Protein 2P9M (pdb70)

Foldseek 3Di:
DQPAFQQVQFFPDAAAEQQAFLVVVLVVCVVPDFKHFYADPVQATQAMDGNVVSVVVVVVVNGDRRHTNNVPDGPADAEERGHHLVVVVVSVPPVDFKHFYAYPVRRTGDIDGPVSSVVVVVVD/DDQQPAFLLVFDFPDAAAEFQAWLVVVLVCVVVPDFKHFYDDPQQAGFAMDGNVVSVVCVVVVNDDRRHTNNNPGGPADAAERRGGSVVVVVSVCPDFKHFYAYPVRGTGGMDGVVSSVVVVVVD/DLQPAFQLVQDFDAAADEFQAFLVVVLVCCPVPAFKHFYADPVQATFGMDGNVRSVVCVVVVVDDRRHTNNNPGGPAAAEERGGTSVVVVVSVPDDDFKHFYAYPVRHTGGMDGPVSVCVVVVVD/DCQQVAFQLNFFFPAAAAEFQAFLVVVLVCCVVPDFKHFYADPVQATQAMGGNVVSVVCVVVPDGDSRDTNNNPDRPADAEERGGGNVVVVVSVVDQKHFYAYPVRHTGGIDGVVSSVVVVVVD

Nearest PDB structures (foldseek):
  2p9m-assembly1_B  TM=1.002E+00  e=1.318E-26  Methanocaldococcus jannaschii DSM 2661
  2p9m-assembly2_C  TM=9.791E-01  e=3.557E-24  Methanocaldococcus jannaschii DSM 2661
  2nye-assembly1_A  TM=7.774E-01  e=9.500E-09  Saccharomyces cerevisiae
  4l28-assembly1_A  TM=7.788E-01  e=2.620E-07  Homo sapiens
  4pcu-assembly1_A  TM=7.993E-01  e=5.230E-07  Homo sapiens

Solvent-accessible surface area: 26898 Å² total

Sequence (498 aa):
LKNIKVKDVTKNVITAKRHEGVVEAFEKLKYKISSLPVIDDENKVIGIVTTTDIGYNLIRDKYTLETTIGDVTKDVITIHEDASILEAIKKDISIINQLPVVDKNNKLVGIISDGDIIRTISKIDTLKNIKVKDVTKNVITAKRHEGVVEAFEKLKYKISSLPVIDDENKVIGIVTTTDIGYNLIRDKYTLETTIGDVTKDVITIHHEDASILEAIKKDIIINQLPVVDKNNKLVGIISDGDIIRTISKITLKNIKVKDVTKNVITAKRHHEGVVEAFEKLKYKISSLPVIDDENKVIGIVTTTDIGYNLIRDKYTLETTIGDVTKDVITIHHEDASILEAIKKDISGINQLPVVDKNNKLVGIISDGDIIRTISKIDTLKNIKVKDVTKNVITAKRHEGVVEAFEKLKYKISSLPVIDDENKVIGIVTTTDIGYNLIRDKYTLETTIGDVTKDVITIHEDASILEAIKKDIINQQLPVVDKNNKLVGIISDGDIIRTISKI

Organism: Methanocaldococcus jannaschii (strain ATCC 43067 / DSM 2661 / JAL-1 / JCM 10045 / NBRC 100440) (NCBI:txid243232)

Secondary structure (DSSP, 8-state):
-TT-BGGG---S---EETTSBHHHHHH--TT---EEEEE-TT-BEEEEEEHHHHHHHHTTT---SS-BTTT---S---EETTSBHHHHHH-------EEEEE-TTSBEEEEEEHHHHHHHHHH-/--TTT-BGGG---S---EETTSBHHHHHH--TT--SEEEEE-TTSBEEEEEEHHHHHHHHHTT---TT-BGGG---S---EETTSBHHHHHH------EEEEE-TTSBEEEEEEHHHHHHHHHT-/-GGG-BGGG---S---B-TTSBHHHHHH---S--SEEEEE-TTSBEEEEEEHHHHHHHHHTT---TT-BGGG---S---EETTSBHHHHHH-------EEEEE-TTSBEEEEEEHHHHHHHHHH-/-GGGTSBGGG---S---B-TTSBHHHHHH--TT--SEEEEE-TTSBEEEEEEHHHHHHHHHTT---SS-BSTT--TT---EETTSBHHHHHH-----EEEEE-TTSBEEEEEEHHHHHHHHHT-

InterPro domains:
  IPR000644 CBS domain [PF00571] (10-60)
  IPR000644 CBS domain [PF00571] (75-135)
  IPR000644 CBS domain [PS51371] (14-70)
  IPR000644 CBS domain [PS51371] (79-138)
  IPR000644 CBS domain [SM00116] (17-65)
  IPR000644 CBS domain [SM00116] (82-135)
  IPR046342 CBS domain superfamily [G3DSA:3.10.580.10] (1-138)
  IPR046342 CBS domain superfamily [SSF54631] (5-134)
  IPR051462 CBS domain-containing protein [PTHR48108] (10-137)

B-factor: mean 27.09, std 8.3, range [2.0, 96.65]

Structure (mmCIF, N/CA/C/O backbone):
data_2P9M
#
_entry.id   2P9M
#
_cell.length_a   57.207
_cell.length_b   94.688
_cell.length_c   102.042
_cell.angle_alpha   90.00
_cell.angle_beta   90.00
_cell.angle_gamma   90.00
#
_symmetry.space_group_name_H-M   'P 21 21 21'
#
loop_
_entity.id
_entity.type
_entity.pdbx_description
1 polymer 'Hypothetical protein MJ0922'
2 water water
#
loop_
_atom_site.group_PDB
_atom_site.id
_atom_site.type_symbol
_atom_site.label_atom_id
_atom_site.label_alt_id
_atom_site.label_comp_id
_atom_site.label_asym_id
_atom_site.label_entity_id
_atom_site.label_seq_id
_atom_site.pdbx_PDB_ins_code
_atom_site.Cartn_x
_atom_site.Cartn_y
_atom_site.Cartn_z
_atom_site.occupancy
_atom_site.B_iso_or_equiv
_atom_site.auth_seq_id
_atom_site.auth_comp_id
_atom_site.auth_asym_id
_atom_site.auth_atom_id
_atom_site.pdbx_PDB_model_num
ATOM 1 N N . LEU A 1 5 ? 5.208 57.969 5.273 1.00 47.02 5 LEU A N 1
ATOM 2 C CA . LEU A 1 5 ? 5.231 58.271 6.691 1.00 43.80 5 LEU A CA 1
ATOM 3 C C . LEU A 1 5 ? 4.969 59.747 6.894 1.00 41.61 5 LEU A C 1
ATOM 4 O O . LEU A 1 5 ? 4.625 60.183 7.988 1.00 41.16 5 LEU A O 1
ATOM 9 N N . LYS A 1 6 ? 5.171 60.517 5.830 1.00 38.95 6 LYS A N 1
ATOM 10 C CA . LYS A 1 6 ? 4.906 61.951 5.826 1.00 35.86 6 LYS A CA 1
ATOM 11 C C . LYS A 1 6 ? 3.490 62.260 6.342 1.00 34.35 6 LYS A C 1
ATOM 12 O O . LYS A 1 6 ? 3.332 63.094 7.241 1.00 33.98 6 LYS A O 1
ATOM 18 N N . ASN A 1 7 ? 2.486 61.550 5.804 1.00 32.04 7 ASN A N 1
ATOM 19 C CA . ASN A 1 7 ? 1.067 61.765 6.143 1.00 29.73 7 ASN A CA 1
ATOM 20 C C . ASN A 1 7 ? 0.582 61.147 7.473 1.00 28.59 7 ASN A C 1
ATOM 21 O O . ASN A 1 7 ? -0.626 61.086 7.726 1.00 28.27 7 ASN A O 1
ATOM 26 N N . ILE A 1 8 ? 1.515 60.685 8.304 1.00 27.11 8 ILE A N 1
ATOM 27 C CA . ILE A 1 8 ? 1.185 60.136 9.614 1.00 25.92 8 ILE A CA 1
ATOM 28 C C . ILE A 1 8 ? 1.786 61.056 10.682 1.00 25.67 8 ILE A C 1
ATOM 29 O O . ILE A 1 8 ? 2.980 61.343 10.653 1.00 25.75 8 ILE A O 1
ATOM 34 N N . LYS A 1 9 ? 0.946 61.539 11.594 1.00 24.91 9 LYS A N 1
ATOM 35 C CA . LYS A 1 9 ? 1.380 62.444 12.661 1.00 24.75 9 LYS A CA 1
ATOM 36 C C . LYS A 1 9 ? 1.456 61.686 13.988 1.00 24.16 9 LYS A C 1
ATOM 37 O O . LYS A 1 9 ? 0.810 60.655 14.162 1.00 23.69 9 LYS A O 1
ATOM 43 N N . VAL A 1 10 ? 2.237 62.211 14.928 1.00 23.97 10 VAL A N 1
ATOM 44 C CA . VAL A 1 10 ? 2.421 61.548 16.219 1.00 23.73 10 VAL A CA 1
ATOM 45 C C . VAL A 1 10 ? 1.077 61.163 16.855 1.00 23.57 10 VAL A C 1
ATOM 46 O O . VAL A 1 10 ? 0.967 60.065 17.416 1.00 24.44 10 VAL A O 1
ATOM 50 N N . LYS A 1 11 ? 0.059 62.010 16.721 1.00 22.55 11 LYS A N 1
ATOM 51 C CA . LYS A 1 11 ? -1.216 61.777 17.387 1.00 22.14 11 LYS A CA 1
ATOM 52 C C . LYS A 1 11 ? -1.962 60.554 16.912 1.00 21.65 11 LYS A C 1
ATOM 53 O O . LYS A 1 11 ? -2.751 59.978 17.641 1.00 21.56 11 LYS A O 1
ATOM 59 N N . ASP A 1 12 ? -1.694 60.139 15.693 1.00 21.44 12 ASP A N 1
ATOM 60 C CA . ASP A 1 12 ? -2.343 58.957 15.150 1.00 21.74 12 ASP A CA 1
ATOM 61 C C . ASP A 1 12 ? -1.761 57.665 15.706 1.00 21.58 12 ASP A C 1
ATOM 62 O O . ASP A 1 12 ? -2.343 56.599 15.506 1.00 21.90 12 ASP A O 1
ATOM 67 N N . VAL A 1 13 ? -0.598 57.738 16.354 1.00 20.92 13 VAL A N 1
ATOM 68 C CA . VAL A 1 13 ? 0.068 56.499 16.764 1.00 20.50 13 VAL A CA 1
ATOM 69 C C . VAL A 1 13 ? 0.414 56.427 18.241 1.00 20.00 13 VAL A C 1
ATOM 70 O O . VAL A 1 13 ? 0.661 55.339 18.753 1.00 19.04 13 VAL A O 1
ATOM 82 N N . THR A 1 15 ? 0.092 56.844 22.464 1.00 21.02 15 THR A N 1
ATOM 83 C CA . THR A 1 15 ? -0.786 56.225 23.442 1.00 22.20 15 THR A CA 1
ATOM 84 C C . THR A 1 15 ? -1.442 57.340 24.265 1.00 22.72 15 THR A C 1
ATOM 85 O O . THR A 1 15 ? -0.779 58.281 24.653 1.00 22.77 15 THR A O 1
ATOM 89 N N . LYS A 1 16 ? -2.731 57.252 24.553 1.00 23.82 16 LYS A N 1
ATOM 90 C CA . LYS A 1 16 ? -3.461 58.469 24.909 1.00 25.08 16 LYS A CA 1
ATOM 91 C C . LYS A 1 16 ? -3.591 58.883 26.377 1.00 25.77 16 LYS A C 1
ATOM 92 O O . LYS A 1 16 ? -2.881 59.773 26.840 1.00 26.98 16 LYS A O 1
ATOM 98 N N . ASN A 1 17 ? -4.522 58.289 27.100 1.00 25.95 17 ASN A N 1
ATOM 99 C CA . ASN A 1 17 ? -4.833 58.749 28.456 1.00 26.20 17 ASN A CA 1
ATOM 100 C C . ASN A 1 17 ? -3.872 58.050 29.425 1.00 26.09 17 ASN A C 1
ATOM 101 O O . ASN A 1 17 ? -4.254 57.134 30.159 1.00 26.34 17 ASN A O 1
ATOM 106 N N . VAL A 1 18 ? -2.618 58.490 29.395 1.00 25.84 18 VAL A N 1
ATOM 107 C CA . VAL A 1 18 ? -1.516 57.783 30.050 1.00 26.08 18 VAL A CA 1
ATOM 108 C C . VAL A 1 18 ? -1.432 58.115 31.526 1.00 26.25 18 VAL A C 1
ATOM 109 O O . VAL A 1 18 ? -1.786 59.234 31.942 1.00 26.27 18 VAL A O 1
ATOM 113 N N . ILE A 1 19 ? -0.964 57.130 32.298 1.00 25.72 19 ILE A N 1
ATOM 114 C CA . ILE A 1 19 ? -0.757 57.284 33.724 1.00 25.16 19 ILE A CA 1
ATOM 115 C C . ILE A 1 19 ? 0.481 58.141 33.905 1.00 24.97 19 ILE A C 1
ATOM 116 O O . ILE A 1 19 ? 1.476 57.940 33.223 1.00 24.79 19 ILE A O 1
ATOM 121 N N . THR A 1 20 ? 0.371 59.116 34.806 1.00 25.12 20 THR A N 1
ATOM 122 C CA . THR A 1 20 ? 1.402 60.111 35.068 1.00 25.26 20 THR A CA 1
ATOM 123 C C . THR A 1 20 ? 1.720 60.176 36.568 1.00 25.18 20 THR A C 1
ATOM 124 O O . THR A 1 20 ? 0.979 59.658 37.393 1.00 25.03 20 THR A O 1
ATOM 128 N N . ALA A 1 21 ? 2.837 60.799 36.916 1.00 25.44 21 ALA A N 1
ATOM 129 C CA . ALA A 1 21 ? 3.189 61.007 38.315 1.00 25.16 21 ALA A CA 1
ATOM 130 C C . ALA A 1 21 ? 3.364 62.499 38.591 1.00 25.23 21 ALA A C 1
ATOM 131 O O . ALA A 1 21 ? 3.573 63.293 37.662 1.00 25.50 21 ALA A O 1
ATOM 133 N N . LYS A 1 22 ? 3.265 62.879 39.861 1.00 24.71 22 LYS A N 1
ATOM 134 C CA . LYS A 1 22 ? 3.581 64.243 40.283 1.00 24.10 22 LYS A CA 1
ATOM 135 C C . LYS A 1 22 ? 4.925 64.233 41.006 1.00 23.82 22 LYS A C 1
ATOM 136 O O . LYS A 1 22 ? 5.344 63.194 41.506 1.00 23.77 22 LYS A O 1
ATOM 142 N N . ARG A 1 23 ? 5.599 65.382 41.047 1.00 23.96 23 ARG A N 1
ATOM 143 C CA . ARG A 1 23 ? 6.923 65.517 41.688 1.00 24.02 23 ARG A CA 1
ATOM 144 C C . ARG A 1 23 ? 6.982 65.105 43.170 1.00 24.07 23 ARG A C 1
ATOM 145 O O . ARG A 1 23 ? 8.013 64.626 43.645 1.00 24.20 23 ARG A O 1
ATOM 153 N N . HIS A 1 24 ? 5.871 65.265 43.878 1.00 23.82 24 HIS A N 1
ATOM 154 C CA . HIS A 1 24 ? 5.802 64.995 45.306 1.00 23.65 24 HIS A CA 1
ATOM 155 C C . HIS A 1 24 ? 5.854 63.517 45.691 1.00 23.63 24 HIS A C 1
ATOM 156 O O . HIS A 1 24 ? 6.292 63.188 46.776 1.00 23.88 24 HIS A O 1
ATOM 163 N N . GLU A 1 25 ? 5.416 62.612 44.828 1.00 23.69 25 GLU A N 1
ATOM 164 C CA . GLU A 1 25 ? 5.313 61.211 45.277 1.00 23.86 25 GLU A CA 1
ATOM 165 C C . GLU A 1 25 ? 6.601 60.381 45.318 1.00 23.07 25 GLU A C 1
ATOM 166 O O . GLU A 1 25 ? 7.570 60.666 44.623 1.00 22.80 25 GLU A O 1
ATOM 172 N N . GLY A 1 26 ? 6.572 59.344 46.154 1.00 22.52 26 GLY A N 1
ATOM 173 C CA . GLY A 1 26 ? 7.712 58.473 46.391 1.00 21.60 26 GLY A CA 1
ATOM 174 C C . GLY A 1 26 ? 8.122 57.704 45.166 1.00 21.39 26 GLY A C 1
ATOM 175 O O . GLY A 1 26 ? 7.289 57.107 44.476 1.00 21.05 26 GLY A O 1
ATOM 176 N N . VAL A 1 27 ? 9.417 57.716 44.891 1.00 21.46 27 VAL A N 1
ATOM 177 C CA . VAL A 1 27 ? 9.919 57.056 43.702 1.00 21.65 27 VAL A CA 1
ATOM 178 C C . VAL A 1 27 ? 9.825 55.537 43.796 1.00 21.95 27 VAL A C 1
ATOM 179 O O . VAL A 1 27 ? 9.525 54.890 42.791 1.00 22.47 27 VAL A O 1
ATOM 183 N N . VAL A 1 28 ? 10.054 54.972 44.983 1.00 22.04 28 VAL A N 1
ATOM 184 C CA . VAL A 1 28 ? 9.912 53.520 45.175 1.00 22.47 28 VAL A CA 1
ATOM 185 C C . VAL A 1 28 ? 8.490 53.010 44.883 1.00 23.20 28 VAL A C 1
ATOM 186 O O . VAL A 1 28 ? 8.319 52.088 44.075 1.00 23.78 28 VAL A O 1
ATOM 190 N N . GLU A 1 29 ? 7.491 53.606 45.540 1.00 23.32 29 GLU A N 1
ATOM 191 C CA . GLU A 1 29 ? 6.080 53.312 45.278 1.00 23.76 29 GLU A CA 1
ATOM 192 C C . GLU A 1 29 ? 5.748 53.431 43.790 1.00 23.05 29 GLU A C 1
ATOM 193 O O . GLU A 1 29 ? 5.000 52.612 43.264 1.00 23.43 29 GLU A O 1
ATOM 199 N N . ALA A 1 30 ? 6.294 54.440 43.112 1.00 22.39 30 ALA A N 1
ATOM 200 C CA . ALA A 1 30 ? 6.054 54.591 41.677 1.00 21.91 30 ALA A CA 1
ATOM 201 C C . ALA A 1 30 ? 6.604 53.403 40.913 1.00 21.77 30 ALA A C 1
ATOM 202 O O . ALA A 1 30 ? 5.925 52.854 40.038 1.00 21.88 30 ALA A O 1
ATOM 204 N N . PHE A 1 31 ? 7.835 53.013 41.242 1.00 21.46 31 PHE A N 1
ATOM 205 C CA . PHE A 1 31 ? 8.479 51.862 40.601 1.00 21.09 31 PHE A CA 1
ATOM 206 C C . PHE A 1 31 ? 7.604 50.616 40.753 1.00 21.47 31 PHE A C 1
ATOM 207 O O . PHE A 1 31 ? 7.355 49.895 39.774 1.00 22.34 31 PHE A O 1
ATOM 215 N N . GLU A 1 32 ? 7.114 50.380 41.964 1.00 21.10 32 GLU A N 1
ATOM 216 C CA . GLU A 1 32 ? 6.175 49.290 42.216 1.00 21.31 32 GLU A CA 1
ATOM 217 C C . GLU A 1 32 ? 4.868 49.365 41.408 1.00 20.71 32 GLU A C 1
ATOM 218 O O . GLU A 1 32 ? 4.369 48.337 40.931 1.00 21.20 32 GLU A O 1
ATOM 224 N N . LYS A 1 33 ? 4.294 50.557 41.279 1.00 19.90 33 LYS A N 1
ATOM 225 C CA . LYS A 1 33 ? 3.048 50.690 40.530 1.00 19.67 33 LYS A CA 1
ATOM 226 C C . LYS A 1 33 ? 3.365 50.300 39.069 1.00 19.87 33 LYS A C 1
ATOM 227 O O . LYS A 1 33 ? 2.664 49.456 38.475 1.00 19.55 33 LYS A O 1
ATOM 241 N N . LEU A 1 35 ? 5.756 48.397 37.994 1.00 18.53 35 LEU A N 1
ATOM 242 C CA . LEU A 1 35 ? 5.898 46.952 37.878 1.00 18.73 35 LEU A CA 1
ATOM 243 C C . LEU A 1 35 ? 4.525 46.255 37.834 1.00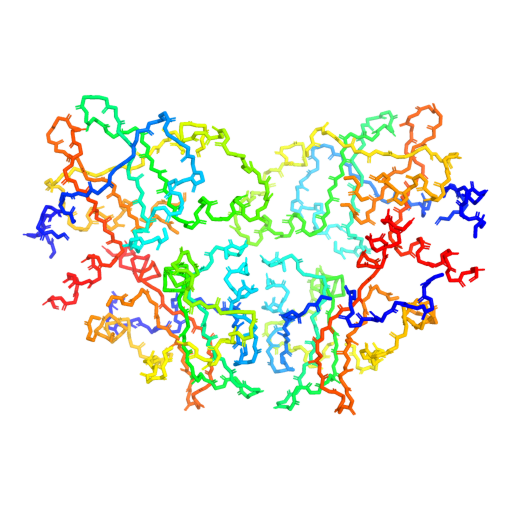 18.64 35 LEU A C 1
ATOM 244 O O . LEU A 1 35 ? 4.276 45.415 36.966 1.00 18.32 35 LEU A O 1
ATOM 249 N N . LYS A 1 36 ? 3.641 46.633 38.755 1.00 18.66 36 LYS A N 1
ATOM 250 C CA . LYS A 1 36 ? 2.315 46.033 38.861 1.00 19.37 36 LYS A CA 1
ATOM 251 C C . LYS A 1 36 ? 1.501 46.189 37.582 1.00 19.03 36 LYS A C 1
ATOM 252 O O . LYS A 1 36 ? 0.739 45.298 37.217 1.00 18.99 36 LYS A O 1
ATOM 258 N N . TYR A 1 37 ? 1.659 47.304 36.880 1.00 18.99 37 TYR A N 1
ATOM 259 C CA . TYR A 1 37 ? 0.762 47.561 35.754 1.00 19.03 37 TYR A CA 1
ATOM 260 C C . TYR A 1 37 ? 1.365 47.355 34.375 1.00 19.07 37 TYR A C 1
ATOM 261 O O . TYR A 1 37 ? 0.687 47.584 33.361 1.00 18.98 37 TYR A O 1
ATOM 270 N N . LYS A 1 38 ? 2.619 46.892 34.353 1.00 18.82 38 LYS A N 1
ATOM 271 C CA . LYS A 1 38 ? 3.415 46.757 33.131 1.00 19.18 38 LYS A CA 1
ATOM 272 C C . LYS A 1 38 ? 3.561 48.092 32.397 1.00 19.26 38 LYS A C 1
ATOM 273 O O . LYS A 1 38 ? 3.520 48.149 31.177 1.00 19.94 38 LYS A O 1
ATOM 279 N N . ILE A 1 39 ? 3.706 49.170 33.155 1.00 19.44 39 ILE A N 1
ATOM 280 C CA . ILE A 1 39 ? 3.990 50.481 32.588 1.00 19.52 39 ILE A CA 1
ATOM 281 C C . ILE A 1 39 ? 5.508 50.585 32.470 1.00 19.02 39 ILE A C 1
ATOM 282 O O . ILE A 1 39 ? 6.226 50.050 33.291 1.00 18.61 39 ILE A O 1
ATOM 287 N N . SER A 1 40 ? 5.994 51.264 31.444 1.00 19.51 40 SER A N 1
ATOM 288 C CA . SER A 1 40 ? 7.431 51.388 31.235 1.00 19.93 40 SER A CA 1
ATOM 289 C C . SER A 1 40 ? 7.988 52.805 31.493 1.00 19.67 40 SER A C 1
ATOM 290 O O . SER A 1 40 ? 9.176 52.953 31.839 1.00 20.00 40 SER A O 1
ATOM 293 N N . SER A 1 41 ? 7.157 53.841 31.355 1.00 18.98 41 SER A N 1
ATOM 294 C CA . SER A 1 41 ? 7.578 55.174 31.833 1.00 18.96 41 SER A CA 1
ATOM 295 C C . SER A 1 41 ? 6.458 55.938 32.522 1.00 18.79 41 SER A C 1
ATOM 296 O O . SER A 1 41 ? 5.284 55.615 32.344 1.00 19.04 41 SER A O 1
ATOM 299 N N . LEU A 1 42 ? 6.817 56.914 33.350 1.00 18.34 42 LEU A N 1
ATOM 300 C CA . LEU A 1 42 ? 5.822 57.827 33.915 1.00 18.46 42 LEU A CA 1
ATOM 301 C C . LEU A 1 42 ? 6.184 59.262 33.591 1.00 18.39 42 LEU A C 1
ATOM 302 O O . LEU A 1 42 ? 7.100 59.817 34.196 1.00 18.91 42 LEU A O 1
ATOM 307 N N . PRO A 1 43 ? 5.479 59.876 32.635 1.00 18.39 43 PRO A N 1
ATOM 308 C CA . PRO A 1 43 ? 5.715 61.312 32.491 1.00 18.34 43 PRO A CA 1
ATOM 309 C C . PRO A 1 43 ? 5.377 61.945 33.812 1.00 18.34 43 PRO A C 1
ATOM 310 O O . PRO A 1 43 ? 4.473 61.474 34.510 1.00 18.74 43 PRO A O 1
ATOM 314 N N . VAL A 1 44 ? 6.109 62.984 34.171 1.00 18.25 44 VAL A N 1
ATOM 315 C CA . VAL A 1 44 ? 5.826 63.713 35.394 1.00 18.17 44 VAL A CA 1
ATOM 316 C C . VAL A 1 44 ? 5.271 65.086 35.041 1.00 18.42 44 VAL A C 1
ATOM 317 O O . VAL A 1 44 ? 5.820 65.767 34.179 1.00 18.50 44 VAL A O 1
ATOM 321 N N . ILE A 1 45 ? 4.182 65.481 35.703 1.00 18.88 45 ILE A N 1
ATOM 322 C CA . ILE A 1 45 ? 3.486 66.730 35.390 1.00 19.32 45 ILE A CA 1
ATOM 323 C C . ILE A 1 45 ? 3.311 67.678 36.585 1.00 20.28 45 ILE A C 1
ATOM 324 O O . ILE A 1 45 ? 3.383 67.240 37.734 1.00 20.55 45 ILE A O 1
ATOM 329 N N . ASP A 1 46 ? 3.088 68.969 36.304 1.00 20.93 46 ASP A N 1
ATOM 330 C CA . ASP A 1 46 ? 2.694 69.932 37.333 1.00 21.77 46 ASP A CA 1
ATOM 331 C C . ASP A 1 46 ? 1.163 70.010 37.428 1.00 22.29 46 ASP A C 1
ATOM 332 O O . ASP A 1 46 ? 0.475 69.275 36.728 1.00 22.78 46 ASP A O 1
ATOM 337 N N . ASP A 1 47 ? 0.629 70.877 38.288 1.00 22.80 47 ASP A N 1
ATOM 338 C CA . ASP A 1 47 ? -0.828 70.989 38.469 1.00 23.29 47 ASP A CA 1
ATOM 339 C C . ASP A 1 47 ? -1.533 71.564 37.235 1.00 23.46 47 ASP A C 1
ATOM 340 O O . ASP A 1 47 ? -2.748 71.419 37.081 1.00 23.40 47 ASP A O 1
ATOM 345 N N . GLU A 1 48 ? -0.755 72.203 36.363 1.00 23.77 48 GLU A N 1
ATOM 346 C CA . GLU A 1 48 ? -1.241 72.767 35.101 1.00 24.04 48 GLU A CA 1
ATOM 347 C C . GLU A 1 48 ? -1.235 71.747 33.951 1.00 24.17 48 GLU A C 1
ATOM 348 O O . GLU A 1 48 ? -1.596 72.079 32.815 1.00 24.25 48 GLU A O 1
ATOM 354 N N . ASN A 1 49 ? -0.829 70.515 34.264 1.00 24.08 49 ASN A N 1
ATOM 355 C CA . ASN A 1 49 ? -0.684 69.411 33.305 1.00 24.27 49 ASN A CA 1
ATOM 356 C C . ASN A 1 49 ? 0.466 69.560 32.286 1.00 24.23 49 ASN A C 1
ATOM 357 O O . ASN A 1 49 ? 0.504 68.856 31.264 1.00 24.40 49 ASN A O 1
ATOM 362 N N . LYS A 1 50 ? 1.412 70.450 32.566 1.00 24.06 50 LYS A N 1
ATOM 363 C CA . LYS A 1 50 ? 2.587 70.577 31.713 1.00 24.05 50 LYS A CA 1
ATOM 364 C C . LYS A 1 50 ? 3.561 69.481 32.058 1.00 24.09 50 LYS A C 1
ATOM 365 O O . LYS A 1 50 ? 3.570 69.012 33.186 1.00 24.31 50 LYS A O 1
ATOM 371 N N . VAL A 1 51 ? 4.374 69.073 31.085 1.00 24.12 51 VAL A N 1
ATOM 372 C CA . VAL A 1 51 ? 5.377 68.012 31.283 1.00 23.98 51 VAL A CA 1
ATOM 373 C C . VAL A 1 51 ? 6.649 68.595 31.871 1.00 24.11 51 VAL A C 1
ATOM 374 O O . VAL A 1 51 ? 7.240 69.509 31.287 1.00 24.12 51 VAL A O 1
ATOM 378 N N . ILE A 1 52 ? 7.069 68.043 33.011 1.00 24.24 52 ILE A N 1
ATOM 379 C CA . ILE A 1 52 ? 8.226 68.537 33.768 1.00 24.46 52 ILE A CA 1
ATOM 380 C C . ILE A 1 52 ? 9.383 67.532 33.842 1.00 24.56 52 ILE A C 1
ATOM 381 O O . ILE A 1 52 ? 10.474 67.855 34.301 1.00 24.86 52 ILE A O 1
ATOM 386 N N . GLY A 1 53 ? 9.156 66.318 33.366 1.00 24.59 53 GLY A N 1
ATOM 387 C CA . GLY A 1 53 ? 10.181 65.305 33.436 1.00 24.69 53 GLY A CA 1
ATOM 388 C C . GLY A 1 53 ? 9.586 63.955 33.177 1.00 24.89 53 GLY A C 1
ATOM 389 O O . GLY A 1 53 ? 8.399 63.828 32.920 1.00 24.96 53 GLY A O 1
ATOM 390 N N . ILE A 1 54 ? 10.423 62.934 33.237 1.00 25.27 54 ILE A N 1
ATOM 391 C CA . ILE A 1 54 ? 9.954 61.578 33.013 1.00 25.56 54 ILE A CA 1
ATOM 392 C C . ILE A 1 54 ?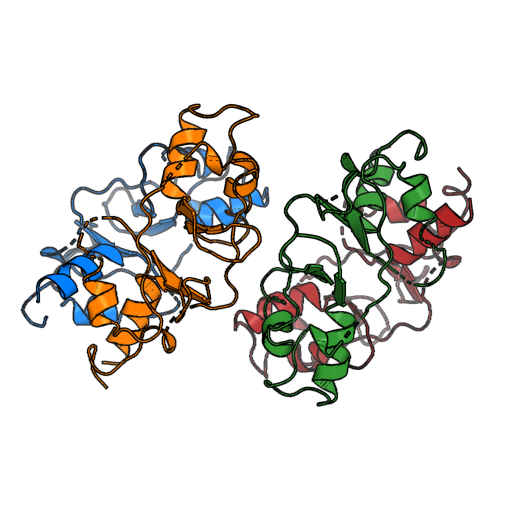 10.867 60.603 33.774 1.00 26.09 54 ILE A C 1
ATOM 393 O O . ILE A 1 54 ? 12.067 60.854 33.954 1.00 26.48 54 ILE A O 1
ATOM 398 N N . VAL A 1 55 ? 10.256 59.536 34.284 1.00 26.34 55 VAL A N 1
ATOM 399 C CA . VAL A 1 55 ? 10.967 58.438 34.932 1.00 26.05 55 VAL A CA 1
ATOM 400 C C . VAL A 1 55 ? 10.618 57.183 34.167 1.00 25.62 55 VAL A C 1
ATOM 401 O O . VAL A 1 55 ? 9.538 57.103 33.578 1.00 25.71 55 VAL A O 1
ATOM 405 N N . THR A 1 56 ? 11.536 56.226 34.134 1.00 25.35 56 THR A N 1
ATOM 406 C CA . THR A 1 56 ? 11.287 54.938 33.490 1.00 25.26 56 THR A CA 1
ATOM 407 C C . THR A 1 56 ? 11.643 53.774 34.428 1.00 25.43 56 THR A C 1
ATOM 408 O O . THR A 1 56 ? 12.464 53.928 35.346 1.00 25.25 56 THR A O 1
ATOM 412 N N . THR A 1 57 ? 11.057 52.603 34.188 1.00 25.38 57 THR A N 1
ATOM 413 C CA . THR A 1 57 ? 11.354 51.467 35.037 1.00 26.11 57 THR A CA 1
ATOM 414 C C . THR A 1 57 ? 12.822 51.077 34.914 1.00 26.17 57 THR A C 1
ATOM 415 O O . THR A 1 57 ? 13.471 50.790 35.912 1.00 26.70 57 THR A O 1
ATOM 419 N N . THR A 1 58 ? 13.348 51.100 33.697 1.00 26.44 58 THR A N 1
ATOM 420 C CA . THR A 1 58 ? 14.766 50.850 33.438 1.00 26.53 58 THR A CA 1
ATOM 421 C C . THR A 1 58 ? 15.711 51.684 34.320 1.00 26.82 58 THR A C 1
ATOM 422 O O . THR A 1 58 ? 16.596 51.139 34.983 1.00 26.82 58 THR A O 1
ATOM 426 N N . ASP A 1 59 ? 15.521 52.996 34.321 1.00 27.21 59 ASP A N 1
ATOM 427 C CA . ASP A 1 59 ? 16.374 53.863 35.104 1.00 27.87 59 ASP A CA 1
ATOM 428 C C . ASP A 1 59 ? 16.092 53.826 36.623 1.00 28.10 59 ASP A C 1
ATOM 429 O O . ASP A 1 59 ? 17.041 53.688 37.419 1.00 28.17 59 ASP A O 1
ATOM 434 N N . ILE A 1 60 ? 14.825 53.926 37.036 1.00 27.66 60 ILE A N 1
ATOM 435 C CA . ILE A 1 60 ? 14.539 53.841 38.458 1.00 27.95 60 ILE A CA 1
ATOM 436 C C . ILE A 1 60 ? 15.116 52.519 38.959 1.00 27.95 60 ILE A C 1
ATOM 437 O O . ILE A 1 60 ? 15.865 52.488 39.950 1.00 27.60 60 ILE A O 1
ATOM 442 N N . GLY A 1 61 ? 14.785 51.446 38.238 1.00 27.55 61 GLY A N 1
ATOM 443 C CA . GLY A 1 61 ? 15.248 50.094 38.543 1.00 27.28 61 GLY A CA 1
ATOM 444 C C . GLY A 1 61 ? 16.746 49.961 38.720 1.00 26.72 61 GLY A C 1
ATOM 445 O O . GLY A 1 61 ? 17.199 49.354 39.682 1.00 26.75 61 GLY A O 1
ATOM 446 N N . TYR A 1 62 ? 17.503 50.539 37.795 1.00 26.70 62 TYR A N 1
ATOM 447 C CA . TYR A 1 62 ? 18.968 50.523 37.832 1.00 27.00 62 TYR A CA 1
ATOM 448 C C . TYR A 1 62 ? 19.592 51.161 39.092 1.00 26.86 62 TYR A C 1
ATOM 449 O O . TYR A 1 62 ? 20.578 50.646 39.625 1.00 26.61 62 TYR A O 1
ATOM 458 N N . ASN A 1 63 ? 19.037 52.277 39.554 1.00 26.74 63 ASN A N 1
ATOM 459 C CA . ASN A 1 63 ? 19.556 52.920 40.769 1.00 26.71 63 ASN A CA 1
ATOM 460 C C . ASN A 1 63 ? 18.996 52.298 42.035 1.00 26.78 63 ASN A C 1
ATOM 461 O O . ASN A 1 63 ? 19.651 52.291 43.063 1.00 27.01 63 ASN A O 1
ATOM 466 N N . LEU A 1 64 ? 17.778 51.774 41.948 1.00 27.25 64 LEU A N 1
ATOM 467 C CA . LEU A 1 64 ? 17.094 51.193 43.090 1.00 27.50 64 LEU A CA 1
ATOM 468 C C . LEU A 1 64 ? 17.894 49.992 43.564 1.00 27.88 64 LEU A C 1
ATOM 469 O O . LEU A 1 64 ? 18.224 49.873 44.750 1.00 27.63 64 LEU A O 1
ATOM 474 N N . ILE A 1 65 ? 18.227 49.117 42.620 1.00 28.38 65 ILE A N 1
ATOM 475 C CA . ILE A 1 65 ? 18.973 47.915 42.950 1.00 29.09 65 ILE A CA 1
ATOM 476 C C . ILE A 1 65 ? 20.404 48.215 43.422 1.00 29.56 65 ILE A C 1
ATOM 477 O O . ILE A 1 65 ? 21.078 47.340 43.970 1.00 29.80 65 ILE A O 1
ATOM 482 N N . ARG A 1 66 ? 20.835 49.460 43.218 1.00 30.10 66 ARG A N 1
ATOM 483 C CA . ARG A 1 66 ? 22.108 49.961 43.735 1.00 30.82 66 ARG A CA 1
ATOM 484 C C . ARG A 1 66 ? 21.952 50.672 45.088 1.00 31.25 66 ARG A C 1
ATOM 485 O O . ARG A 1 66 ? 22.835 51.424 45.499 1.00 31.41 66 ARG A O 1
ATOM 493 N N . ASP A 1 67 ? 20.826 50.426 45.766 1.00 31.75 67 ASP A N 1
ATOM 494 C CA . ASP A 1 67 ? 20.536 50.959 47.115 1.00 32.22 67 ASP A CA 1
ATOM 495 C C . ASP A 1 67 ? 20.580 52.474 47.243 1.00 32.26 67 ASP A C 1
ATOM 496 O O . ASP A 1 67 ? 20.716 53.010 48.347 1.00 32.31 67 ASP A O 1
ATOM 501 N N . LYS A 1 68 ? 20.441 53.162 46.120 1.00 32.36 68 LYS A N 1
ATOM 502 C CA . LYS A 1 68 ? 20.623 54.604 46.097 1.00 32.53 68 LYS A CA 1
ATOM 503 C C . LYS A 1 68 ? 19.331 55.374 46.410 1.00 32.63 68 LYS A C 1
ATOM 504 O O . LYS A 1 68 ? 19.337 56.616 46.404 1.00 32.66 68 LYS A O 1
ATOM 510 N N . TYR A 1 69 ? 18.237 54.646 46.679 1.00 32.59 69 TYR A N 1
ATOM 511 C CA . TYR A 1 69 ? 16.938 55.274 47.028 1.00 32.58 69 TYR A CA 1
ATOM 512 C C . TYR A 1 69 ? 16.426 54.869 48.403 1.00 32.45 69 TYR A C 1
ATOM 513 O O . TYR A 1 69 ? 16.756 53.797 48.913 1.00 32.28 69 TYR A O 1
ATOM 522 N N . THR A 1 70 ? 15.604 55.742 48.982 1.00 32.31 70 THR A N 1
ATOM 523 C CA . THR A 1 70 ? 14.928 55.456 50.238 1.00 32.26 70 THR A CA 1
ATOM 524 C C . THR A 1 70 ? 13.430 55.663 50.062 1.00 32.33 70 THR A C 1
ATOM 525 O O . THR A 1 70 ? 12.976 56.214 49.052 1.00 32.44 70 THR A O 1
ATOM 529 N N . LEU A 1 71 ? 12.677 55.205 51.055 1.00 32.38 71 LEU A N 1
ATOM 530 C CA . LEU A 1 71 ? 11.232 55.345 51.108 1.00 32.55 71 LEU A CA 1
ATOM 531 C C . LEU A 1 71 ? 10.778 56.809 51.073 1.00 32.53 71 LEU A C 1
ATOM 532 O O . LEU A 1 71 ? 9.659 57.104 50.650 1.00 32.50 71 LEU A O 1
ATOM 537 N N . GLU A 1 72 ? 11.649 57.721 51.487 1.00 32.55 72 GLU A N 1
ATOM 538 C CA . GLU A 1 72 ? 11.341 59.142 51.407 1.00 32.79 72 GLU A CA 1
ATOM 539 C C . GLU A 1 72 ? 11.566 59.726 50.013 1.00 33.04 72 GLU A C 1
ATOM 540 O O . GLU A 1 72 ? 10.857 60.630 49.602 1.00 33.55 72 GLU A O 1
ATOM 546 N N . THR A 1 73 ? 12.543 59.209 49.280 1.00 32.78 73 THR A N 1
ATOM 547 C CA . THR A 1 73 ? 12.969 59.861 48.045 1.00 32.82 73 THR A CA 1
ATOM 548 C C . THR A 1 73 ? 11.815 60.011 47.048 1.00 32.51 73 THR A C 1
ATOM 549 O O . THR A 1 73 ? 11.061 59.062 46.795 1.00 32.74 73 THR A O 1
ATOM 553 N N . THR A 1 74 ? 11.664 61.217 46.514 1.00 32.13 74 THR A N 1
ATOM 554 C CA . THR A 1 74 ? 10.502 61.561 45.683 1.00 31.83 74 THR A CA 1
ATOM 555 C C . THR A 1 74 ? 10.833 61.451 44.195 1.00 31.37 74 THR A C 1
ATOM 556 O O . THR A 1 74 ? 12.006 61.335 43.837 1.00 31.20 74 THR A O 1
ATOM 560 N N . ILE A 1 75 ? 9.809 61.476 43.335 1.00 30.98 75 ILE A N 1
ATOM 561 C CA . ILE A 1 75 ? 10.025 61.513 41.890 1.00 30.25 75 ILE A CA 1
ATOM 562 C C . ILE A 1 75 ? 10.862 62.761 41.605 1.00 30.84 75 ILE A C 1
ATOM 563 O O . ILE A 1 75 ? 11.830 62.717 40.840 1.00 31.49 75 ILE A O 1
ATOM 568 N N . GLY A 1 76 ? 10.506 63.867 42.252 1.00 30.68 76 GLY A N 1
ATOM 569 C CA . GLY A 1 76 ? 11.160 65.149 42.011 1.00 30.45 76 GLY A CA 1
ATOM 570 C C . GLY A 1 76 ? 12.658 65.174 42.242 1.00 30.30 76 GLY A C 1
ATOM 571 O O . GLY A 1 76 ? 13.387 65.920 41.573 1.00 30.59 76 GLY A O 1
ATOM 572 N N . ASP A 1 77 ? 13.123 64.384 43.208 1.00 29.92 77 ASP A N 1
ATOM 573 C CA . ASP A 1 77 ? 14.553 64.287 43.474 1.00 29.48 77 ASP A CA 1
ATOM 574 C C . ASP A 1 77 ? 15.265 63.733 42.247 1.00 29.04 77 ASP A C 1
ATOM 575 O O . ASP A 1 77 ? 16.296 64.251 41.841 1.00 29.34 77 ASP A O 1
ATOM 580 N N . VAL A 1 78 ? 14.687 62.714 41.623 1.00 28.38 78 VAL A N 1
ATOM 581 C CA . VAL A 1 78 ? 15.480 61.849 40.739 1.00 27.77 78 VAL A CA 1
ATOM 582 C C . VAL A 1 78 ? 15.214 61.961 39.233 1.00 27.23 78 VAL A C 1
ATOM 583 O O . VAL A 1 78 ? 15.925 61.345 38.441 1.00 27.07 78 VAL A O 1
ATOM 595 N N . THR A 1 80 ? 15.179 63.512 35.423 1.00 25.76 80 THR A N 1
ATOM 596 C CA . THR A 1 80 ? 16.133 64.307 34.652 1.00 26.06 80 THR A CA 1
ATOM 597 C C . THR A 1 80 ? 15.507 65.659 34.356 1.00 26.20 80 THR A C 1
ATOM 598 O O . THR A 1 80 ? 14.309 65.754 34.088 1.00 26.43 80 THR A O 1
ATOM 602 N N . LYS A 1 81 ? 16.315 66.703 34.394 1.00 26.56 81 LYS A N 1
ATOM 603 C CA . LYS A 1 81 ? 15.778 68.033 34.214 1.00 26.86 81 LYS A CA 1
ATOM 604 C C . LYS A 1 81 ? 15.491 68.470 32.777 1.00 27.07 81 LYS A C 1
ATOM 605 O O . LYS A 1 81 ? 14.638 69.322 32.563 1.00 27.74 81 LYS A O 1
ATOM 611 N N . ASP A 1 82 ? 16.166 67.886 31.790 1.00 26.79 82 ASP A N 1
ATOM 612 C CA . ASP A 1 82 ? 16.050 68.409 30.415 1.00 26.38 82 ASP A CA 1
ATOM 613 C C . ASP A 1 82 ? 15.218 67.502 29.501 1.00 26.02 82 ASP A C 1
ATOM 614 O O . ASP A 1 82 ? 15.677 67.100 28.428 1.00 25.81 82 ASP A O 1
ATOM 619 N N . VAL A 1 83 ? 13.984 67.221 29.928 1.00 25.57 83 VAL A N 1
ATOM 620 C CA . VAL A 1 83 ? 13.131 66.167 29.331 1.00 25.04 83 VAL A CA 1
ATOM 621 C C . VAL A 1 83 ? 12.711 66.393 27.880 1.00 24.63 83 VAL A C 1
ATOM 622 O O . VAL A 1 83 ? 11.960 67.312 27.581 1.00 24.89 83 VAL A O 1
ATOM 626 N N . ILE A 1 84 ? 13.162 65.527 26.986 1.00 24.10 84 ILE A N 1
ATOM 627 C CA . ILE A 1 84 ? 12.816 65.654 25.575 1.00 23.48 84 ILE A CA 1
ATOM 628 C C . ILE A 1 84 ? 11.332 65.372 25.351 1.00 23.07 84 ILE A C 1
ATOM 629 O O . ILE A 1 84 ? 10.812 64.380 25.814 1.00 23.39 84 ILE A O 1
ATOM 634 N N . THR A 1 85 ? 10.638 66.265 24.658 1.00 22.87 85 THR A N 1
ATOM 635 C CA . THR A 1 85 ? 9.237 66.036 24.320 1.00 22.28 85 THR A CA 1
ATOM 636 C C . THR A 1 85 ? 9.011 66.354 22.838 1.00 22.56 85 THR A C 1
ATOM 637 O O . THR A 1 85 ? 9.856 67.018 22.193 1.00 22.43 85 THR A O 1
ATOM 641 N N . ILE A 1 86 ? 7.880 65.871 22.312 1.00 22.13 86 ILE A N 1
ATOM 642 C CA . ILE A 1 86 ? 7.476 66.112 20.926 1.00 22.30 86 ILE A CA 1
ATOM 643 C C . ILE A 1 86 ? 6.036 66.622 20.860 1.00 22.87 86 ILE A C 1
ATOM 644 O O . ILE A 1 86 ? 5.232 66.284 21.728 1.00 22.89 86 ILE A O 1
ATOM 649 N N . HIS A 1 87 ? 5.725 67.437 19.848 1.00 23.74 87 HIS A N 1
ATOM 650 C CA . HIS A 1 87 ? 4.375 68.011 19.619 1.00 24.70 87 HIS A CA 1
ATOM 651 C C . HIS A 1 87 ? 3.450 67.007 18.891 1.00 25.34 87 HIS A C 1
ATOM 652 O O . HIS A 1 87 ? 3.901 66.218 18.044 1.00 26.22 87 HIS A O 1
ATOM 659 N N . GLU A 1 88 ? 2.161 67.018 19.220 1.00 25.88 88 GLU A N 1
ATOM 660 C CA . GLU A 1 88 ? 1.207 66.064 18.631 1.00 25.93 88 GLU A CA 1
ATOM 661 C C . GLU A 1 88 ? 1.157 66.094 17.101 1.00 25.95 88 GLU A C 1
ATOM 662 O O . GLU A 1 88 ? 1.000 65.049 16.454 1.00 25.91 88 GLU A O 1
ATOM 668 N N . ASP A 1 89 ? 1.320 67.280 16.527 1.00 25.85 89 ASP A N 1
ATOM 669 C CA . ASP A 1 89 ? 1.187 67.431 15.083 1.00 26.08 89 ASP A CA 1
ATOM 670 C C . ASP A 1 89 ? 2.450 67.114 14.264 1.00 26.13 89 ASP A C 1
ATOM 671 O O . ASP A 1 89 ? 2.406 67.077 13.028 1.00 26.38 89 ASP A O 1
ATOM 676 N N . ALA A 1 90 ? 3.558 66.860 14.952 1.00 26.06 90 ALA A N 1
ATOM 677 C CA . ALA A 1 90 ? 4.795 66.452 14.294 1.00 26.39 90 ALA A CA 1
ATOM 678 C C . ALA A 1 90 ? 4.649 65.134 13.496 1.00 26.84 90 ALA A C 1
ATOM 679 O O . ALA A 1 90 ? 3.771 64.317 13.778 1.00 26.86 90 ALA A O 1
ATOM 681 N N . SER A 1 91 ? 5.505 64.926 12.499 1.00 27.48 91 SER A N 1
ATOM 682 C CA . SER A 1 91 ? 5.447 63.695 11.698 1.00 28.22 91 SER A CA 1
ATOM 683 C C . SER A 1 91 ? 6.233 62.574 12.368 1.00 28.48 91 SER A C 1
ATOM 684 O O . SER A 1 91 ? 7.120 62.848 13.166 1.00 28.99 91 SER A O 1
ATOM 687 N N . ILE A 1 92 ? 5.912 61.327 12.033 1.00 28.67 92 ILE A N 1
ATOM 688 C CA . ILE A 1 92 ? 6.641 60.171 12.540 1.00 29.29 92 ILE A CA 1
ATOM 689 C C . ILE A 1 92 ? 8.153 60.238 12.271 1.00 29.50 92 ILE A C 1
ATOM 690 O O . ILE A 1 92 ? 8.955 59.981 13.171 1.00 29.68 92 ILE A O 1
ATOM 695 N N . LEU A 1 93 ? 8.553 60.590 11.054 1.00 30.04 93 LEU A N 1
ATOM 696 C CA . LEU A 1 93 ? 9.989 60.747 10.771 1.00 30.36 93 LEU A CA 1
ATOM 697 C C . LEU A 1 93 ? 10.626 61.739 11.781 1.00 30.56 93 LEU A C 1
ATOM 698 O O . LEU A 1 93 ? 11.686 61.463 12.335 1.00 30.60 93 LEU A O 1
ATOM 703 N N . GLU A 1 94 ? 9.948 62.848 12.075 1.00 30.88 94 GLU A N 1
ATOM 704 C CA . GLU A 1 94 ? 10.381 63.741 13.163 1.00 31.30 94 GLU A CA 1
ATOM 705 C C . GLU A 1 94 ? 10.573 63.013 14.509 1.00 31.57 94 GLU A C 1
ATOM 706 O O . GLU A 1 94 ? 11.602 63.186 15.153 1.00 32.19 94 GLU A O 1
ATOM 712 N N . ALA A 1 95 ? 9.592 62.208 14.927 1.00 31.35 95 ALA A N 1
ATOM 713 C CA . ALA A 1 95 ? 9.688 61.437 16.170 1.00 31.61 95 ALA A CA 1
ATOM 714 C C . ALA A 1 95 ? 10.909 60.536 16.166 1.00 31.91 95 ALA A C 1
ATOM 715 O O . ALA A 1 95 ? 11.666 60.488 17.151 1.00 31.92 95 ALA A O 1
ATOM 717 N N . ILE A 1 96 ? 11.084 59.824 15.050 1.00 31.81 96 ILE A N 1
ATOM 718 C CA . ILE A 1 96 ? 12.240 58.972 14.848 1.00 31.70 96 ILE A CA 1
ATOM 719 C C . ILE A 1 96 ? 13.546 59.740 15.058 1.00 31.79 96 ILE A C 1
ATOM 720 O O . ILE A 1 96 ? 14.415 59.282 15.807 1.00 31.81 96 ILE A O 1
ATOM 725 N N . LYS A 1 97 ? 13.681 60.905 14.444 1.00 31.89 97 LYS A N 1
ATOM 726 C CA . LYS A 1 97 ? 14.905 61.684 14.609 1.00 32.61 97 LYS A CA 1
ATOM 727 C C . LYS A 1 97 ? 15.113 62.164 16.039 1.00 33.06 97 LYS A C 1
ATOM 728 O O . LYS A 1 97 ? 16.223 62.147 16.538 1.00 32.86 97 LYS A O 1
ATOM 734 N N . LYS A 1 98 ? 14.043 62.550 16.714 1.00 33.88 98 LYS A N 1
ATOM 735 C CA . LYS A 1 98 ? 14.175 63.081 18.062 1.00 34.96 98 LYS A CA 1
ATOM 736 C C . LYS A 1 98 ? 14.559 61.974 19.033 1.00 35.89 98 LYS A C 1
ATOM 737 O O . LYS A 1 98 ? 15.316 62.200 19.966 1.00 36.51 98 LYS A O 1
ATOM 751 N N . ASP A 1 100 ? 16.438 59.425 18.241 1.00 37.86 100 ASP A N 1
ATOM 752 C CA . ASP A 1 100 ? 17.811 59.061 18.016 1.00 38.44 100 ASP A CA 1
ATOM 753 C C . ASP A 1 100 ? 18.783 60.110 18.570 1.00 38.36 100 ASP A C 1
ATOM 754 O O . ASP A 1 100 ? 19.900 60.235 18.087 1.00 38.88 100 ASP A O 1
ATOM 759 N N . ILE A 1 101 ? 18.373 60.847 19.599 1.00 38.57 101 ILE A N 1
ATOM 760 C CA . ILE A 1 101 ? 19.321 61.681 20.355 1.00 38.67 101 ILE A CA 1
ATOM 761 C C . ILE A 1 101 ? 19.586 61.097 21.747 1.00 38.84 101 ILE A C 1
ATOM 762 O O . ILE A 1 101 ? 18.720 61.113 22.625 1.00 38.76 101 ILE A O 1
ATOM 767 N N . SER A 1 102 ? 20.790 60.561 21.930 1.00 39.08 102 SER A N 1
ATOM 768 C CA . SER A 1 102 ? 21.164 59.942 23.194 1.00 39.25 102 SER A CA 1
ATOM 769 C C . SER A 1 102 ? 22.358 60.649 23.845 1.00 39.26 102 SER A C 1
ATOM 770 O O . SER A 1 102 ? 22.174 61.611 24.617 1.00 39.29 102 SER A O 1
ATOM 773 N N . ILE A 1 108 ? 19.413 54.577 23.420 1.00 19.52 108 ILE A N 1
ATOM 774 C CA . ILE A 1 108 ? 18.591 55.674 22.922 1.00 19.57 108 ILE A CA 1
ATOM 775 C C . ILE A 1 108 ? 17.549 56.087 23.953 1.00 19.57 108 ILE A C 1
ATOM 776 O O . ILE A 1 108 ? 17.643 55.724 25.133 1.00 19.73 108 ILE A O 1
ATOM 781 N N . ILE A 1 109 ? 16.581 56.871 23.487 1.00 19.46 109 ILE A N 1
ATOM 782 C CA . ILE A 1 109 ? 15.380 57.225 24.237 1.00 19.57 109 ILE A CA 1
ATOM 783 C C . ILE A 1 109 ? 14.280 56.311 23.689 1.00 19.31 109 ILE A C 1
ATOM 784 O O . ILE A 1 109 ? 14.136 56.198 22.481 1.00 19.79 109 ILE A O 1
ATOM 789 N N . ASN A 1 110 ? 13.525 55.656 24.565 1.00 19.00 110 ASN A N 1
ATOM 790 C CA . ASN A 1 110 ? 12.500 54.696 24.141 1.00 18.66 110 ASN A CA 1
ATOM 791 C C . ASN A 1 110 ? 11.093 55.285 24.004 1.00 18.43 110 ASN A C 1
ATOM 792 O O . ASN A 1 110 ? 10.223 54.656 23.391 1.00 18.11 110 ASN A O 1
ATOM 797 N N . GLN A 1 111 ? 10.873 56.462 24.599 1.00 17.90 111 GLN A N 1
ATOM 798 C CA . GLN A 1 111 ? 9.559 57.091 24.689 1.00 17.87 111 GLN A CA 1
ATOM 799 C C . GLN A 1 111 ? 9.700 58.587 24.697 1.00 17.79 111 GLN A C 1
ATOM 800 O O . GLN A 1 111 ? 10.495 59.123 25.445 1.00 18.24 111 GLN A O 1
ATOM 806 N N . LEU A 1 112 ? 8.904 59.286 23.913 1.00 17.60 112 LEU A N 1
ATOM 807 C CA . LEU A 1 112 ? 8.777 60.719 24.126 1.00 17.39 112 LEU A CA 1
ATOM 808 C C . LEU A 1 112 ? 7.394 61.039 24.658 1.00 16.96 112 LEU A C 1
ATOM 809 O O . LEU A 1 112 ? 6.393 60.510 24.152 1.00 17.22 112 LEU A O 1
ATOM 814 N N . PRO A 1 113 ? 7.332 61.880 25.698 1.00 16.32 113 PRO A N 1
ATOM 815 C CA . PRO A 1 113 ? 6.098 62.548 26.071 1.00 16.16 113 PRO A CA 1
ATOM 816 C C . PRO A 1 113 ? 5.625 63.415 24.911 1.00 16.04 113 PRO A C 1
ATOM 817 O O . PRO A 1 113 ? 6.417 64.109 24.292 1.00 15.80 113 PRO A O 1
ATOM 821 N N . VAL A 1 114 ? 4.339 63.343 24.613 1.00 16.21 114 VAL A N 1
ATOM 822 C CA . VAL A 1 114 ? 3.739 64.141 23.555 1.00 16.51 114 VAL A CA 1
ATOM 823 C C . VAL A 1 114 ? 2.949 65.298 24.167 1.00 16.54 114 VAL A C 1
ATOM 824 O O . VAL A 1 114 ? 2.210 65.120 25.129 1.00 17.13 114 VAL A O 1
ATOM 828 N N . VAL A 1 115 ? 3.114 66.488 23.628 1.00 16.21 115 VAL A N 1
ATOM 829 C CA . VAL A 1 115 ? 2.372 67.612 24.139 1.00 16.37 115 VAL A CA 1
ATOM 830 C C . VAL A 1 115 ? 1.618 68.310 23.000 1.00 16.75 115 VAL A C 1
ATOM 831 O O . VAL A 1 115 ? 1.960 68.141 21.820 1.00 16.52 115 VAL A O 1
ATOM 835 N N . ASP A 1 116 ? 0.579 69.065 23.346 1.00 16.84 11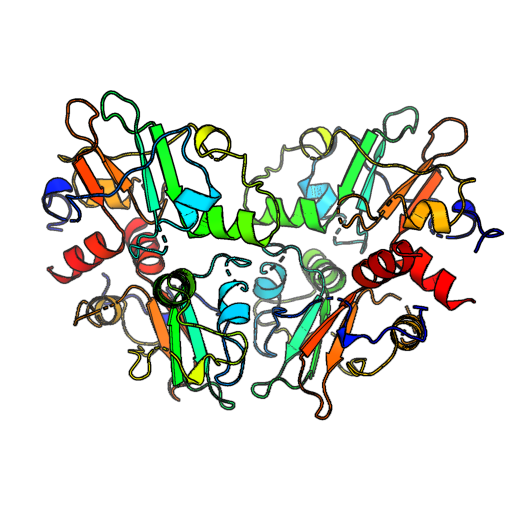6 ASP A N 1
ATOM 836 C CA . ASP A 1 116 ? -0.213 69.738 22.327 1.00 17.25 116 ASP A CA 1
ATOM 837 C C . ASP A 1 116 ? 0.263 71.159 22.133 1.00 17.38 116 ASP A C 1
ATOM 838 O O . ASP A 1 116 ? 1.302 71.523 22.677 1.00 17.49 116 ASP A O 1
ATOM 843 N N . LYS A 1 117 ? -0.494 71.934 21.357 1.00 17.67 117 LYS A N 1
ATOM 844 C CA . LYS A 1 117 ? -0.272 73.374 21.148 1.00 18.00 117 LYS A CA 1
ATOM 845 C C . LYS A 1 117 ? 0.307 74.136 22.348 1.00 18.00 117 LYS A C 1
ATOM 846 O O . LYS A 1 117 ? 1.210 74.965 22.192 1.00 17.95 117 LYS A O 1
ATOM 852 N N . ASN A 1 118 ? -0.229 73.843 23.531 1.00 17.91 118 ASN A N 1
ATOM 853 C CA . ASN A 1 118 ? 0.088 74.580 24.760 1.00 18.00 118 ASN A CA 1
ATOM 854 C C . ASN A 1 118 ? 0.975 73.804 25.738 1.00 18.20 118 ASN A C 1
ATOM 855 O O . ASN A 1 118 ? 0.972 74.086 26.936 1.00 18.39 118 ASN A O 1
ATOM 860 N N . ASN A 1 119 ? 1.723 72.828 25.225 1.00 18.39 119 ASN A N 1
ATOM 861 C CA . ASN A 1 119 ? 2.624 71.989 26.040 1.00 18.43 119 ASN A CA 1
ATOM 862 C C . ASN A 1 119 ? 1.975 71.263 27.211 1.00 18.30 119 ASN A C 1
ATOM 863 O O . ASN A 1 119 ? 2.645 70.918 28.193 1.00 18.46 119 ASN A O 1
ATOM 868 N N . LYS A 1 120 ? 0.669 71.036 27.084 1.00 18.17 120 LYS A N 1
ATOM 869 C CA . LYS A 1 120 ? -0.057 70.154 27.977 1.00 18.11 120 LYS A CA 1
ATOM 870 C C . LYS A 1 120 ? 0.150 68.734 27.451 1.00 17.98 120 LYS A C 1
ATOM 871 O O . LYS A 1 120 ? 0.068 68.492 26.256 1.00 18.33 120 LYS A O 1
ATOM 877 N N . LEU A 1 121 ? 0.479 67.812 28.347 1.00 17.70 121 LEU A N 1
ATOM 878 C CA . LEU A 1 121 ? 0.658 66.420 27.991 1.00 17.15 121 LEU A CA 1
ATOM 879 C C . LEU A 1 121 ? -0.604 65.876 27.309 1.00 17.01 121 LEU A C 1
ATOM 880 O O . LEU A 1 121 ? -1.720 66.134 27.767 1.00 16.69 121 LEU A O 1
ATOM 885 N N . VAL A 1 122 ? -0.432 65.149 26.204 1.00 16.67 122 VAL A N 1
ATOM 886 C CA . VAL A 1 122 ? -1.568 64.476 25.580 1.00 16.76 122 VAL A CA 1
ATOM 887 C C . VAL A 1 122 ? -1.341 62.975 25.399 1.00 16.87 122 VAL A C 1
ATOM 888 O O . VAL A 1 122 ? -2.283 62.244 25.173 1.00 17.17 122 VAL A O 1
ATOM 892 N N . GLY A 1 123 ? -0.100 62.517 25.516 1.00 17.13 123 GLY A N 1
ATOM 893 C CA . GLY A 1 123 ? 0.231 61.106 25.290 1.00 17.12 123 GLY A CA 1
ATOM 894 C C . GLY A 1 123 ? 1.725 60.807 25.313 1.00 17.58 123 GLY A C 1
ATOM 895 O O . GLY A 1 123 ? 2.547 61.656 25.675 1.00 18.06 123 GLY A O 1
ATOM 896 N N . ILE A 1 124 ? 2.081 59.586 24.942 1.00 17.31 124 ILE A N 1
ATOM 897 C CA . ILE A 1 124 ? 3.463 59.144 24.881 1.00 17.28 124 ILE A CA 1
ATOM 898 C C . ILE A 1 124 ? 3.635 58.391 23.564 1.00 17.19 124 ILE A C 1
ATOM 899 O O . ILE A 1 124 ? 2.786 57.594 23.190 1.00 17.33 124 ILE A O 1
ATOM 904 N N . ILE A 1 125 ? 4.720 58.636 22.847 1.00 17.12 125 ILE A N 1
ATOM 905 C CA . ILE A 1 125 ? 5.020 57.821 21.696 1.00 16.40 125 ILE A CA 1
ATOM 906 C C . ILE A 1 125 ? 6.245 57.003 22.014 1.00 16.70 125 ILE A C 1
ATOM 907 O O . ILE A 1 125 ? 7.189 57.491 22.648 1.00 16.52 125 ILE A O 1
ATOM 912 N N . SER A 1 126 ? 6.235 55.758 21.560 1.00 16.59 126 SER A N 1
ATOM 913 C CA . SER A 1 126 ? 7.322 54.844 21.865 1.00 17.12 126 SER A CA 1
ATOM 914 C C . SER A 1 126 ? 8.003 54.222 20.640 1.00 17.03 126 SER A C 1
ATOM 915 O O . SER A 1 126 ? 7.448 54.204 19.558 1.00 17.54 126 SER A O 1
ATOM 918 N N . ASP A 1 127 ? 9.225 53.765 20.837 1.00 17.06 127 ASP A N 1
ATOM 919 C CA . ASP A 1 127 ? 9.766 52.589 20.187 1.00 17.73 127 ASP A CA 1
ATOM 920 C C . ASP A 1 127 ? 8.767 51.743 19.407 1.00 17.67 127 ASP A C 1
ATOM 921 O O . ASP A 1 127 ? 8.756 51.745 18.174 1.00 17.30 127 ASP A O 1
ATOM 926 N N . GLY A 1 128 ? 7.963 50.990 20.170 1.00 17.83 128 GLY A N 1
ATOM 927 C CA . GLY A 1 128 ? 6.937 50.086 19.662 1.00 17.98 128 GLY A CA 1
ATOM 928 C C . GLY A 1 128 ? 5.891 50.703 18.743 1.00 18.09 128 GLY A C 1
ATOM 929 O O . GLY A 1 128 ? 5.605 50.129 17.698 1.00 18.10 128 GLY A O 1
ATOM 930 N N . ASP A 1 129 ? 5.328 51.855 19.108 1.00 18.13 129 ASP A N 1
ATOM 931 C CA . ASP A 1 129 ? 4.306 52.497 18.273 1.00 18.86 129 ASP A CA 1
ATOM 932 C C . ASP A 1 129 ? 4.877 52.696 16.872 1.00 18.96 129 ASP A C 1
ATOM 933 O O . ASP A 1 129 ? 4.217 52.428 15.840 1.00 18.81 129 ASP A O 1
ATOM 938 N N . ILE A 1 130 ? 6.115 53.174 16.849 1.00 18.65 130 ILE A N 1
ATOM 939 C CA . ILE A 1 130 ? 6.763 53.492 15.601 1.00 19.03 130 ILE A CA 1
ATOM 940 C C . ILE A 1 130 ? 7.026 52.230 14.774 1.00 18.85 130 ILE A C 1
ATOM 941 O O . ILE A 1 130 ? 6.766 52.208 13.586 1.00 18.97 130 ILE A O 1
ATOM 946 N N . ILE A 1 131 ? 7.523 51.182 15.421 1.00 19.06 131 ILE A N 1
ATOM 947 C CA . ILE A 1 131 ? 7.688 49.875 14.773 1.00 19.03 131 ILE A CA 1
ATOM 948 C C . ILE A 1 131 ? 6.332 49.333 14.252 1.00 18.94 131 ILE A C 1
ATOM 949 O O . ILE A 1 131 ? 6.231 48.903 13.093 1.00 18.88 131 ILE A O 1
ATOM 954 N N . ARG A 1 132 ? 5.313 49.370 15.099 1.00 18.76 132 ARG A N 1
ATOM 955 C CA . ARG A 1 132 ? 3.955 48.995 14.725 1.00 19.27 132 ARG A CA 1
ATOM 956 C C . ARG A 1 132 ? 3.452 49.737 13.487 1.00 19.37 132 ARG A C 1
ATOM 957 O O . ARG A 1 132 ? 2.716 49.177 12.685 1.00 19.21 132 ARG A O 1
ATOM 965 N N . THR A 1 133 ? 3.866 50.991 13.334 1.00 19.62 133 THR A N 1
ATOM 966 C CA . THR A 1 133 ? 3.432 51.804 12.230 1.00 20.03 133 THR A CA 1
ATOM 967 C C . THR A 1 133 ? 4.233 51.487 10.989 1.00 20.40 133 THR A C 1
ATOM 968 O O . THR A 1 133 ? 3.665 51.250 9.933 1.00 20.57 133 THR A O 1
ATOM 972 N N . ILE A 1 134 ? 5.552 51.452 11.108 1.00 20.39 134 ILE A N 1
ATOM 973 C CA . ILE A 1 134 ? 6.390 51.104 9.964 1.00 20.71 134 ILE A CA 1
ATOM 974 C C . ILE A 1 134 ? 5.998 49.734 9.408 1.00 20.86 134 ILE A C 1
ATOM 975 O O . ILE A 1 134 ? 6.120 49.479 8.209 1.00 21.13 134 ILE A O 1
ATOM 980 N N . SER A 1 135 ? 5.507 48.866 10.285 1.00 20.53 135 SER A N 1
ATOM 981 C CA . SER A 1 135 ? 4.973 47.582 9.884 1.00 20.13 135 SER A CA 1
ATOM 982 C C . SER A 1 135 ? 3.752 47.737 8.951 1.00 20.33 135 SER A C 1
ATOM 983 O O . SER A 1 135 ? 3.644 47.029 7.953 1.00 19.87 135 SER A O 1
ATOM 986 N N . LYS A 1 136 ? 2.853 48.676 9.268 1.00 20.43 136 LYS A N 1
ATOM 987 C CA . LYS A 1 136 ? 1.641 48.899 8.471 1.00 20.56 136 LYS A CA 1
ATOM 988 C C . LYS A 1 136 ? 1.89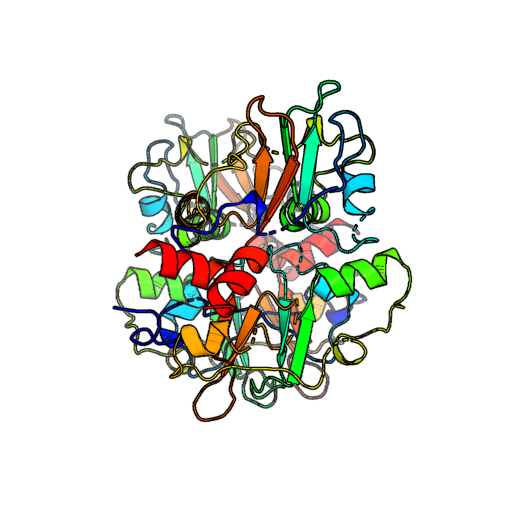2 49.207 6.977 1.00 20.57 136 LYS A C 1
ATOM 989 O O . LYS A 1 136 ? 1.111 48.795 6.111 1.00 20.52 136 LYS A O 1
ATOM 995 N N . ILE A 1 137 ? 2.977 49.914 6.679 1.00 20.59 137 ILE A N 1
ATOM 996 C CA . ILE A 1 137 ? 3.400 50.107 5.291 1.00 20.99 137 ILE A CA 1
ATOM 997 C C . ILE A 1 137 ? 4.069 48.847 4.726 1.00 20.97 137 ILE A C 1
ATOM 998 O O . ILE A 1 137 ? 5.162 48.891 4.152 1.00 20.96 137 ILE A O 1
ATOM 1003 N N . ASP B 1 3 ? 21.258 51.786 0.279 1.00 59.37 3 ASP B N 1
ATOM 1004 C CA . ASP B 1 3 ? 20.712 51.365 1.614 1.00 59.55 3 ASP B CA 1
ATOM 1005 C C . ASP B 1 3 ? 19.219 51.627 1.759 1.00 58.51 3 ASP B C 1
ATOM 1006 O O . ASP B 1 3 ? 18.756 52.768 1.560 1.00 59.40 3 ASP B O 1
ATOM 1011 N N . THR B 1 4 ? 18.486 50.568 2.108 1.00 56.32 4 THR B N 1
ATOM 1012 C CA . THR B 1 4 ? 17.047 50.618 2.359 1.00 54.20 4 THR B CA 1
ATOM 1013 C C . THR B 1 4 ? 16.719 49.468 3.311 1.00 52.57 4 THR B C 1
ATOM 1014 O O . THR B 1 4 ? 17.549 48.577 3.499 1.00 52.57 4 THR B O 1
ATOM 1018 N N . LEU B 1 5 ? 15.537 49.478 3.924 1.00 50.21 5 LEU B N 1
ATOM 1019 C CA . LEU B 1 5 ? 15.225 48.453 4.936 1.00 48.01 5 LEU B CA 1
ATOM 1020 C C . LEU B 1 5 ? 15.347 47.024 4.416 1.00 46.57 5 LEU B C 1
ATOM 1021 O O . LEU B 1 5 ? 15.530 46.087 5.204 1.00 46.21 5 LEU B O 1
ATOM 1026 N N . LYS B 1 6 ? 15.262 46.880 3.089 1.00 44.66 6 LYS B N 1
ATOM 1027 C CA . LYS B 1 6 ? 15.446 45.605 2.404 1.00 42.62 6 LYS B CA 1
ATOM 1028 C C . LYS B 1 6 ? 16.925 45.293 2.187 1.00 41.25 6 LYS B C 1
ATOM 1029 O O . LYS B 1 6 ? 17.311 44.133 2.268 1.00 41.21 6 LYS B O 1
ATOM 1035 N N . ASN B 1 7 ? 17.732 46.328 1.910 1.00 39.70 7 ASN B N 1
ATOM 1036 C CA . ASN B 1 7 ? 19.201 46.220 1.688 1.00 38.27 7 ASN B CA 1
ATOM 1037 C C . ASN B 1 7 ? 20.018 45.812 2.916 1.00 37.25 7 ASN B C 1
ATOM 1038 O O . ASN B 1 7 ? 21.122 45.283 2.769 1.00 37.04 7 ASN B O 1
ATOM 1043 N N . ILE B 1 8 ? 19.488 46.085 4.114 1.00 35.67 8 ILE B N 1
ATOM 1044 C CA . ILE B 1 8 ? 20.261 45.990 5.355 1.00 34.33 8 ILE B CA 1
ATOM 1045 C C . ILE B 1 8 ? 20.017 44.685 6.116 1.00 33.56 8 ILE B C 1
ATOM 1046 O O . ILE B 1 8 ? 18.879 44.368 6.481 1.00 33.03 8 ILE B O 1
ATOM 1051 N N . LYS B 1 9 ? 21.107 43.947 6.333 1.00 32.73 9 LYS B N 1
ATOM 1052 C CA . LYS B 1 9 ? 21.114 42.692 7.077 1.00 32.40 9 LYS B CA 1
ATOM 1053 C C . LYS B 1 9 ? 21.044 42.920 8.585 1.00 32.03 9 LYS B C 1
ATOM 1054 O O . LYS B 1 9 ? 21.756 43.774 9.148 1.00 31.53 9 LYS B O 1
ATOM 1060 N N . VAL B 1 10 ? 20.188 42.125 9.226 1.00 31.67 10 VAL B N 1
ATOM 1061 C CA . VAL B 1 10 ? 20.068 42.056 10.686 1.00 31.28 10 VAL B CA 1
ATOM 1062 C C . VAL B 1 10 ? 21.441 41.987 11.368 1.00 31.01 10 VAL B C 1
ATOM 1063 O O . VAL B 1 10 ? 21.642 42.629 12.407 1.00 31.63 10 VAL B O 1
ATOM 1067 N N . LYS B 1 11 ? 22.380 41.242 10.776 1.00 30.22 11 LYS B N 1
ATOM 1068 C CA . LYS B 1 11 ? 23.765 41.170 11.266 1.00 29.63 11 LYS B CA 1
ATOM 1069 C C . LYS B 1 11 ? 24.404 42.557 11.496 1.00 29.33 11 LYS B C 1
ATOM 1070 O O . LYS B 1 11 ? 25.113 42.774 12.486 1.00 29.04 11 LYS B O 1
ATOM 1076 N N . ASP B 1 12 ? 24.126 43.491 10.588 1.00 29.16 12 ASP B N 1
ATOM 1077 C CA . ASP B 1 12 ? 24.758 44.817 10.588 1.00 28.70 12 ASP B CA 1
ATOM 1078 C C . ASP B 1 12 ? 24.286 45.703 11.730 1.00 28.05 12 ASP B C 1
ATOM 1079 O O . ASP B 1 12 ? 24.956 46.667 12.089 1.00 27.68 12 ASP B O 1
ATOM 1084 N N . VAL B 1 13 ? 23.111 45.417 12.282 1.00 27.26 13 VAL B N 1
ATOM 1085 C CA . VAL B 1 13 ? 22.575 46.348 13.268 1.00 26.61 13 VAL B CA 1
ATOM 1086 C C . VAL B 1 13 ? 22.317 45.786 14.667 1.00 25.99 13 VAL B C 1
ATOM 1087 O O . VAL B 1 13 ? 22.163 46.553 15.624 1.00 25.92 13 VAL B O 1
ATOM 1099 N N . THR B 1 15 ? 22.832 43.936 18.388 1.00 27.04 15 THR B N 1
ATOM 1100 C CA . THR B 1 15 ? 23.766 43.977 19.501 1.00 28.24 15 THR B CA 1
ATOM 1101 C C . THR B 1 15 ? 24.416 42.596 19.644 1.00 28.40 15 THR B C 1
ATOM 1102 O O . THR B 1 15 ? 23.740 41.583 19.579 1.00 28.05 15 THR B O 1
ATOM 1106 N N . LYS B 1 16 ? 25.731 42.559 19.794 1.00 29.43 16 LYS B N 1
ATOM 1107 C CA . LYS B 1 16 ? 26.425 41.303 20.061 1.00 30.79 16 LYS B CA 1
ATOM 1108 C C . LYS B 1 16 ? 26.770 41.260 21.539 1.00 31.54 16 LYS B C 1
ATOM 1109 O O . LYS B 1 16 ? 26.403 42.161 22.299 1.00 31.91 16 LYS B O 1
ATOM 1115 N N . ASN B 1 17 ? 27.473 40.215 21.953 1.00 32.58 17 ASN B N 1
ATOM 1116 C CA . ASN B 1 17 ? 27.989 40.121 23.332 1.00 33.56 17 ASN B CA 1
ATOM 1117 C C . ASN B 1 17 ? 26.899 40.160 24.386 1.00 33.81 17 ASN B C 1
ATOM 1118 O O . ASN B 1 17 ? 27.151 40.680 25.479 1.00 34.47 17 ASN B O 1
ATOM 1123 N N . VAL B 1 18 ? 25.710 39.631 24.069 1.00 33.54 18 VAL B N 1
ATOM 1124 C CA . VAL B 1 18 ? 24.549 39.775 24.955 1.00 33.39 18 VAL B CA 1
ATOM 1125 C C . VAL B 1 18 ? 24.602 38.818 26.135 1.00 33.39 18 VAL B C 1
ATOM 1126 O O . VAL B 1 18 ? 25.083 37.691 25.998 1.00 33.26 18 VAL B O 1
ATOM 1130 N N . ILE B 1 19 ? 24.107 39.259 27.294 1.00 33.31 19 ILE B N 1
ATOM 1131 C CA . ILE B 1 19 ? 24.056 38.354 28.435 1.00 33.10 19 ILE B CA 1
ATOM 1132 C C . ILE B 1 19 ? 22.793 37.528 28.355 1.00 32.57 19 ILE B C 1
ATOM 1133 O O . ILE B 1 19 ? 21.810 37.942 27.755 1.00 32.40 19 ILE B O 1
ATOM 1138 N N . THR B 1 20 ? 22.853 36.329 28.921 1.00 32.37 20 THR B N 1
ATOM 1139 C CA . THR B 1 20 ? 21.803 35.329 28.756 1.00 31.83 20 THR B CA 1
ATOM 1140 C C . THR B 1 20 ? 21.517 34.687 30.101 1.00 31.47 20 THR B C 1
ATOM 1141 O O . THR B 1 20 ? 22.128 35.025 31.116 1.00 31.50 20 THR B O 1
ATOM 1145 N N . ALA B 1 21 ? 20.597 33.737 30.102 1.00 30.99 21 ALA B N 1
ATOM 1146 C CA . ALA B 1 21 ? 20.171 33.079 31.321 1.00 29.90 21 ALA B CA 1
ATOM 1147 C C . ALA B 1 21 ? 20.091 31.586 31.064 1.00 29.02 21 ALA B C 1
ATOM 1148 O O . ALA B 1 21 ? 19.731 31.172 29.972 1.00 28.96 21 ALA B O 1
ATOM 1150 N N . LYS B 1 22 ? 20.441 30.782 32.059 1.00 28.52 22 LYS B N 1
ATOM 1151 C CA . LYS B 1 22 ? 20.275 29.333 31.951 1.00 28.07 22 LYS B CA 1
ATOM 1152 C C . LYS B 1 22 ? 18.940 28.931 32.588 1.00 27.69 22 LYS B C 1
ATOM 1153 O O . LYS B 1 22 ? 18.379 29.684 33.386 1.00 27.45 22 LYS B O 1
ATOM 1159 N N . ARG B 1 23 ? 18.421 27.763 32.223 1.00 27.22 23 ARG B N 1
ATOM 1160 C CA . ARG B 1 23 ? 17.053 27.439 32.602 1.00 27.25 23 ARG B CA 1
ATOM 1161 C C . ARG B 1 23 ? 16.849 27.224 34.097 1.00 27.06 23 ARG B C 1
ATOM 1162 O O . ARG B 1 23 ? 15.730 27.339 34.594 1.00 27.28 23 ARG B O 1
ATOM 1170 N N . HIS B 1 24 ? 17.928 26.943 34.813 1.00 26.92 24 HIS B N 1
ATOM 1171 C CA . HIS B 1 24 ? 17.833 26.594 36.227 1.00 26.92 24 HIS B CA 1
ATOM 1172 C C . HIS B 1 24 ? 18.156 27.744 37.175 1.00 26.47 24 HIS B C 1
ATOM 1173 O O . HIS B 1 24 ? 18.092 27.587 38.398 1.00 26.94 24 HIS B O 1
ATOM 1180 N N . GLU B 1 25 ? 18.493 28.896 36.603 1.00 25.67 25 GLU B N 1
ATOM 1181 C CA . GLU B 1 25 ? 18.733 30.121 37.357 1.00 25.02 25 GLU B CA 1
ATOM 1182 C C . GLU B 1 25 ? 17.440 30.624 38.014 1.00 24.29 25 GLU B C 1
ATOM 1183 O O . GLU B 1 25 ? 16.358 30.569 37.417 1.00 24.07 25 GLU B O 1
ATOM 1189 N N . GLY B 1 26 ? 17.562 31.106 39.249 1.00 23.65 26 GLY B N 1
ATOM 1190 C CA . GLY B 1 26 ? 16.428 31.639 40.010 1.00 22.52 26 GLY B CA 1
ATOM 1191 C C . GLY B 1 26 ? 15.802 32.835 39.329 1.00 22.25 26 GLY B C 1
ATOM 1192 O O . GLY B 1 26 ? 16.497 33.676 38.760 1.00 21.74 26 GLY B O 1
ATOM 1193 N N . VAL B 1 27 ? 14.482 32.931 39.379 1.00 22.14 27 VAL B N 1
ATOM 1194 C CA . VAL B 1 27 ? 13.820 34.027 38.677 1.00 22.29 27 VAL B CA 1
ATOM 1195 C C . VAL B 1 27 ? 14.176 35.372 39.328 1.00 22.19 27 VAL B C 1
ATOM 1196 O O . VAL B 1 27 ? 14.284 36.392 38.633 1.00 21.75 27 VAL B O 1
ATOM 1200 N N . VAL B 1 28 ? 14.395 35.354 40.650 1.00 22.17 28 VAL B N 1
ATOM 1201 C CA . VAL B 1 28 ? 14.608 36.590 41.415 1.00 22.33 28 VAL B CA 1
ATOM 1202 C C . VAL B 1 28 ? 15.977 37.229 41.137 1.00 22.36 28 VAL B C 1
ATOM 1203 O O . VAL B 1 28 ? 16.072 38.443 40.922 1.00 22.28 28 VAL B O 1
ATOM 1207 N N . GLU B 1 29 ? 17.019 36.401 41.107 1.00 22.57 29 GLU B N 1
ATOM 1208 C CA . GLU B 1 29 ? 18.392 36.863 40.828 1.00 22.84 29 GLU B CA 1
ATOM 1209 C C . GLU B 1 29 ? 18.588 37.338 39.388 1.00 21.54 29 GLU B C 1
ATOM 1210 O O . GLU B 1 29 ? 19.350 38.270 39.127 1.00 21.60 29 GLU B O 1
ATOM 1216 N N . ALA B 1 30 ? 17.871 36.709 38.470 1.00 20.40 30 ALA B N 1
ATOM 1217 C CA . ALA B 1 30 ? 17.818 37.135 37.085 1.00 19.41 30 ALA B CA 1
ATOM 1218 C C . ALA B 1 30 ? 17.114 38.481 36.933 1.00 19.26 30 ALA B C 1
ATOM 1219 O O . ALA B 1 30 ? 17.526 39.304 36.114 1.00 19.23 30 ALA B O 1
ATOM 1221 N N . PHE B 1 31 ? 16.037 38.700 37.689 1.00 18.81 31 PHE B N 1
ATOM 1222 C CA . PHE B 1 31 ? 15.393 40.015 37.717 1.00 18.58 31 PHE B CA 1
ATOM 1223 C C . PHE B 1 31 ? 16.390 41.068 38.172 1.00 18.57 31 PHE B C 1
ATOM 1224 O O . PHE B 1 31 ? 16.525 42.115 37.544 1.00 18.16 31 PHE B O 1
ATOM 1232 N N . GLU B 1 32 ? 17.097 40.758 39.252 1.00 18.84 32 GLU B N 1
ATOM 1233 C CA . GLU B 1 32 ? 18.057 41.674 39.844 1.00 19.91 32 GLU B CA 1
ATOM 1234 C C . GLU B 1 32 ? 19.213 41.988 38.891 1.00 19.85 32 GLU B C 1
ATOM 1235 O O . GLU B 1 32 ? 19.731 43.106 38.861 1.00 19.60 32 GLU B O 1
ATOM 1241 N N . LYS B 1 33 ? 19.584 40.987 38.101 1.00 20.17 33 LYS B N 1
ATOM 1242 C CA . LYS B 1 33 ? 20.635 41.103 37.100 1.00 20.49 33 LYS B CA 1
ATOM 1243 C C . LYS B 1 33 ? 20.185 42.007 35.958 1.00 20.16 33 LYS B C 1
ATOM 1244 O O . LYS B 1 33 ? 20.945 42.861 35.485 1.00 19.56 33 LYS B O 1
ATOM 1258 N N . LEU B 1 35 ? 17.989 44.404 36.109 1.00 19.81 35 LEU B N 1
ATOM 1259 C CA . LEU B 1 35 ? 17.961 45.800 36.532 1.00 19.64 35 LEU B CA 1
ATOM 1260 C C . LEU B 1 35 ? 19.362 46.373 36.616 1.00 19.75 35 LEU B C 1
ATOM 1261 O O . LEU B 1 35 ? 19.585 47.516 36.223 1.00 19.61 35 LEU B O 1
ATOM 1266 N N . LYS B 1 36 ? 20.302 45.575 37.119 1.00 20.04 36 LYS B N 1
ATOM 1267 C CA . LYS B 1 36 ? 21.678 46.029 37.338 1.00 20.36 36 LYS B CA 1
ATOM 1268 C C . LYS B 1 36 ? 22.334 46.495 36.044 1.00 20.93 36 LYS B C 1
ATOM 1269 O O . LYS B 1 36 ? 23.040 47.510 36.020 1.00 21.32 36 LYS B O 1
ATOM 1275 N N . TYR B 1 37 ? 22.075 45.743 34.973 1.00 21.47 37 TYR B N 1
ATOM 1276 C CA . TYR B 1 37 ? 22.669 45.955 33.656 1.00 21.80 37 TYR B CA 1
ATOM 1277 C C . TYR B 1 37 ? 21.769 46.689 32.655 1.00 22.08 37 TYR B C 1
ATOM 1278 O O . TYR B 1 37 ? 22.100 46.747 31.466 1.00 22.13 37 TYR B O 1
ATOM 1287 N N . LYS B 1 38 ? 20.623 47.209 33.116 1.00 22.29 38 LYS B N 1
ATOM 1288 C CA . LYS B 1 38 ? 19.688 47.988 32.268 1.00 22.65 38 LYS B CA 1
ATOM 1289 C C . LYS B 1 38 ? 19.099 47.223 31.067 1.00 22.74 38 LYS B C 1
ATOM 1290 O O . LYS B 1 38 ? 18.811 47.821 30.032 1.00 22.98 38 LYS B O 1
ATOM 1296 N N . ILE B 1 39 ? 18.908 45.916 31.200 1.00 22.49 39 ILE B N 1
ATOM 1297 C CA . ILE B 1 39 ? 18.423 45.145 30.090 1.00 22.53 39 ILE B CA 1
ATOM 1298 C C . ILE B 1 39 ? 16.984 44.776 30.337 1.00 22.76 39 ILE B C 1
ATOM 1299 O O . ILE B 1 39 ? 16.534 44.798 31.476 1.00 22.56 39 ILE B O 1
ATOM 1304 N N . SER B 1 40 ? 16.264 44.441 29.268 1.00 23.14 40 SER B N 1
ATOM 1305 C CA . SER B 1 40 ? 14.804 44.273 29.335 1.00 24.22 40 SER B CA 1
ATOM 1306 C C . SER B 1 40 ? 14.310 42.907 28.859 1.00 24.22 40 SER B C 1
ATOM 1307 O O . SER B 1 40 ? 13.146 42.548 29.104 1.00 24.15 40 SER B O 1
ATOM 1310 N N . SER B 1 41 ? 15.161 42.167 28.155 1.00 24.41 41 SER B N 1
ATOM 1311 C CA . SER B 1 41 ? 14.895 40.746 27.979 1.00 25.47 41 SER B CA 1
ATOM 1312 C C . SER B 1 41 ? 16.169 39.913 27.990 1.00 25.22 41 SER B C 1
ATOM 1313 O O . SER B 1 41 ? 17.202 40.347 27.479 1.00 26.22 41 SER B O 1
ATOM 1316 N N . LEU B 1 42 ? 16.089 38.748 28.642 1.00 24.54 42 LEU B N 1
ATOM 1317 C CA . LEU B 1 42 ? 17.180 37.770 28.701 1.00 23.27 42 LEU B CA 1
ATOM 1318 C C . LEU B 1 42 ? 16.820 36.576 27.840 1.00 22.27 42 LEU B C 1
ATOM 1319 O O . LEU B 1 42 ? 15.842 35.875 28.139 1.00 22.48 42 LEU B O 1
ATOM 1324 N N . PRO B 1 43 ? 17.580 36.350 26.754 1.00 21.00 43 PRO B N 1
ATOM 1325 C CA . PRO B 1 43 ? 17.413 35.093 26.045 1.00 20.58 43 PRO B CA 1
ATOM 1326 C C . PRO B 1 43 ? 17.823 33.962 26.963 1.00 20.30 43 PRO B C 1
ATOM 1327 O O . PRO B 1 43 ? 18.815 34.066 27.681 1.00 20.87 43 PRO B O 1
ATOM 1331 N N . VAL B 1 44 ? 17.052 32.893 26.973 1.00 20.37 44 VAL B N 1
ATOM 1332 C CA . VAL B 1 44 ? 17.408 31.732 27.766 1.00 19.64 44 VAL B CA 1
ATOM 1333 C C . VAL B 1 44 ? 18.044 30.711 26.830 1.00 19.75 44 VAL B C 1
ATOM 1334 O O . VAL B 1 44 ? 17.472 30.370 25.798 1.00 19.62 44 VAL B O 1
ATOM 1338 N N . ILE B 1 45 ? 19.232 30.237 27.194 1.00 20.28 45 ILE B N 1
ATOM 1339 C CA . ILE B 1 45 ? 19.965 29.268 26.378 1.00 21.04 45 ILE B CA 1
ATOM 1340 C C . ILE B 1 45 ? 20.298 27.947 27.093 1.00 22.08 45 ILE B C 1
ATOM 1341 O O . ILE B 1 45 ? 20.244 27.840 28.326 1.00 22.23 45 ILE B O 1
ATOM 1346 N N . ASP B 1 46 ? 20.613 26.928 26.299 1.00 23.07 46 ASP B N 1
ATOM 1347 C CA . ASP B 1 46 ? 21.097 25.670 26.838 1.00 24.04 46 ASP B CA 1
ATOM 1348 C C . ASP B 1 46 ? 22.622 25.691 26.752 1.00 24.12 46 ASP B C 1
ATOM 1349 O O . ASP B 1 46 ? 23.188 26.603 26.152 1.00 23.72 46 ASP B O 1
ATOM 1354 N N . ASP B 1 47 ? 23.272 24.681 27.330 1.00 24.39 47 ASP B N 1
ATOM 1355 C CA . ASP B 1 47 ? 24.737 24.616 27.399 1.00 24.80 47 ASP B CA 1
ATOM 1356 C C . ASP B 1 47 ? 25.426 24.633 26.016 1.00 24.77 47 ASP B C 1
ATOM 1357 O O . ASP B 1 47 ? 26.664 24.732 25.932 1.00 24.63 47 ASP B O 1
ATOM 1362 N N . GLU B 1 48 ? 24.631 24.530 24.947 1.00 24.48 48 GLU B N 1
ATOM 1363 C CA . GLU B 1 48 ? 25.174 24.598 23.589 1.00 24.46 48 GLU B CA 1
ATOM 1364 C C . GLU B 1 48 ? 24.834 25.883 22.800 1.00 24.02 48 GLU B C 1
ATOM 1365 O O . GLU B 1 48 ? 25.010 25.930 21.581 1.00 24.04 48 GLU B O 1
ATOM 1371 N N . ASN B 1 49 ? 24.376 26.918 23.512 1.00 23.44 49 ASN B N 1
ATOM 1372 C CA . ASN B 1 49 ? 24.132 28.256 22.953 1.00 23.02 49 ASN B CA 1
ATOM 1373 C C . ASN B 1 49 ? 22.899 28.308 22.023 1.00 22.67 49 ASN B C 1
ATOM 1374 O O . ASN B 1 49 ? 22.676 29.271 21.302 1.00 22.83 49 ASN B O 1
ATOM 1379 N N . LYS B 1 50 ? 22.095 27.253 22.067 1.00 22.21 50 LYS B N 1
ATOM 1380 C CA . LYS B 1 50 ? 20.810 27.189 21.365 1.00 21.81 50 LYS B CA 1
ATOM 1381 C C . LYS B 1 50 ? 19.741 27.981 22.177 1.00 21.18 50 LYS B C 1
ATOM 1382 O O . LYS B 1 50 ? 19.698 27.889 23.405 1.00 21.39 50 LYS B O 1
ATOM 1388 N N . VAL B 1 51 ? 18.910 28.778 21.505 1.00 20.33 51 VAL B N 1
ATOM 1389 C CA . VAL B 1 51 ? 17.889 29.574 22.201 1.00 19.98 51 VAL B CA 1
ATOM 1390 C C . VAL B 1 51 ? 16.707 28.696 22.611 1.00 19.98 51 VAL B C 1
ATOM 1391 O O . VAL B 1 51 ? 16.029 28.151 21.731 1.00 20.15 51 VAL B O 1
ATOM 1395 N N . ILE B 1 52 ? 16.455 28.556 23.922 1.00 19.58 52 ILE B N 1
ATOM 1396 C CA . ILE B 1 52 ? 15.314 27.732 24.400 1.00 19.09 52 ILE B CA 1
ATOM 1397 C C . ILE B 1 52 ? 14.172 28.520 25.048 1.00 19.13 52 ILE B C 1
ATOM 1398 O O . ILE B 1 52 ? 13.206 27.939 25.532 1.00 19.06 52 ILE B O 1
ATOM 1403 N N . GLY B 1 53 ? 14.290 29.841 25.066 1.00 19.12 53 GLY B N 1
ATOM 1404 C CA . GLY B 1 53 ? 13.221 30.690 25.577 1.00 19.15 53 GLY B CA 1
ATOM 1405 C C . GLY B 1 53 ? 13.629 32.133 25.754 1.00 19.14 53 GLY B C 1
ATOM 1406 O O . GLY B 1 53 ? 14.738 32.521 25.434 1.00 18.86 53 GLY B O 1
ATOM 1407 N N . ILE B 1 54 ? 12.710 32.934 26.255 1.00 19.60 54 ILE B N 1
ATOM 1408 C CA . ILE B 1 54 ? 13.026 34.302 26.604 1.00 20.04 54 ILE B CA 1
ATOM 1409 C C . ILE B 1 54 ? 12.219 34.716 27.842 1.00 20.29 54 ILE B C 1
ATOM 1410 O O . ILE B 1 54 ? 11.107 34.229 28.064 1.00 20.30 54 ILE B O 1
ATOM 1415 N N . VAL B 1 55 ? 12.815 35.564 28.675 1.00 20.59 55 VAL B N 1
ATOM 1416 C CA . VAL B 1 55 ? 12.098 36.216 29.759 1.00 21.23 55 VAL B CA 1
ATOM 1417 C C . VAL B 1 55 ? 12.247 37.729 29.623 1.00 21.44 55 VAL B C 1
ATOM 1418 O O . VAL B 1 55 ? 13.295 38.205 29.170 1.00 22.40 55 VAL B O 1
ATOM 1422 N N . THR B 1 56 ? 11.219 38.486 30.000 1.00 20.92 56 THR B N 1
ATOM 1423 C CA . THR B 1 56 ? 11.335 39.946 30.006 1.00 20.51 56 THR B CA 1
ATOM 1424 C C . THR B 1 56 ? 11.266 40.499 31.425 1.00 20.58 56 THR B C 1
ATOM 1425 O O . THR B 1 56 ? 10.680 39.883 32.316 1.00 20.20 56 THR B O 1
ATOM 1429 N N . THR B 1 57 ? 11.853 41.680 31.606 1.00 20.80 57 THR B N 1
ATOM 1430 C CA . THR B 1 57 ? 11.825 42.417 32.875 1.00 21.06 57 THR B CA 1
ATOM 1431 C C . THR B 1 57 ? 10.400 42.836 33.264 1.00 20.60 57 THR B C 1
ATOM 1432 O O . THR B 1 57 ? 9.979 42.634 34.407 1.00 20.21 57 THR B O 1
ATOM 1436 N N . THR B 1 58 ? 9.670 43.386 32.294 1.00 20.42 58 THR B N 1
ATOM 1437 C CA . THR B 1 58 ? 8.261 43.727 32.430 1.00 20.46 58 THR B CA 1
ATOM 1438 C C . THR B 1 58 ? 7.443 42.574 33.013 1.00 20.77 58 THR B C 1
ATOM 1439 O O . THR B 1 58 ? 6.736 42.771 33.994 1.00 21.00 58 THR B O 1
ATOM 1443 N N . ASP B 1 59 ? 7.540 41.382 32.419 1.00 20.64 59 ASP B N 1
ATOM 1444 C CA . ASP B 1 59 ? 6.767 40.238 32.898 1.00 20.66 59 ASP B CA 1
ATOM 1445 C C . ASP B 1 59 ? 7.287 39.642 34.208 1.00 20.65 59 ASP B C 1
ATOM 1446 O O . ASP B 1 59 ? 6.470 39.266 35.073 1.00 21.05 59 ASP B O 1
ATOM 1451 N N . ILE B 1 60 ? 8.612 39.535 34.384 1.00 20.34 60 ILE B N 1
ATOM 1452 C CA . ILE B 1 60 ? 9.126 39.071 35.696 1.00 20.05 60 ILE B CA 1
ATOM 1453 C C . ILE B 1 60 ? 8.676 40.050 36.790 1.00 19.88 60 ILE B C 1
ATOM 1454 O O . ILE B 1 60 ? 8.039 39.637 37.761 1.00 20.29 60 ILE B O 1
ATOM 1459 N N . GLY B 1 61 ? 8.974 41.338 36.601 1.00 19.63 61 GLY B N 1
ATOM 1460 C CA . GLY B 1 61 ? 8.593 42.390 37.544 1.00 19.65 61 GLY B CA 1
ATOM 1461 C C . GLY B 1 61 ? 7.127 42.294 37.933 1.00 20.00 61 GLY B C 1
ATOM 1462 O O . GLY B 1 61 ? 6.780 42.244 39.123 1.00 20.58 61 GLY B O 1
ATOM 1463 N N . TYR B 1 62 ? 6.265 42.229 36.927 1.00 19.31 62 TYR B N 1
ATOM 1464 C CA . TYR B 1 62 ? 4.843 42.086 37.138 1.00 19.32 62 TYR B CA 1
ATOM 1465 C C . TYR B 1 62 ? 4.527 40.897 38.054 1.00 19.61 62 TYR B C 1
ATOM 1466 O O . TYR B 1 62 ? 3.699 41.026 38.949 1.00 19.32 62 TYR B O 1
ATOM 1475 N N . ASN B 1 63 ? 5.191 39.757 37.849 1.00 20.14 63 ASN B N 1
ATOM 1476 C CA . ASN B 1 63 ? 4.879 38.553 38.644 1.00 20.80 63 ASN B CA 1
ATOM 1477 C C . ASN B 1 63 ? 5.459 38.555 40.054 1.00 21.58 63 ASN B C 1
ATOM 1478 O O . ASN B 1 63 ? 4.833 38.052 40.980 1.00 21.19 63 ASN B O 1
ATOM 1483 N N . LEU B 1 64 ? 6.641 39.149 40.213 1.00 22.91 64 LEU B N 1
ATOM 1484 C CA . LEU B 1 64 ? 7.232 39.369 41.543 1.00 23.71 64 LEU B CA 1
ATOM 1485 C C . LEU B 1 64 ? 6.388 40.284 42.410 1.00 24.14 64 LEU B C 1
ATOM 1486 O O . LEU B 1 64 ? 6.019 39.923 43.526 1.00 24.54 64 LEU B O 1
ATOM 1491 N N . ILE B 1 65 ? 6.103 41.481 41.903 1.00 24.57 65 ILE B N 1
ATOM 1492 C CA . ILE B 1 65 ? 5.431 42.487 42.705 1.00 25.18 65 ILE B CA 1
ATOM 1493 C C . ILE B 1 65 ? 4.015 42.032 43.075 1.00 25.23 65 ILE B C 1
ATOM 1494 O O . ILE B 1 65 ? 3.399 42.573 43.986 1.00 25.15 65 ILE B O 1
ATOM 1499 N N . ARG B 1 66 ? 3.533 41.014 42.368 1.00 25.64 66 ARG B N 1
ATOM 1500 C CA . ARG B 1 66 ? 2.203 40.466 42.587 1.00 26.29 66 ARG B CA 1
ATOM 1501 C C . ARG B 1 66 ? 2.268 39.167 43.372 1.00 26.76 66 ARG B C 1
ATOM 1502 O O . ARG B 1 66 ? 1.263 38.462 43.487 1.00 26.58 66 ARG B O 1
ATOM 1510 N N . ASP B 1 67 ? 3.457 38.861 43.888 1.00 27.29 67 ASP B N 1
ATOM 1511 C CA . ASP B 1 67 ? 3.726 37.671 44.702 1.00 28.15 67 ASP B CA 1
ATOM 1512 C C . ASP B 1 67 ? 3.468 36.342 44.013 1.00 28.23 67 ASP B C 1
ATOM 1513 O O . ASP B 1 67 ? 3.172 35.366 44.671 1.00 28.57 67 ASP B O 1
ATOM 1518 N N . LYS B 1 68 ? 3.595 36.295 42.697 1.00 28.50 68 LYS B N 1
ATOM 1519 C CA . LYS B 1 68 ? 3.268 35.083 41.948 1.00 28.77 68 LYS B CA 1
ATOM 1520 C C . LYS B 1 68 ? 4.384 34.035 41.922 1.00 29.41 68 LYS B C 1
ATOM 1521 O O . LYS B 1 68 ? 4.180 32.946 41.379 1.00 29.67 68 LYS B O 1
ATOM 1527 N N . TYR B 1 69 ? 5.540 34.341 42.519 1.00 29.91 69 TYR B N 1
ATOM 1528 C CA . TYR B 1 69 ? 6.708 33.443 42.466 1.00 30.58 69 TYR B CA 1
ATOM 1529 C C . TYR B 1 69 ? 7.323 33.124 43.833 1.00 31.19 69 TYR B C 1
ATOM 1530 O O . TYR B 1 69 ? 7.545 34.030 44.642 1.00 31.82 69 TYR B O 1
ATOM 1539 N N . THR B 1 70 ? 7.649 31.852 44.074 1.00 31.37 70 THR B N 1
ATOM 1540 C CA . THR B 1 70 ? 8.353 31.467 45.311 1.00 31.29 70 THR B CA 1
ATOM 1541 C C . THR B 1 70 ? 9.890 31.571 45.206 1.00 31.37 70 THR B C 1
ATOM 1542 O O . THR B 1 70 ? 10.436 32.111 44.225 1.00 31.21 70 THR B O 1
ATOM 1546 N N . LEU B 1 71 ? 10.565 31.070 46.241 1.00 31.39 71 LEU B N 1
ATOM 1547 C CA . LEU B 1 71 ? 12.025 30.998 46.295 1.00 31.35 71 LEU B CA 1
ATOM 1548 C C . LEU B 1 71 ? 12.571 30.036 45.231 1.00 31.23 71 LEU B C 1
ATOM 1549 O O . LEU B 1 71 ? 13.625 30.271 44.645 1.00 31.49 71 LEU B O 1
ATOM 1554 N N . GLU B 1 72 ? 11.816 28.980 44.959 1.00 30.90 72 GLU B N 1
ATOM 1555 C CA . GLU B 1 72 ? 12.260 27.904 44.089 1.00 30.23 72 GLU B CA 1
ATOM 1556 C C . GLU B 1 72 ? 11.901 28.116 42.630 1.00 29.80 72 GLU B C 1
ATOM 1557 O O . GLU B 1 72 ? 12.159 27.252 41.800 1.00 29.58 72 GLU B O 1
ATOM 1563 N N . THR B 1 73 ? 11.291 29.252 42.316 1.00 29.45 73 THR B N 1
ATOM 1564 C CA . THR B 1 73 ? 10.904 29.535 40.932 1.00 29.03 73 THR B CA 1
ATOM 1565 C C . THR B 1 73 ? 12.119 29.876 40.085 1.00 29.21 73 THR B C 1
ATOM 1566 O O . THR B 1 73 ? 12.786 30.880 40.328 1.00 28.84 73 THR B O 1
ATOM 1570 N N . THR B 1 74 ? 12.396 29.008 39.112 1.00 29.69 74 THR B N 1
ATOM 1571 C CA . THR B 1 74 ? 13.495 29.171 38.166 1.00 30.33 74 THR B CA 1
ATOM 1572 C C . THR B 1 74 ? 13.043 29.842 36.890 1.00 31.43 74 THR B C 1
ATOM 1573 O O . THR B 1 74 ? 11.847 29.857 36.557 1.00 32.00 74 THR B O 1
ATOM 1577 N N . ILE B 1 75 ? 14.021 30.342 36.140 1.00 31.82 75 ILE B N 1
ATOM 1578 C CA . ILE B 1 75 ? 13.785 30.818 34.792 1.00 32.27 75 ILE B CA 1
ATOM 1579 C C . ILE B 1 75 ? 12.977 29.827 33.953 1.00 32.05 75 ILE B C 1
ATOM 1580 O O . ILE B 1 75 ? 12.065 30.228 33.228 1.00 32.57 75 ILE B O 1
ATOM 1585 N N . GLY B 1 76 ? 13.300 28.541 34.067 1.00 31.51 76 GLY B N 1
ATOM 1586 C CA . GLY B 1 76 ? 12.651 27.511 33.267 1.00 31.24 76 GLY B CA 1
ATOM 1587 C C . GLY B 1 76 ? 11.182 27.319 33.590 1.00 31.30 76 GLY B C 1
ATOM 1588 O O . GLY B 1 76 ? 10.406 26.909 32.726 1.00 31.67 76 GLY B O 1
ATOM 1589 N N . ASP B 1 77 ? 10.796 27.605 34.832 1.00 30.84 77 ASP B N 1
ATOM 1590 C CA . ASP B 1 77 ? 9.395 27.568 35.216 1.00 30.39 77 ASP B CA 1
ATOM 1591 C C . ASP B 1 77 ? 8.536 28.617 34.498 1.00 29.99 77 ASP B C 1
ATOM 1592 O O . ASP B 1 77 ? 7.342 28.397 34.268 1.00 30.45 77 ASP B O 1
ATOM 1597 N N . VAL B 1 78 ? 9.124 29.756 34.149 1.00 29.05 78 VAL B N 1
ATOM 1598 C CA . VAL B 1 78 ? 8.312 30.904 33.721 1.00 28.44 78 VAL B CA 1
ATOM 1599 C C . VAL B 1 78 ? 8.522 31.345 32.271 1.00 28.02 78 VAL B C 1
ATOM 1600 O O . VAL B 1 78 ? 7.695 32.047 31.720 1.00 27.74 78 VAL B O 1
ATOM 1612 N N . THR B 1 80 ? 8.742 32.169 28.403 1.00 28.29 80 THR B N 1
ATOM 1613 C CA . THR B 1 80 ? 8.084 31.972 27.110 1.00 29.27 80 THR B CA 1
ATOM 1614 C C . THR B 1 80 ? 8.816 30.894 26.294 1.00 30.06 80 THR B C 1
ATOM 1615 O O . THR B 1 80 ? 10.032 31.003 26.034 1.00 29.68 80 THR B O 1
ATOM 1619 N N . LYS B 1 81 ? 8.064 29.895 25.837 1.00 30.94 81 LYS B N 1
ATOM 1620 C CA . LYS B 1 81 ? 8.640 28.714 25.204 1.00 32.01 81 LYS B CA 1
ATOM 1621 C C . LYS B 1 81 ? 8.811 28.842 23.682 1.00 32.78 81 LYS B C 1
ATOM 1622 O O . LYS B 1 81 ? 9.920 28.724 23.166 1.00 33.10 81 LYS B O 1
ATOM 1628 N N . ASP B 1 82 ? 7.718 29.091 22.971 1.00 33.61 82 ASP B N 1
ATOM 1629 C CA . ASP B 1 82 ? 7.695 28.994 21.502 1.00 34.62 82 ASP B CA 1
ATOM 1630 C C . ASP B 1 82 ? 8.331 30.213 20.854 1.00 35.35 82 ASP B C 1
ATOM 1631 O O . ASP B 1 82 ? 7.694 30.939 20.083 1.00 35.70 82 ASP B O 1
ATOM 1636 N N . VAL B 1 83 ? 9.616 30.383 21.148 1.00 36.06 83 VAL B N 1
ATOM 1637 C CA . VAL B 1 83 ? 10.314 31.654 21.006 1.00 36.74 83 VAL B CA 1
ATOM 1638 C C . VAL B 1 83 ? 10.673 31.992 19.562 1.00 36.90 83 VAL B C 1
ATOM 1639 O O . VAL B 1 83 ? 11.263 31.183 18.834 1.00 36.89 83 VAL B O 1
ATOM 1643 N N . ILE B 1 84 ? 10.326 33.212 19.185 1.00 36.93 84 ILE B N 1
ATOM 1644 C CA . ILE B 1 84 ? 10.575 33.723 17.863 1.00 37.33 84 ILE B CA 1
ATOM 1645 C C . ILE B 1 84 ? 11.968 34.299 17.756 1.00 36.95 84 ILE B C 1
ATOM 1646 O O . ILE B 1 84 ? 12.325 35.209 18.491 1.00 37.02 84 ILE B O 1
ATOM 1651 N N . THR B 1 85 ? 12.736 33.768 16.812 1.00 36.16 85 THR B N 1
ATOM 1652 C CA . THR B 1 85 ? 14.074 34.247 16.528 1.00 34.82 85 THR B CA 1
ATOM 1653 C C . THR B 1 85 ? 14.164 34.717 15.085 1.00 34.48 85 THR B C 1
ATOM 1654 O O . THR B 1 85 ? 13.310 34.423 14.272 1.00 34.48 85 THR B O 1
ATOM 1658 N N . ILE B 1 86 ? 15.199 35.465 14.763 1.00 34.27 86 ILE B N 1
ATOM 1659 C CA . ILE B 1 86 ? 15.420 35.837 13.376 1.00 34.16 86 ILE B CA 1
ATOM 1660 C C . ILE B 1 86 ? 16.842 35.444 12.979 1.00 34.31 86 ILE B C 1
ATOM 1661 O O . ILE B 1 86 ? 17.758 35.505 13.808 1.00 34.45 86 ILE B O 1
ATOM 1666 N N . HIS B 1 87 ? 17.019 35.025 11.725 1.00 34.36 87 HIS B N 1
ATOM 1667 C CA A HIS B 1 87 ? 18.340 34.685 11.187 0.50 34.26 87 HIS B CA 1
ATOM 1668 C CA B HIS B 1 87 ? 18.341 34.690 11.213 0.50 34.08 87 HIS B CA 1
ATOM 1669 C C . HIS B 1 87 ? 19.135 35.945 10.836 1.00 34.10 87 HIS B C 1
ATOM 1670 O O . HIS B 1 87 ? 18.590 36.902 10.276 1.00 33.72 87 HIS B O 1
ATOM 1683 N N . GLU B 1 88 ? 20.425 35.934 11.167 1.00 34.30 88 GLU B N 1
ATOM 1684 C CA . GLU B 1 88 ? 21.307 37.091 10.973 1.00 34.80 88 GLU B CA 1
ATOM 1685 C C . GLU B 1 88 ? 21.420 37.612 9.527 1.00 34.97 88 GLU B C 1
ATOM 1686 O O . GLU B 1 88 ? 21.672 38.808 9.317 1.00 34.98 88 GLU B O 1
ATOM 1692 N N . ASP B 1 89 ? 21.226 36.721 8.551 1.00 34.94 89 ASP B N 1
ATOM 1693 C CA . ASP B 1 89 ? 21.215 37.104 7.133 1.00 34.87 89 ASP B CA 1
ATOM 1694 C C . ASP B 1 89 ? 19.929 37.814 6.646 1.00 34.37 89 ASP B C 1
ATOM 1695 O O . ASP B 1 89 ? 19.902 38.375 5.553 1.00 34.56 89 ASP B O 1
ATOM 1700 N N . ALA B 1 90 ? 18.880 37.797 7.462 1.00 33.88 90 ALA B N 1
ATOM 1701 C CA . ALA B 1 90 ? 17.602 38.398 7.081 1.00 33.63 90 ALA B CA 1
ATOM 1702 C C . ALA B 1 90 ? 17.663 39.930 7.080 1.00 33.62 90 ALA B C 1
ATOM 1703 O O . ALA B 1 90 ? 18.573 40.536 7.646 1.00 33.58 90 ALA B O 1
ATOM 1705 N N . SER B 1 91 ? 16.682 40.560 6.454 1.00 33.71 91 SER B N 1
ATOM 1706 C CA . SER B 1 91 ? 16.653 42.011 6.403 1.00 33.58 91 SER B CA 1
ATOM 1707 C C . SER B 1 91 ? 15.918 42.588 7.602 1.00 33.63 91 SER B C 1
ATOM 1708 O O . SER B 1 91 ? 15.115 41.908 8.253 1.00 33.26 91 SER B O 1
ATOM 1711 N N . ILE B 1 92 ? 16.196 43.863 7.866 1.00 33.85 92 ILE B N 1
ATOM 1712 C CA . ILE B 1 92 ? 15.529 44.643 8.900 1.00 33.67 92 ILE B CA 1
ATOM 1713 C C . ILE B 1 92 ? 14.020 44.613 8.707 1.00 33.78 92 ILE B C 1
ATOM 1714 O O . ILE B 1 92 ? 13.259 44.598 9.690 1.00 33.77 92 ILE B O 1
ATOM 1719 N N . LEU B 1 93 ? 13.588 44.604 7.446 1.00 33.68 93 LEU B N 1
ATOM 1720 C CA . LEU B 1 93 ? 12.163 44.531 7.142 1.00 33.75 93 LEU B CA 1
ATOM 1721 C C . LEU B 1 93 ? 11.540 43.250 7.718 1.00 33.43 93 LEU B C 1
ATOM 1722 O O . LEU B 1 93 ? 10.531 43.332 8.422 1.00 33.60 93 LEU B O 1
ATOM 1727 N N . GLU B 1 94 ? 12.148 42.089 7.454 1.00 32.84 94 GLU B N 1
ATOM 1728 C CA . GLU B 1 94 ? 11.759 40.835 8.129 1.00 32.95 94 GLU B CA 1
ATOM 1729 C C . GLU B 1 94 ? 11.763 40.929 9.665 1.00 31.88 94 GLU B C 1
ATOM 1730 O O . GLU B 1 94 ? 10.879 40.375 10.320 1.00 31.73 94 GLU B O 1
ATOM 1736 N N . ALA B 1 95 ? 12.757 41.611 10.231 1.00 30.60 95 ALA B N 1
ATOM 1737 C CA . ALA B 1 95 ? 12.765 41.884 11.663 1.00 30.05 95 ALA B CA 1
ATOM 1738 C C . ALA B 1 95 ? 11.490 42.634 12.056 1.00 29.90 95 ALA B C 1
ATOM 1739 O O . ALA B 1 95 ? 10.702 42.153 12.868 1.00 29.70 95 ALA B O 1
ATOM 1741 N N . ILE B 1 96 ? 11.284 43.799 11.449 1.00 29.23 96 ILE B N 1
ATOM 1742 C CA . ILE B 1 96 ? 10.076 44.566 11.663 1.00 28.62 96 ILE B CA 1
ATOM 1743 C C . ILE B 1 96 ? 8.816 43.689 11.622 1.00 28.98 96 ILE B C 1
ATOM 1744 O O . ILE B 1 96 ? 8.017 43.730 12.561 1.00 29.34 96 ILE B O 1
ATOM 1749 N N . LYS B 1 97 ? 8.641 42.899 10.561 1.00 29.00 97 LYS B N 1
ATOM 1750 C CA . LYS B 1 97 ? 7.426 42.080 10.402 1.00 29.14 97 LYS B CA 1
ATOM 1751 C C . LYS B 1 97 ? 7.241 41.075 11.541 1.00 29.31 97 LYS B C 1
ATOM 1752 O O . LYS B 1 97 ? 6.173 41.001 12.140 1.00 29.58 97 LYS B O 1
ATOM 1758 N N . LYS B 1 98 ? 8.312 40.357 11.871 1.00 29.87 98 LYS B N 1
ATOM 1759 C CA . LYS B 1 98 ? 8.332 39.367 12.950 1.00 29.87 98 LYS B CA 1
ATOM 1760 C C . LYS B 1 98 ? 8.062 40.050 14.293 1.00 29.97 98 LYS B C 1
ATOM 1761 O O . LYS B 1 98 ? 7.638 39.411 15.247 1.00 29.87 98 LYS B O 1
ATOM 1775 N N . ASP B 1 100 ? 5.891 42.750 14.611 1.00 31.91 100 ASP B N 1
ATOM 1776 C CA . ASP B 1 100 ? 4.457 43.038 14.747 1.00 32.35 100 ASP B CA 1
ATOM 1777 C C . ASP B 1 100 ? 3.567 41.782 14.744 1.00 32.47 100 ASP B C 1
ATOM 1778 O O . ASP B 1 100 ? 2.485 41.791 15.343 1.00 32.72 100 ASP B O 1
ATOM 1783 N N . ILE B 1 101 ? 4.009 40.694 14.117 1.00 32.65 101 ILE B N 1
ATOM 1784 C CA . ILE B 1 101 ? 3.170 39.486 14.104 1.00 32.69 101 ILE B CA 1
ATOM 1785 C C . ILE B 1 101 ? 3.275 38.666 15.424 1.00 32.66 101 ILE B C 1
ATOM 1786 O O . ILE B 1 101 ? 3.335 39.299 16.535 1.00 32.70 101 ILE B O 1
ATOM 1791 N N . ILE B 1 108 ? 3.499 42.455 21.475 1.00 24.31 108 ILE B N 1
ATOM 1792 C CA . ILE B 1 108 ? 4.222 43.551 22.120 1.00 24.28 108 ILE B CA 1
ATOM 1793 C C . ILE B 1 108 ? 5.627 43.130 22.538 1.00 24.36 108 ILE B C 1
ATOM 1794 O O . ILE B 1 108 ? 6.005 43.286 23.701 1.00 24.22 108 ILE B O 1
ATOM 1799 N N . ILE B 1 109 ? 6.392 42.595 21.587 1.00 24.28 109 ILE B N 1
ATOM 1800 C CA . ILE B 1 109 ? 7.787 42.204 21.832 1.00 24.94 109 ILE B CA 1
ATOM 1801 C C . ILE B 1 109 ? 8.768 43.276 21.353 1.00 24.49 109 ILE B C 1
ATOM 1802 O O . ILE B 1 109 ? 8.784 43.620 20.184 1.00 24.59 109 ILE B O 1
ATOM 1807 N N . ASN B 1 110 ? 9.582 43.801 22.258 1.00 24.40 110 ASN B N 1
ATOM 1808 C CA . ASN B 1 110 ? 10.529 44.845 21.902 1.00 24.17 110 ASN B CA 1
ATOM 1809 C C . ASN B 1 110 ? 11.811 44.345 21.238 1.00 24.36 110 ASN B C 1
ATOM 1810 O O . ASN B 1 110 ? 12.548 45.142 20.667 1.00 24.42 110 ASN B O 1
ATOM 1815 N N . GLN B 1 111 ? 12.075 43.036 21.311 1.00 24.25 111 GLN B N 1
ATOM 1816 C CA . GLN B 1 111 ? 13.382 42.480 20.931 1.00 24.65 111 GLN B CA 1
ATOM 1817 C C . GLN B 1 111 ? 13.294 41.064 20.342 1.00 24.57 111 GLN B C 1
ATOM 1818 O O . GLN B 1 111 ? 12.484 40.248 20.800 1.00 24.59 111 GLN B O 1
ATOM 1824 N N . LEU B 1 112 ? 14.158 40.774 19.363 1.00 24.09 112 LEU B N 1
ATOM 1825 C CA . LEU B 1 112 ? 14.296 39.433 18.800 1.00 23.83 112 LEU B CA 1
ATOM 1826 C C . LEU B 1 112 ? 15.710 38.875 19.064 1.00 24.03 112 LEU B C 1
ATOM 1827 O O . LEU B 1 112 ? 16.713 39.577 18.807 1.00 24.18 112 LEU B O 1
ATOM 1832 N N . PRO B 1 113 ? 15.799 37.632 19.604 1.00 23.58 113 PRO B N 1
ATOM 1833 C CA . PRO B 1 113 ? 17.084 36.946 19.610 1.00 23.32 113 PRO B CA 1
ATOM 1834 C C . PRO B 1 113 ? 17.395 36.505 18.197 1.00 23.54 113 PRO B C 1
ATOM 1835 O O . PRO B 1 113 ? 16.490 36.062 17.488 1.00 24.09 113 PRO B O 1
ATOM 1839 N N . VAL B 1 114 ? 18.660 36.648 17.804 1.00 23.57 114 VAL B N 1
ATOM 1840 C CA . VAL B 1 114 ? 19.155 36.366 16.462 1.00 23.70 114 VAL B CA 1
ATOM 1841 C C . VAL B 1 114 ? 20.068 35.152 16.512 1.00 23.60 114 VAL B C 1
ATOM 1842 O O . VAL B 1 114 ? 20.980 35.074 17.352 1.00 23.62 114 VAL B O 1
ATOM 1846 N N . VAL B 1 115 ? 19.839 34.243 15.568 1.00 23.20 115 VAL B N 1
ATOM 1847 C CA . VAL B 1 115 ? 20.504 32.965 15.483 1.00 22.72 115 VAL B CA 1
ATOM 1848 C C . VAL B 1 115 ? 21.231 32.842 14.137 1.00 22.96 115 VAL B C 1
ATOM 1849 O O . VAL B 1 115 ? 20.890 33.526 13.171 1.00 22.46 115 VAL B O 1
ATOM 1853 N N . ASP B 1 116 ? 22.230 31.962 14.078 1.00 23.33 116 ASP B N 1
ATOM 1854 C CA . ASP B 1 116 ? 23.019 31.762 12.851 1.00 23.62 116 ASP B CA 1
ATOM 1855 C C . ASP B 1 116 ? 22.558 30.545 12.050 1.00 23.83 116 ASP B C 1
ATOM 1856 O O . ASP B 1 116 ? 21.560 29.906 12.406 1.00 24.06 116 ASP B O 1
ATOM 1861 N N . LYS B 1 117 ? 23.288 30.233 10.977 1.00 23.93 117 LYS B N 1
ATOM 1862 C CA . LYS B 1 117 ? 23.009 29.073 10.132 1.00 24.33 117 LYS B CA 1
ATOM 1863 C C . LYS B 1 117 ? 22.518 27.854 10.922 1.00 24.69 117 LYS B C 1
ATOM 1864 O O . LYS B 1 117 ? 21.730 27.069 10.406 1.00 24.73 117 LYS B O 1
ATOM 1870 N N . ASN B 1 118 ? 22.958 27.726 12.180 1.00 25.03 118 ASN B N 1
ATOM 1871 C CA . ASN B 1 118 ? 22.678 26.540 13.013 1.00 25.22 118 ASN B CA 1
ATOM 1872 C C . ASN B 1 118 ? 21.939 26.789 14.326 1.00 25.14 118 ASN B C 1
ATOM 1873 O O . ASN B 1 118 ? 22.076 26.008 15.271 1.00 25.16 118 ASN B O 1
ATOM 1878 N N . ASN B 1 119 ? 21.164 27.870 14.379 1.00 25.12 119 ASN B N 1
ATOM 1879 C CA . ASN B 1 119 ? 20.322 28.192 15.545 1.00 25.17 119 ASN B CA 1
ATOM 1880 C C . ASN B 1 119 ? 21.073 28.452 16.866 1.00 24.90 119 ASN B C 1
ATOM 1881 O O . ASN B 1 119 ? 20.510 28.293 17.968 1.00 25.26 119 ASN B O 1
ATOM 1886 N N . LYS B 1 120 ? 22.334 28.850 16.741 1.00 24.09 120 LYS B N 1
ATOM 1887 C CA . LYS B 1 120 ? 23.096 29.350 17.867 1.00 23.13 120 LYS B CA 1
ATOM 1888 C C . LYS B 1 120 ? 22.902 30.856 17.997 1.00 22.83 120 LYS B C 1
ATOM 1889 O O . LYS B 1 120 ? 22.899 31.597 17.015 1.00 22.52 120 LYS B O 1
ATOM 1895 N N . LEU B 1 121 ? 22.721 31.299 19.227 1.00 22.19 121 LEU B N 1
ATOM 1896 C CA . LEU B 1 121 ? 22.493 32.700 19.509 1.00 21.72 121 LEU B CA 1
ATOM 1897 C C . LEU B 1 121 ? 23.709 33.595 19.181 1.00 21.89 121 LEU B C 1
ATOM 1898 O O . LEU B 1 121 ? 24.788 33.412 19.766 1.00 22.61 121 LEU B O 1
ATOM 1903 N N . VAL B 1 122 ? 23.538 34.566 18.276 1.00 21.38 122 VAL B N 1
ATOM 1904 C CA . VAL B 1 122 ? 24.621 35.518 17.969 1.00 21.01 122 VAL B CA 1
ATOM 1905 C C . VAL B 1 122 ? 24.375 36.927 18.493 1.00 21.18 122 VAL B C 1
ATOM 1906 O O . VAL B 1 122 ? 25.313 37.667 18.749 1.00 22.13 122 VAL B O 1
ATOM 1910 N N . GLY B 1 123 ? 23.122 37.300 18.665 1.00 21.27 123 GLY B N 1
ATOM 1911 C CA . GLY B 1 123 ? 22.817 38.596 19.241 1.00 20.90 123 GLY B CA 1
ATOM 1912 C C . GLY B 1 123 ? 21.333 38.860 19.406 1.00 20.80 123 GLY B C 1
ATOM 1913 O O . GLY B 1 123 ? 20.507 37.940 19.349 1.00 19.64 123 GLY B O 1
ATOM 1914 N N . ILE B 1 124 ? 21.013 40.138 19.592 1.00 20.77 124 ILE B N 1
ATOM 1915 C CA . ILE B 1 124 ? 19.656 40.591 19.831 1.00 21.03 124 ILE B CA 1
ATOM 1916 C C . ILE B 1 124 ? 19.390 41.828 18.998 1.00 20.96 124 ILE B C 1
ATOM 1917 O O . ILE B 1 124 ? 20.181 42.746 18.994 1.00 21.69 124 ILE B O 1
ATOM 1922 N N . ILE B 1 125 ? 18.292 41.849 18.263 1.00 21.29 125 ILE B N 1
ATOM 1923 C CA . ILE B 1 125 ? 17.903 43.064 17.546 1.00 21.13 125 ILE B CA 1
ATOM 1924 C C . ILE B 1 125 ? 16.669 43.654 18.228 1.00 21.65 125 ILE B C 1
ATOM 1925 O O . ILE B 1 125 ? 15.673 42.950 18.481 1.00 21.97 125 ILE B O 1
ATOM 1930 N N . SER B 1 126 ? 16.749 44.939 18.547 1.00 21.53 126 SER B N 1
ATOM 1931 C CA . SER B 1 126 ? 15.716 45.573 19.358 1.00 21.39 126 SER B CA 1
ATOM 1932 C C . SER B 1 126 ? 15.006 46.667 18.548 1.00 21.42 126 SER B C 1
ATOM 1933 O O . SER B 1 126 ? 15.547 47.122 17.529 1.00 21.93 126 SER B O 1
ATOM 1936 N N . ASP B 1 127 ? 13.821 47.085 19.002 1.00 20.84 127 ASP B N 1
ATOM 1937 C CA . ASP B 1 127 ? 13.145 48.247 18.461 1.00 21.28 127 ASP B CA 1
ATOM 1938 C C . ASP B 1 127 ? 14.045 49.471 18.385 1.00 21.41 127 ASP B C 1
ATOM 1939 O O . ASP B 1 127 ? 14.004 50.202 17.399 1.00 22.04 127 ASP B O 1
ATOM 1944 N N . GLY B 1 128 ? 14.846 49.695 19.424 1.00 21.60 128 GLY B N 1
ATOM 1945 C CA . GLY B 1 128 ? 15.845 50.762 19.454 1.00 21.31 128 GLY B CA 1
ATOM 1946 C C . GLY B 1 128 ? 16.834 50.723 18.303 1.00 21.62 128 GLY B C 1
ATOM 1947 O O . GLY B 1 128 ? 17.074 51.752 17.657 1.00 21.76 128 GLY B O 1
ATOM 1948 N N . ASP B 1 129 ? 17.406 49.548 18.023 1.00 21.83 129 ASP B N 1
ATOM 1949 C CA . ASP B 1 129 ? 18.419 49.437 16.961 1.00 21.76 129 ASP B CA 1
ATOM 1950 C C . ASP B 1 129 ? 17.791 49.722 15.595 1.00 21.36 129 ASP B C 1
ATOM 1951 O O . ASP B 1 129 ? 18.440 50.290 14.692 1.00 21.02 129 ASP B O 1
ATOM 1956 N N . ILE B 1 130 ? 16.522 49.341 15.452 1.00 20.54 130 ILE B N 1
ATOM 1957 C CA . ILE B 1 130 ? 15.803 49.580 14.211 1.00 20.14 130 ILE B CA 1
ATOM 1958 C C . ILE B 1 130 ? 15.540 51.080 14.058 1.00 20.53 130 ILE B C 1
ATOM 1959 O O . ILE B 1 130 ? 15.913 51.647 13.045 1.00 20.46 130 ILE B O 1
ATOM 1964 N N . ILE B 1 131 ? 14.947 51.723 15.064 1.00 20.60 131 ILE B N 1
ATOM 1965 C CA . ILE B 1 131 ? 14.854 53.184 15.087 1.00 21.37 131 ILE B CA 1
ATOM 1966 C C . ILE B 1 131 ? 16.188 53.872 14.702 1.00 22.08 131 ILE B C 1
ATOM 1967 O O . ILE B 1 131 ? 16.199 54.830 13.932 1.00 21.87 131 ILE B O 1
ATOM 1972 N N . ARG B 1 132 ? 17.308 53.388 15.237 1.00 22.72 132 ARG B N 1
ATOM 1973 C CA . ARG B 1 132 ? 18.596 54.018 14.951 1.00 23.43 132 ARG B CA 1
ATOM 1974 C C . ARG B 1 132 ? 19.057 53.777 13.506 1.00 23.74 132 ARG B C 1
ATOM 1975 O O . ARG B 1 132 ? 19.820 54.575 12.969 1.00 24.00 132 ARG B O 1
ATOM 1983 N N . THR B 1 133 ? 18.580 52.702 12.881 1.00 23.76 133 THR B N 1
ATOM 1984 C CA . THR B 1 133 ? 18.848 52.467 11.466 1.00 24.20 133 THR B CA 1
ATOM 1985 C C . THR B 1 133 ? 17.961 53.325 10.562 1.00 24.46 133 THR B C 1
ATOM 1986 O O . THR B 1 133 ? 18.444 53.920 9.593 1.00 24.78 133 THR B O 1
ATOM 1990 N N . ILE B 1 134 ? 16.675 53.414 10.884 1.00 24.63 134 ILE B N 1
ATOM 1991 C CA . ILE B 1 134 ? 15.752 54.184 10.056 1.00 24.86 134 ILE B CA 1
ATOM 1992 C C . ILE B 1 134 ? 16.139 55.654 10.048 1.00 25.00 134 ILE B C 1
ATOM 1993 O O . ILE B 1 134 ? 16.135 56.283 8.999 1.00 25.44 134 ILE B O 1
ATOM 1998 N N . SER B 1 135 ? 16.497 56.171 11.218 1.00 24.99 135 SER B N 1
ATOM 1999 C CA . SER B 1 135 ? 17.032 57.515 11.397 1.00 24.93 135 SER B CA 1
ATOM 2000 C C . SER B 1 135 ? 18.119 57.884 10.363 1.00 25.80 135 SER B C 1
ATOM 2001 O O . SER B 1 135 ? 18.144 59.017 9.869 1.00 25.30 135 SER B O 1
ATOM 2004 N N . LYS B 1 136 ? 19.003 56.928 10.040 1.00 26.67 136 LYS B N 1
ATOM 2005 C CA . LYS B 1 136 ? 20.021 57.122 9.006 1.00 27.50 136 LYS B CA 1
ATOM 2006 C C . LYS B 1 136 ? 19.401 57.399 7.628 1.00 28.13 136 LYS B C 1
ATOM 2007 O O . LYS B 1 136 ? 20.110 57.640 6.659 1.00 28.23 136 LYS B O 1
ATOM 2013 N N . ILE B 1 137 ? 18.067 57.362 7.563 1.00 29.09 137 ILE B N 1
ATOM 2014 C CA . ILE B 1 137 ? 17.280 57.831 6.398 1.00 29.57 137 ILE B CA 1
ATOM 2015 C C . ILE B 1 137 ? 16.009 58.579 6.887 1.00 29.93 137 ILE B C 1
ATOM 2016 O O . ILE B 1 137 ? 15.580 59.585 6.300 1.00 30.36 137 ILE B O 1
ATOM 2021 N N . THR C 1 4 ? 37.398 30.327 61.909 1.00 51.46 4 THR C N 1
ATOM 2022 C CA . THR C 1 4 ? 35.996 30.082 61.638 1.00 48.73 4 THR C CA 1
ATOM 2023 C C . THR C 1 4 ? 35.815 29.958 60.117 1.00 46.70 4 THR C C 1
ATOM 2024 O O . THR C 1 4 ? 34.731 29.661 59.631 1.00 46.62 4 THR C O 1
ATOM 2028 N N . LEU C 1 5 ? 36.885 30.216 59.376 1.00 43.53 5 LEU C N 1
ATOM 2029 C CA . LEU C 1 5 ? 36.954 29.957 57.949 1.00 40.90 5 LEU C CA 1
ATOM 2030 C C . LEU C 1 5 ? 36.794 28.488 57.577 1.00 39.39 5 LEU C C 1
ATOM 2031 O O . LEU C 1 5 ? 36.519 28.164 56.422 1.00 38.95 5 LEU C O 1
ATOM 2036 N N . LYS C 1 6 ? 36.979 27.598 58.546 1.00 37.09 6 LYS C N 1
ATOM 2037 C CA . LYS C 1 6 ? 36.964 26.174 58.288 1.00 35.09 6 LYS C CA 1
ATOM 2038 C C . LYS C 1 6 ? 35.535 25.770 58.083 1.00 33.65 6 LYS C C 1
ATOM 2039 O O . LYS C 1 6 ? 35.236 24.872 57.323 1.00 33.56 6 LYS C O 1
ATOM 2045 N N . ASN C 1 7 ? 34.649 26.463 58.773 1.00 32.13 7 ASN C N 1
ATOM 2046 C CA . ASN C 1 7 ? 33.233 26.126 58.788 1.00 31.07 7 ASN C CA 1
ATOM 2047 C C . ASN C 1 7 ? 32.344 26.936 57.823 1.00 30.38 7 ASN C C 1
ATOM 2048 O O . ASN C 1 7 ? 31.122 26.927 57.932 1.00 30.41 7 ASN C O 1
ATOM 2053 N N . ILE C 1 8 ? 32.943 27.630 56.870 1.00 29.43 8 ILE C N 1
ATOM 2054 C CA . ILE C 1 8 ? 32.124 28.265 55.850 1.00 28.50 8 ILE C CA 1
ATOM 2055 C C . ILE C 1 8 ? 32.394 27.617 54.495 1.00 28.46 8 ILE C C 1
ATOM 2056 O O . ILE C 1 8 ? 33.545 27.446 54.102 1.00 28.09 8 ILE C O 1
ATOM 2061 N N . LYS C 1 9 ? 31.325 27.228 53.808 1.00 28.45 9 LYS C N 1
ATOM 2062 C CA . LYS C 1 9 ? 31.460 26.588 52.510 1.00 28.61 9 LYS C CA 1
ATOM 2063 C C . LYS C 1 9 ? 31.524 27.623 51.408 1.00 28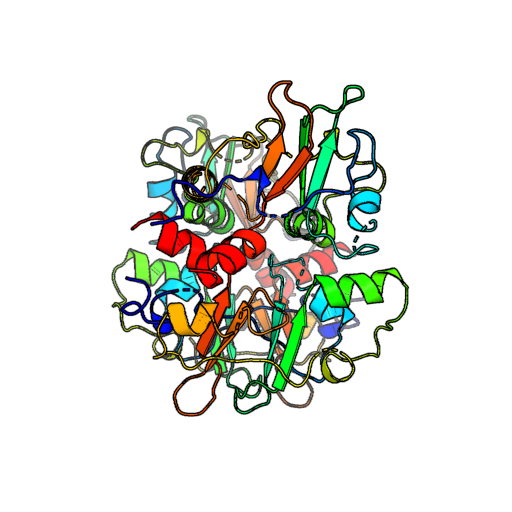.59 9 LYS C C 1
ATOM 2064 O O . LYS C 1 9 ? 30.741 28.592 51.372 1.00 28.45 9 LYS C O 1
ATOM 2070 N N . VAL C 1 10 ? 32.485 27.398 50.517 1.00 28.35 10 VAL C N 1
ATOM 2071 C CA . VAL C 1 10 ? 32.636 28.154 49.279 1.00 27.97 10 VAL C CA 1
ATOM 2072 C C . VAL C 1 10 ? 31.276 28.432 48.616 1.00 28.14 10 VAL C C 1
ATOM 2073 O O . VAL C 1 10 ? 31.036 29.544 48.144 1.00 28.69 10 VAL C O 1
ATOM 2077 N N . LYS C 1 11 ? 30.383 27.447 48.607 1.00 27.89 11 LYS C N 1
ATOM 2078 C CA . LYS C 1 11 ? 29.075 27.612 47.950 1.00 27.76 11 LYS C CA 1
ATOM 2079 C C . LYS C 1 11 ? 28.208 28.720 48.576 1.00 27.42 11 LYS C C 1
ATOM 2080 O O . LYS C 1 11 ? 27.288 29.240 47.936 1.00 26.90 11 LYS C O 1
ATOM 2086 N N . ASP C 1 12 ? 28.518 29.072 49.824 1.00 27.22 12 ASP C N 1
ATOM 2087 C CA . ASP C 1 12 ? 27.774 30.103 50.542 1.00 26.78 12 ASP C CA 1
ATOM 2088 C C . ASP C 1 12 ? 28.459 31.450 50.393 1.00 26.15 12 ASP C C 1
ATOM 2089 O O . ASP C 1 12 ? 27.922 32.467 50.793 1.00 26.10 12 ASP C O 1
ATOM 2094 N N . VAL C 1 13 ? 29.667 31.464 49.846 1.00 25.57 13 VAL C N 1
ATOM 2095 C CA . VAL C 1 13 ? 30.341 32.740 49.622 1.00 25.01 13 VAL C CA 1
ATOM 2096 C C . VAL C 1 13 ? 30.442 33.157 48.137 1.00 24.32 13 VAL C C 1
ATOM 2097 O O . VAL C 1 13 ? 30.459 34.362 47.836 1.00 23.59 13 VAL C O 1
ATOM 2109 N N . THR C 1 15 ? 30.145 33.812 44.036 1.00 24.01 15 THR C N 1
ATOM 2110 C CA . THR C 1 15 ? 29.241 34.522 43.178 1.00 25.07 15 THR C CA 1
ATOM 2111 C C . THR C 1 15 ? 28.584 33.528 42.198 1.00 25.47 15 THR C C 1
ATOM 2112 O O . THR C 1 15 ? 29.248 32.643 41.648 1.00 25.34 15 THR C O 1
ATOM 2116 N N . LYS C 1 16 ? 27.279 33.695 41.974 1.00 26.19 16 LYS C N 1
ATOM 2117 C CA . LYS C 1 16 ? 26.450 32.645 41.376 1.00 26.59 16 LYS C CA 1
ATOM 2118 C C . LYS C 1 16 ? 26.373 32.599 39.842 1.00 26.84 16 LYS C C 1
ATOM 2119 O O . LYS C 1 16 ? 26.768 31.612 39.234 1.00 27.38 16 LYS C O 1
ATOM 2125 N N . ASN C 1 17 ? 25.875 33.636 39.199 1.00 27.23 17 ASN C N 1
ATOM 2126 C CA . ASN C 1 17 ? 25.459 33.458 37.804 1.00 28.12 17 ASN C CA 1
ATOM 2127 C C . ASN C 1 17 ? 26.503 33.805 36.767 1.00 28.75 17 ASN C C 1
ATOM 2128 O O . ASN C 1 17 ? 26.198 34.418 35.742 1.00 29.17 17 ASN C O 1
ATOM 2133 N N . VAL C 1 18 ? 27.725 33.377 37.037 1.00 28.63 18 VAL C N 1
ATOM 2134 C CA . VAL C 1 18 ? 28.907 33.862 36.345 1.00 29.07 18 VAL C CA 1
ATOM 2135 C C . VAL C 1 18 ? 28.737 33.980 34.827 1.00 29.10 18 VAL C C 1
ATOM 2136 O O . VAL C 1 18 ? 28.183 33.080 34.187 1.00 29.61 18 VAL C O 1
ATOM 2140 N N . ILE C 1 19 ? 29.195 35.103 34.270 1.00 29.07 19 ILE C N 1
ATOM 2141 C CA . ILE C 1 19 ? 29.244 35.290 32.816 1.00 28.62 19 ILE C CA 1
ATOM 2142 C C . ILE C 1 19 ? 30.442 34.549 32.290 1.00 28.36 19 ILE C C 1
ATOM 2143 O O . ILE C 1 19 ? 31.528 34.646 32.860 1.00 28.36 19 ILE C O 1
ATOM 2148 N N . THR C 1 20 ? 30.242 33.817 31.198 1.00 28.13 20 THR C N 1
ATOM 2149 C CA . THR C 1 20 ? 31.262 32.912 30.675 1.00 28.00 20 THR C CA 1
ATOM 2150 C C . THR C 1 20 ? 31.623 33.172 29.183 1.00 27.92 20 THR C C 1
ATOM 2151 O O . THR C 1 20 ? 30.988 33.987 28.497 1.00 27.47 20 THR C O 1
ATOM 2155 N N . ALA C 1 21 ? 32.666 32.482 28.712 1.00 27.57 21 ALA C N 1
ATOM 2156 C CA . ALA C 1 21 ? 33.162 32.612 27.354 1.00 27.04 21 ALA C CA 1
ATOM 2157 C C . ALA C 1 21 ? 33.310 31.230 26.737 1.00 27.16 21 ALA C C 1
ATOM 2158 O O . ALA C 1 21 ? 33.479 30.237 27.453 1.00 27.33 21 ALA C O 1
ATOM 2160 N N . LYS C 1 22 ? 33.207 31.160 25.413 1.00 27.04 22 LYS C N 1
ATOM 2161 C CA . LYS C 1 22 ? 33.454 29.921 24.691 1.00 26.96 22 LYS C CA 1
ATOM 2162 C C . LYS C 1 22 ? 34.747 30.096 23.911 1.00 26.77 22 LYS C C 1
ATOM 2163 O O . LYS C 1 22 ? 35.115 31.224 23.586 1.00 27.01 22 LYS C O 1
ATOM 2169 N N . ARG C 1 23 ? 35.428 28.988 23.614 1.00 26.34 23 ARG C N 1
ATOM 2170 C CA . ARG C 1 23 ? 36.804 29.030 23.108 1.00 25.96 23 ARG C CA 1
ATOM 2171 C C . ARG C 1 23 ? 36.966 29.601 21.698 1.00 26.34 23 ARG C C 1
ATOM 2172 O O . ARG C 1 23 ? 38.076 30.016 21.330 1.00 26.17 23 ARG C O 1
ATOM 2180 N N . HIS C 1 24 ? 35.870 29.623 20.930 1.00 26.44 24 HIS C N 1
ATOM 2181 C CA A HIS C 1 24 ? 35.947 30.035 19.535 0.50 26.66 24 HIS C CA 1
ATOM 2182 C CA B HIS C 1 24 ? 35.875 30.023 19.526 0.50 26.57 24 HIS C CA 1
ATOM 2183 C C . HIS C 1 24 ? 35.628 31.512 19.320 1.00 26.78 24 HIS C C 1
ATOM 2184 O O . HIS C 1 24 ? 35.838 32.033 18.231 1.00 26.97 24 HIS C O 1
ATOM 2197 N N . GLU C 1 25 ? 35.147 32.197 20.355 1.00 27.01 25 GLU C N 1
ATOM 2198 C CA . GLU C 1 25 ? 34.778 33.611 20.185 1.00 27.41 25 GLU C CA 1
ATOM 2199 C C . GLU C 1 25 ? 35.954 34.560 20.369 1.00 26.60 25 GLU C C 1
ATOM 2200 O O . GLU C 1 25 ? 36.937 34.222 21.032 1.00 26.40 25 GLU C O 1
ATOM 2206 N N . GLY C 1 26 ? 35.838 35.743 19.767 1.00 26.32 26 GLY C N 1
ATOM 2207 C CA . GLY C 1 26 ? 36.933 36.706 19.677 1.00 26.16 26 GLY C CA 1
ATOM 2208 C C . GLY C 1 26 ? 37.382 37.279 21.011 1.00 26.12 26 GLY C C 1
ATOM 2209 O O . GLY C 1 26 ? 36.545 37.682 21.840 1.00 26.61 26 GLY C O 1
ATOM 2210 N N . VAL C 1 27 ? 38.700 37.320 21.210 1.00 25.31 27 VAL C N 1
ATOM 2211 C CA . VAL C 1 27 ? 39.291 37.884 22.421 1.00 25.27 27 VAL C CA 1
ATOM 2212 C C . VAL C 1 27 ? 39.114 39.408 22.548 1.00 25.24 27 VAL C C 1
ATOM 2213 O O . VAL C 1 27 ? 38.902 39.914 23.652 1.00 24.96 27 VAL C O 1
ATOM 2217 N N . VAL C 1 28 ? 39.197 40.127 21.429 1.00 25.30 28 VAL C N 1
ATOM 2218 C CA . VAL C 1 28 ? 38.863 41.555 21.400 1.00 25.88 28 VAL C CA 1
ATOM 2219 C C . VAL C 1 28 ? 37.418 41.809 21.867 1.00 26.00 28 VAL C C 1
ATOM 2220 O O . VAL C 1 28 ? 37.194 42.612 22.781 1.00 25.97 28 VAL C O 1
ATOM 2224 N N . GLU C 1 29 ? 36.453 41.114 21.259 1.00 25.99 29 GLU C N 1
ATOM 2225 C CA . GLU C 1 29 ? 35.049 41.211 21.698 1.00 26.22 29 GLU C CA 1
ATOM 2226 C C . GLU C 1 29 ? 34.836 40.736 23.156 1.00 25.49 29 GLU C C 1
ATOM 2227 O O . GLU C 1 29 ? 34.066 41.352 23.892 1.00 25.84 29 GLU C O 1
ATOM 2233 N N . ALA C 1 30 ? 35.517 39.672 23.585 1.00 24.51 30 ALA C N 1
ATOM 2234 C CA . ALA C 1 30 ? 35.487 39.294 25.014 1.00 23.91 30 ALA C CA 1
ATOM 2235 C C . ALA C 1 30 ? 35.962 40.430 25.914 1.00 23.39 30 ALA C C 1
ATOM 2236 O O . ALA C 1 30 ? 35.372 40.687 26.943 1.00 23.35 30 ALA C O 1
ATOM 2238 N N . PHE C 1 31 ? 37.038 41.101 25.526 1.00 23.12 31 PHE C N 1
ATOM 2239 C CA . PHE C 1 31 ? 37.582 42.176 26.328 1.00 23.33 31 PHE C CA 1
ATOM 2240 C C . PHE C 1 31 ? 36.575 43.332 26.489 1.00 23.31 31 PHE C C 1
ATOM 2241 O O . PHE C 1 31 ? 36.314 43.777 27.605 1.00 23.44 31 PHE C O 1
ATOM 2249 N N . GLU C 1 32 ? 36.014 43.807 25.382 1.00 23.13 32 GLU C N 1
ATOM 2250 C CA . GLU C 1 32 ? 34.990 44.847 25.427 1.00 23.34 32 GLU C CA 1
ATOM 2251 C C . GLU C 1 32 ? 33.809 44.460 26.339 1.00 23.43 32 GLU C C 1
ATOM 2252 O O . GLU C 1 32 ? 33.247 45.311 27.047 1.00 23.15 32 GLU C O 1
ATOM 2258 N N . LYS C 1 33 ? 33.463 43.172 26.333 1.00 23.53 33 LYS C N 1
ATOM 2259 C CA . LYS C 1 33 ? 32.395 42.627 27.175 1.00 23.80 33 LYS C CA 1
ATOM 2260 C C . LYS C 1 33 ? 32.772 42.654 28.666 1.00 23.53 33 LYS C C 1
ATOM 2261 O O . LYS C 1 33 ? 31.970 43.026 29.523 1.00 24.24 33 LYS C O 1
ATOM 2275 N N . LEU C 1 35 ? 34.890 44.748 29.940 1.00 22.05 35 LEU C N 1
ATOM 2276 C CA . LEU C 1 35 ? 34.802 46.181 30.247 1.00 22.38 35 LEU C CA 1
ATOM 2277 C C . LEU C 1 35 ? 33.359 46.689 30.442 1.00 22.57 35 LEU C C 1
ATOM 2278 O O . LEU C 1 35 ? 33.126 47.511 31.319 1.00 23.13 35 LEU C O 1
ATOM 2283 N N . LYS C 1 36 ? 32.412 46.173 29.651 1.00 22.47 36 LYS C N 1
ATOM 2284 C CA . LYS C 1 36 ? 31.013 46.610 29.672 1.00 22.73 36 LYS C CA 1
ATOM 2285 C C . LYS C 1 36 ? 30.248 46.181 30.933 1.00 23.23 36 LYS C C 1
ATOM 2286 O O . LYS C 1 36 ? 29.328 46.863 31.372 1.00 23.21 36 LYS C O 1
ATOM 2292 N N . TYR C 1 37 ? 30.607 45.033 31.497 1.00 23.85 37 TYR C N 1
ATOM 2293 C CA . TYR C 1 37 ? 29.870 44.491 32.638 1.00 24.04 37 TYR C CA 1
ATOM 2294 C C . TYR C 1 37 ? 30.665 44.480 33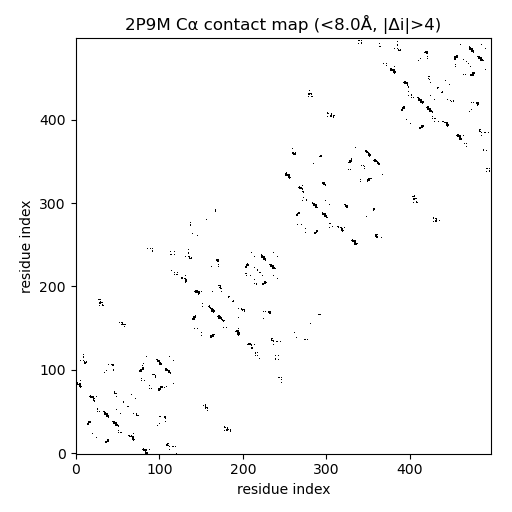.953 1.00 24.05 37 TYR C C 1
ATOM 2295 O O . TYR C 1 37 ? 30.226 43.885 34.945 1.00 23.89 37 TYR C O 1
ATOM 2304 N N . LYS C 1 38 ? 31.811 45.169 33.957 1.00 24.00 38 LYS C N 1
ATOM 2305 C CA . LYS C 1 38 ? 32.684 45.285 35.137 1.00 23.95 38 LYS C CA 1
ATOM 2306 C C . LYS C 1 38 ? 33.154 43.916 35.668 1.00 24.28 38 LYS C C 1
ATOM 2307 O O . LYS C 1 38 ? 33.114 43.646 36.869 1.00 23.90 38 LYS C O 1
ATOM 2313 N N . ILE C 1 39 ? 33.589 43.052 34.755 1.00 24.77 39 ILE C N 1
ATOM 2314 C CA . ILE C 1 39 ? 34.182 41.774 35.142 1.00 25.49 39 ILE C CA 1
ATOM 2315 C C . ILE C 1 39 ? 35.684 41.758 34.889 1.00 25.56 39 ILE C C 1
ATOM 2316 O O . ILE C 1 39 ? 36.165 42.412 33.974 1.00 26.48 39 ILE C O 1
ATOM 2321 N N . SER C 1 40 ? 36.423 41.054 35.736 1.00 25.57 40 SER C N 1
ATOM 2322 C CA . SER C 1 40 ? 37.873 41.021 35.657 1.00 25.35 40 SER C CA 1
ATOM 2323 C C . SER C 1 40 ? 38.385 39.677 35.124 1.00 25.33 40 SER C C 1
ATOM 2324 O O . SER C 1 40 ? 39.547 39.577 34.703 1.00 25.82 40 SER C O 1
ATOM 2327 N N . SER C 1 41 ? 37.538 38.648 35.156 1.00 24.56 41 SER C N 1
ATOM 2328 C CA . SER C 1 41 ? 37.898 37.360 34.578 1.00 24.37 41 SER C CA 1
ATOM 2329 C C . SER C 1 41 ? 36.692 36.655 33.985 1.00 23.70 41 SER C C 1
ATOM 2330 O O . SER C 1 41 ? 35.568 36.895 34.382 1.00 24.05 41 SER C O 1
ATOM 2333 N N . LEU C 1 42 ? 36.943 35.749 33.055 1.00 23.21 42 LEU C N 1
ATOM 2334 C CA . LEU C 1 42 ? 35.890 35.110 32.285 1.00 22.53 42 LEU C CA 1
ATOM 2335 C C . LEU C 1 42 ? 36.221 33.642 32.235 1.00 22.28 42 LEU C C 1
ATOM 2336 O O . LEU C 1 42 ? 37.177 33.266 31.583 1.00 23.16 42 LEU C O 1
ATOM 2341 N N . PRO C 1 43 ? 35.471 32.803 32.956 1.00 21.94 43 PRO C N 1
ATOM 2342 C CA . PRO C 1 43 ? 35.754 31.387 32.798 1.00 21.76 43 PRO C CA 1
ATOM 2343 C C . PRO C 1 43 ? 35.339 30.885 31.409 1.00 21.77 43 PRO C C 1
ATOM 2344 O O . PRO C 1 43 ? 34.274 31.243 30.893 1.00 22.02 43 PRO C O 1
ATOM 2348 N N . VAL C 1 44 ? 36.198 30.074 30.808 1.00 21.06 44 VAL C N 1
ATOM 2349 C CA . VAL C 1 44 ? 35.916 29.484 29.520 1.00 20.10 44 VAL C CA 1
ATOM 2350 C C . VAL C 1 44 ? 35.406 28.069 29.703 1.00 19.83 44 VAL C C 1
ATOM 2351 O O . VAL C 1 44 ? 36.036 27.250 30.387 1.00 19.83 44 VAL C O 1
ATOM 2355 N N . ILE C 1 45 ? 34.261 27.778 29.092 1.00 19.36 45 ILE C N 1
ATOM 2356 C CA . ILE C 1 45 ? 33.648 26.457 29.230 1.00 18.86 45 ILE C CA 1
ATOM 2357 C C . ILE C 1 45 ? 33.402 25.808 27.892 1.00 18.66 45 ILE C C 1
ATOM 2358 O O . ILE C 1 45 ? 33.243 26.483 26.894 1.00 18.65 45 ILE C O 1
ATOM 2363 N N . ASP C 1 46 ? 33.385 24.486 27.872 1.00 19.20 46 ASP C N 1
ATOM 2364 C CA . ASP C 1 46 ? 33.008 23.755 26.664 1.00 19.92 46 ASP C CA 1
ATOM 2365 C C . ASP C 1 46 ? 31.492 23.511 26.639 1.00 19.98 46 ASP C C 1
ATOM 2366 O O . ASP C 1 46 ? 30.774 24.012 27.496 1.00 20.33 46 ASP C O 1
ATOM 2371 N N . ASP C 1 47 ? 31.003 22.733 25.680 1.00 20.26 47 ASP C N 1
ATOM 2372 C CA . ASP C 1 47 ? 29.559 22.580 25.516 1.00 20.33 47 ASP C CA 1
ATOM 2373 C C . ASP C 1 47 ? 28.889 21.711 26.590 1.00 19.98 47 ASP C C 1
ATOM 2374 O O . ASP C 1 47 ? 27.683 21.508 26.567 1.00 19.90 47 ASP C O 1
ATOM 2379 N N . GLU C 1 48 ? 29.668 21.228 27.544 1.00 19.95 48 GLU C N 1
ATOM 2380 C CA . GLU C 1 48 ? 29.112 20.498 28.680 1.00 20.10 48 GLU C CA 1
ATOM 2381 C C . GLU C 1 48 ? 29.278 21.261 29.985 1.00 19.72 48 GLU C C 1
ATOM 2382 O O . GLU C 1 48 ? 29.162 20.677 31.061 1.00 20.16 48 GLU C O 1
ATOM 2388 N N . ASN C 1 49 ? 29.583 22.550 29.892 1.00 18.87 49 ASN C N 1
ATOM 2389 C CA . ASN C 1 49 ? 29.774 23.384 31.070 1.00 18.31 49 ASN C CA 1
ATOM 2390 C C . ASN C 1 49 ? 30.937 22.962 31.982 1.00 18.01 49 ASN C C 1
ATOM 2391 O O . ASN C 1 49 ? 30.964 23.295 33.153 1.00 17.67 49 ASN C O 1
ATOM 2396 N N . LYS C 1 50 ? 31.894 22.222 31.433 1.00 17.97 50 LYS C N 1
ATOM 2397 C CA . LYS C 1 50 ? 33.146 21.940 32.127 1.00 17.75 50 LYS C CA 1
ATOM 2398 C C . LYS C 1 50 ? 34.089 23.122 31.921 1.00 17.81 50 LYS C C 1
ATOM 2399 O O . LYS C 1 50 ? 34.067 23.736 30.846 1.00 17.85 50 LYS C O 1
ATOM 2405 N N . VAL C 1 51 ? 34.903 23.437 32.940 1.00 17.66 51 VAL C N 1
ATOM 2406 C CA . VAL C 1 51 ? 35.888 24.527 32.869 1.00 17.68 51 VAL C CA 1
ATOM 2407 C C . VAL C 1 51 ? 37.157 24.131 32.076 1.00 18.24 51 VAL C C 1
ATOM 2408 O O . VAL C 1 51 ? 37.892 23.216 32.465 1.00 18.38 51 VAL C O 1
ATOM 2412 N N . ILE C 1 52 ? 37.393 24.845 30.968 1.00 18.57 52 ILE C N 1
ATOM 2413 C CA . ILE C 1 52 ? 38.494 24.599 30.023 1.00 18.49 52 ILE C CA 1
ATOM 2414 C C . ILE C 1 52 ? 39.616 25.655 30.086 1.00 18.26 52 ILE C C 1
ATOM 2415 O O . ILE C 1 52 ? 40.759 25.382 29.733 1.00 18.28 52 ILE C O 1
ATOM 2420 N N . GLY C 1 53 ? 39.281 26.871 30.499 1.00 18.14 53 GLY C N 1
ATOM 2421 C CA . GLY C 1 53 ? 40.281 27.918 30.679 1.00 18.25 53 GLY C CA 1
ATOM 2422 C C . GLY C 1 53 ? 39.754 29.176 31.357 1.00 18.45 53 GLY C C 1
ATOM 2423 O O . GLY C 1 53 ? 38.647 29.204 31.878 1.00 18.24 53 GLY C O 1
ATOM 2424 N N . ILE C 1 54 ? 40.566 30.226 31.347 1.00 18.81 54 ILE C N 1
ATOM 2425 C CA . ILE C 1 54 ? 40.158 31.518 31.870 1.00 19.34 54 ILE C CA 1
ATOM 2426 C C . ILE C 1 54 ? 40.997 32.587 31.218 1.00 19.7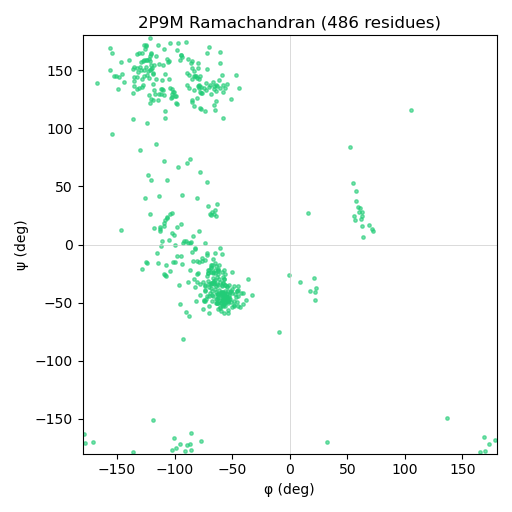5 54 ILE C C 1
ATOM 2427 O O . ILE C 1 54 ? 42.135 32.344 30.814 1.00 20.62 54 ILE C O 1
ATOM 2432 N N . VAL C 1 55 ? 40.407 33.758 31.080 1.00 20.17 55 VAL C N 1
ATOM 2433 C CA . VAL C 1 55 ? 41.079 34.911 30.550 1.00 20.48 55 VAL C CA 1
ATOM 2434 C C . VAL C 1 55 ? 40.753 36.034 31.509 1.00 20.92 55 VAL C C 1
ATOM 2435 O O . VAL C 1 55 ? 39.649 36.073 32.069 1.00 21.12 55 VAL C O 1
ATOM 2439 N N . THR C 1 56 ? 41.705 36.936 31.727 1.00 20.92 56 THR C N 1
ATOM 2440 C CA . THR C 1 56 ? 41.479 38.060 32.649 1.00 20.54 56 THR C CA 1
ATOM 2441 C C . THR C 1 56 ? 41.613 39.420 31.945 1.00 20.12 56 THR C C 1
ATOM 2442 O O . THR C 1 56 ? 42.354 39.544 30.974 1.00 19.86 56 THR C O 1
ATOM 2446 N N . THR C 1 57 ? 40.926 40.450 32.434 1.00 19.71 57 THR C N 1
ATOM 2447 C CA . THR C 1 57 ? 41.040 41.757 31.779 1.00 19.67 57 THR C CA 1
ATOM 2448 C C . THR C 1 57 ? 42.492 42.221 31.748 1.00 19.16 57 THR C C 1
ATOM 2449 O O . THR C 1 57 ? 42.961 42.747 30.736 1.00 19.07 57 THR C O 1
ATOM 2453 N N . THR C 1 58 ? 43.183 41.981 32.862 1.00 18.76 58 THR C N 1
ATOM 2454 C CA . THR C 1 58 ? 44.591 42.282 33.060 1.00 18.21 58 THR C CA 1
ATOM 2455 C C . THR C 1 58 ? 45.476 41.684 31.970 1.00 18.31 58 THR C C 1
ATOM 2456 O O . THR C 1 58 ? 46.286 42.394 31.392 1.00 18.30 58 THR C O 1
ATOM 2460 N N . ASP C 1 59 ? 45.320 40.392 31.684 1.00 18.33 59 ASP C N 1
ATOM 2461 C CA . ASP C 1 59 ? 46.132 39.740 30.666 1.00 18.23 59 ASP C CA 1
ATOM 2462 C C . ASP C 1 59 ? 45.719 40.115 29.236 1.00 18.59 59 ASP C C 1
ATOM 2463 O O . ASP C 1 59 ? 46.592 40.444 28.415 1.00 18.86 59 ASP C O 1
ATOM 2468 N N . ILE C 1 60 ? 44.422 40.045 28.922 1.00 18.30 60 ILE C N 1
ATOM 2469 C CA . ILE C 1 60 ? 43.941 40.454 27.600 1.00 18.54 60 ILE C CA 1
ATOM 2470 C C . ILE C 1 60 ? 44.306 41.912 27.322 1.00 18.43 60 ILE C C 1
ATOM 2471 O O . ILE C 1 60 ? 44.813 42.224 26.259 1.00 18.64 60 ILE C O 1
ATOM 2476 N N . GLY C 1 61 ? 44.065 42.800 28.283 1.00 18.70 61 GLY C N 1
ATOM 2477 C CA . GLY C 1 61 ? 44.341 44.235 28.102 1.00 18.48 61 GLY C CA 1
ATOM 2478 C C . GLY C 1 61 ? 45.793 44.547 27.813 1.00 18.60 61 GLY C C 1
ATOM 2479 O O . GLY C 1 61 ? 46.113 45.369 26.950 1.00 18.91 61 GLY C O 1
ATOM 2480 N N . TYR C 1 62 ? 46.671 43.887 28.558 1.00 18.21 62 TYR C N 1
ATOM 2481 C CA . TYR C 1 62 ? 48.090 43.966 28.350 1.00 17.78 62 TYR C CA 1
ATOM 2482 C C . TYR C 1 62 ? 48.530 43.542 26.937 1.00 18.19 62 TYR C C 1
ATOM 2483 O O . TYR C 1 62 ? 49.265 44.272 26.278 1.00 18.84 62 TYR C O 1
ATOM 2492 N N . ASN C 1 63 ? 48.121 42.368 26.468 1.00 17.81 63 ASN C N 1
ATOM 2493 C CA . ASN C 1 63 ? 48.538 41.952 25.140 1.00 17.68 63 ASN C CA 1
ATOM 2494 C C . ASN C 1 63 ? 47.867 42.791 24.047 1.00 17.68 63 ASN C C 1
ATOM 2495 O O . ASN C 1 63 ? 48.474 43.081 23.015 1.00 17.64 63 ASN C O 1
ATOM 2500 N N . LEU C 1 64 ? 46.623 43.188 24.303 1.00 17.53 64 LEU C N 1
ATOM 2501 C CA . LEU C 1 64 ? 45.872 44.086 23.434 1.00 17.27 64 LEU C CA 1
ATOM 2502 C C . LEU C 1 64 ? 46.570 45.433 23.236 1.00 17.17 64 LEU C C 1
ATOM 2503 O O . LEU C 1 64 ? 46.637 45.942 22.109 1.00 17.31 64 LEU C O 1
ATOM 2508 N N . ILE C 1 65 ? 47.078 46.006 24.326 1.00 16.76 65 ILE C N 1
ATOM 2509 C CA . ILE C 1 65 ? 47.683 47.331 24.280 1.00 16.69 65 ILE C CA 1
ATOM 2510 C C . ILE C 1 65 ? 49.064 47.332 23.608 1.00 17.08 65 ILE C C 1
ATOM 2511 O O . ILE C 1 65 ? 49.591 48.384 23.261 1.00 17.08 65 ILE C O 1
ATOM 2516 N N . ARG C 1 66 ? 49.643 46.151 23.419 1.00 17.78 66 ARG C N 1
ATOM 2517 C CA . ARG C 1 66 ? 50.934 46.032 22.749 1.00 18.34 66 ARG C CA 1
ATOM 2518 C C . ARG C 1 66 ? 50.757 45.402 21.365 1.00 18.81 66 ARG C C 1
ATOM 2519 O O . ARG C 1 66 ? 51.717 44.894 20.762 1.00 18.70 66 ARG C O 1
ATOM 2527 N N . ASP C 1 67 ? 49.509 45.446 20.885 1.00 19.34 67 ASP C N 1
ATOM 2528 C CA . ASP C 1 67 ? 49.122 45.106 19.507 1.00 20.13 67 ASP C CA 1
ATOM 2529 C C . ASP C 1 67 ? 49.406 43.657 19.173 1.00 20.48 67 ASP C C 1
ATOM 2530 O O . ASP C 1 67 ? 49.637 43.311 18.009 1.00 20.63 67 ASP C O 1
ATOM 2535 N N . LYS C 1 68 ? 49.385 42.808 20.193 1.00 20.75 68 LYS C N 1
ATOM 2536 C CA . LYS C 1 68 ? 49.670 41.398 19.989 1.00 20.89 68 LYS C CA 1
ATOM 2537 C C . LYS C 1 68 ? 48.445 40.604 19.493 1.00 21.29 68 LYS C C 1
ATOM 2538 O O . LYS C 1 68 ? 48.571 39.416 19.171 1.00 21.32 68 LYS C O 1
ATOM 2544 N N . TYR C 1 69 ? 47.281 41.259 19.393 1.00 21.44 69 TYR C N 1
ATOM 2545 C CA . TYR C 1 69 ? 46.040 40.567 18.988 1.00 21.77 69 TYR C CA 1
ATOM 2546 C C . TYR C 1 69 ? 45.410 41.100 17.712 1.00 22.07 69 TYR C C 1
ATOM 2547 O O . TYR C 1 69 ? 45.514 42.283 17.416 1.00 22.36 69 TYR C O 1
ATOM 2556 N N . THR C 1 70 ? 44.764 40.212 16.958 1.00 22.41 70 THR C N 1
ATOM 2557 C CA . THR C 1 70 ? 43.879 40.624 15.866 1.00 22.59 70 THR C CA 1
ATOM 2558 C C . THR C 1 70 ? 42.437 40.221 16.182 1.00 22.67 70 THR C C 1
ATOM 2559 O O . THR C 1 70 ? 42.176 39.508 17.162 1.00 22.56 70 THR C O 1
ATOM 2563 N N . LEU C 1 71 ? 41.513 40.681 15.348 1.00 22.75 71 LEU C N 1
ATOM 2564 C CA . LEU C 1 71 ? 40.114 40.318 15.472 1.00 22.95 71 LEU C CA 1
ATOM 2565 C C . LEU C 1 71 ? 39.877 38.862 15.065 1.00 23.22 71 LEU C C 1
ATOM 2566 O O . LEU C 1 71 ? 38.788 38.322 15.259 1.00 23.16 71 LEU C O 1
ATOM 2571 N N . GLU C 1 72 ? 40.903 38.228 14.508 1.00 23.43 72 GLU C N 1
ATOM 2572 C CA . GLU C 1 72 ? 40.820 36.819 14.139 1.00 23.71 72 GLU C CA 1
ATOM 2573 C C . GLU C 1 72 ? 41.170 35.874 15.294 1.00 24.11 72 GLU C C 1
ATOM 2574 O O . GLU C 1 72 ? 40.768 34.701 15.286 1.00 23.93 72 GLU C O 1
ATOM 2580 N N . THR C 1 73 ? 41.903 36.376 16.288 1.00 24.51 73 THR C N 1
ATOM 2581 C CA . THR C 1 73 ? 42.350 35.520 17.396 1.00 24.96 73 THR C CA 1
ATOM 2582 C C . THR C 1 73 ? 41.235 35.258 18.417 1.00 24.91 73 THR C C 1
ATOM 2583 O O . THR C 1 73 ? 40.541 36.179 18.865 1.00 24.50 73 THR C O 1
ATOM 2587 N N . THR C 1 74 ? 41.087 33.984 18.752 1.00 24.95 74 THR C N 1
ATOM 2588 C CA . THR C 1 74 ? 40.017 33.492 19.595 1.00 25.64 74 THR C CA 1
ATOM 2589 C C . THR C 1 74 ? 40.447 33.438 21.054 1.00 26.04 74 THR C C 1
ATOM 2590 O O . THR C 1 74 ? 41.643 33.454 21.355 1.00 25.93 74 THR C O 1
ATOM 2594 N N . ILE C 1 75 ? 39.460 33.373 21.950 1.00 26.60 75 ILE C N 1
ATOM 2595 C CA . ILE C 1 75 ? 39.679 33.046 23.358 1.00 27.09 75 ILE C CA 1
ATOM 2596 C C . ILE C 1 75 ? 40.603 31.829 23.495 1.00 27.29 75 ILE C C 1
ATOM 2597 O O . ILE C 1 75 ? 41.545 31.856 24.292 1.00 27.83 75 ILE C O 1
ATOM 2602 N N . GLY C 1 76 ? 40.355 30.789 22.693 1.00 27.25 76 GLY C N 1
ATOM 2603 C CA . GLY C 1 76 ? 41.062 29.507 22.814 1.00 27.15 76 GLY C CA 1
ATOM 2604 C C . GLY C 1 76 ? 42.565 29.602 22.581 1.00 27.03 76 GLY C C 1
ATOM 2605 O O . GLY C 1 76 ? 43.358 28.886 23.215 1.00 27.22 76 GLY C O 1
ATOM 2606 N N . ASP C 1 77 ? 42.949 30.491 21.665 1.00 26.40 77 ASP C N 1
ATOM 2607 C CA . ASP C 1 77 ? 44.341 30.753 21.356 1.00 25.75 77 ASP C CA 1
ATOM 2608 C C . ASP C 1 77 ? 45.107 31.296 22.547 1.00 25.15 77 ASP C C 1
ATOM 2609 O O . ASP C 1 77 ? 46.320 31.200 22.582 1.00 25.45 77 ASP C O 1
ATOM 2614 N N . VAL C 1 78 ? 44.406 31.886 23.508 1.00 24.44 78 VAL C N 1
ATOM 2615 C CA . VAL C 1 78 ? 45.058 32.769 24.483 1.00 23.48 78 VAL C CA 1
ATOM 2616 C C . VAL C 1 78 ? 44.704 32.445 25.938 1.00 22.61 78 VAL C C 1
ATOM 2617 O O . VAL C 1 78 ? 45.345 32.926 26.859 1.00 22.07 78 VAL C O 1
ATOM 2629 N N . THR C 1 80 ? 44.457 30.951 29.566 1.00 23.54 80 THR C N 1
ATOM 2630 C CA . THR C 1 80 ? 45.286 30.175 30.489 1.00 23.89 80 THR C CA 1
ATOM 2631 C C . THR C 1 80 ? 44.616 28.810 30.614 1.00 24.33 80 THR C C 1
ATOM 2632 O O . THR C 1 80 ? 43.410 28.748 30.832 1.00 24.55 80 THR C O 1
ATOM 2636 N N . LYS C 1 81 ? 45.376 27.730 30.437 1.00 24.69 81 LYS C N 1
ATOM 2637 C CA . LYS C 1 81 ? 44.771 26.401 30.317 1.00 25.36 81 LYS C CA 1
ATOM 2638 C C . LYS C 1 81 ? 44.705 25.563 31.595 1.00 25.54 81 LYS C C 1
ATOM 2639 O O . LYS C 1 81 ? 43.742 24.815 31.784 1.00 25.91 81 LYS C O 1
ATOM 2645 N N . ASP C 1 82 ? 45.695 25.658 32.470 1.00 25.15 82 ASP C N 1
ATOM 2646 C CA . ASP C 1 82 ? 45.642 24.821 33.664 1.00 25.22 82 ASP C CA 1
ATOM 2647 C C . ASP C 1 82 ? 45.086 25.602 34.834 1.00 24.89 82 ASP C C 1
ATOM 2648 O O . ASP C 1 82 ? 45.785 25.900 35.799 1.00 25.71 82 ASP C O 1
ATOM 2653 N N . VAL C 1 83 ? 43.814 25.950 34.731 1.00 24.32 83 VAL C N 1
ATOM 2654 C CA . VAL C 1 83 ? 43.194 26.837 35.699 1.00 23.71 83 VAL C CA 1
ATOM 2655 C C . VAL C 1 83 ? 42.830 26.053 36.947 1.00 23.44 83 VAL C C 1
ATOM 2656 O O . VAL C 1 83 ? 42.318 24.939 36.862 1.00 23.53 83 VAL C O 1
ATOM 2660 N N . ILE C 1 84 ? 43.117 26.647 38.100 1.00 22.99 84 ILE C N 1
ATOM 2661 C CA . ILE C 1 84 ? 42.810 26.054 39.390 1.00 22.22 84 ILE C CA 1
ATOM 2662 C C . ILE C 1 84 ? 41.359 26.297 39.725 1.00 22.13 84 ILE C C 1
ATOM 2663 O O . ILE C 1 84 ? 40.886 27.427 39.706 1.00 22.98 84 ILE C O 1
ATOM 2668 N N . THR C 1 85 ? 40.649 25.224 40.022 1.00 21.86 85 THR C N 1
ATOM 2669 C CA . THR C 1 85 ? 39.260 25.314 40.389 1.00 21.13 85 THR C CA 1
ATOM 2670 C C . THR C 1 85 ? 39.150 24.710 41.790 1.00 21.64 85 THR C C 1
ATOM 2671 O O . THR C 1 85 ? 40.070 24.060 42.258 1.00 21.39 85 THR C O 1
ATOM 2675 N N . ILE C 1 86 ? 38.026 24.960 42.462 1.00 22.20 86 ILE C N 1
ATOM 2676 C CA . ILE C 1 86 ? 37.717 24.406 43.784 1.00 21.34 86 ILE C CA 1
ATOM 2677 C C . ILE C 1 86 ? 36.278 23.815 43.797 1.00 21.56 86 ILE C C 1
ATOM 2678 O O . ILE C 1 86 ? 35.379 24.294 43.072 1.00 21.97 86 ILE C O 1
ATOM 2683 N N . HIS C 1 87 ? 36.067 22.766 44.591 1.00 21.26 87 HIS C N 1
ATOM 2684 C CA A HIS C 1 87 ? 34.749 22.141 44.736 0.50 21.26 87 HIS C CA 1
ATOM 2685 C CA B HIS C 1 87 ? 34.738 22.177 44.712 0.50 20.92 87 HIS C CA 1
ATOM 2686 C C . HIS C 1 87 ? 33.859 23.032 45.631 1.00 21.20 87 HIS C C 1
ATOM 2687 O O . HIS C 1 87 ? 34.351 23.644 46.587 1.00 20.91 87 HIS C O 1
ATOM 2700 N N . GLU C 1 88 ? 32.561 23.111 45.309 1.00 21.19 88 GLU C N 1
ATOM 2701 C CA . GLU C 1 88 ? 31.606 23.976 46.028 1.00 21.47 88 GLU C CA 1
ATOM 2702 C C . GLU C 1 88 ? 31.409 23.632 47.507 1.00 21.80 88 GLU C C 1
ATOM 2703 O O . GLU C 1 88 ? 30.983 24.476 48.297 1.00 21.95 88 GLU C O 1
ATOM 2709 N N . ASP C 1 89 ? 31.718 22.395 47.878 1.00 22.17 89 ASP C N 1
ATOM 2710 C CA . ASP C 1 89 ? 31.618 21.975 49.264 1.00 22.52 89 ASP C CA 1
ATOM 2711 C C . ASP C 1 89 ? 32.903 22.113 50.097 1.00 22.35 89 ASP C C 1
ATOM 2712 O O . ASP C 1 89 ? 32.907 21.786 51.278 1.00 22.87 89 ASP C O 1
ATOM 2717 N N . ALA C 1 90 ? 33.973 22.623 49.497 1.00 21.98 90 ALA C N 1
ATOM 2718 C CA . ALA C 1 90 ? 35.183 22.954 50.235 1.00 22.00 90 ALA C CA 1
ATOM 2719 C C . ALA C 1 90 ? 35.013 24.203 51.138 1.00 22.21 90 ALA C C 1
ATOM 2720 O O . ALA C 1 90 ? 34.222 25.104 50.843 1.00 22.36 90 ALA C O 1
ATOM 2722 N N . SER C 1 91 ? 35.765 24.250 52.233 1.00 21.83 91 SER C N 1
ATOM 2723 C CA . SER C 1 91 ? 35.737 25.397 53.103 1.00 22.22 91 SER C CA 1
ATOM 2724 C C . SER C 1 91 ? 36.396 26.595 52.432 1.00 22.94 91 SER C C 1
ATOM 2725 O O . SER C 1 91 ? 37.032 26.462 51.391 1.00 23.49 91 SER C O 1
ATOM 2728 N N . ILE C 1 92 ? 36.235 27.754 53.054 1.00 23.53 92 ILE C N 1
ATOM 2729 C CA . ILE C 1 92 ? 36.863 29.001 52.645 1.00 24.59 92 ILE C CA 1
ATOM 2730 C C . ILE C 1 92 ? 38.369 28.943 52.855 1.00 25.02 92 ILE C C 1
ATOM 2731 O O . ILE C 1 92 ? 39.130 29.555 52.110 1.00 25.61 92 ILE C O 1
ATOM 2736 N N . LEU C 1 93 ? 38.793 28.230 53.893 1.00 25.32 93 LEU C N 1
ATOM 2737 C CA . LEU C 1 93 ? 40.194 28.064 54.169 1.00 25.67 93 LEU C CA 1
ATOM 2738 C C . LEU C 1 93 ? 40.843 27.382 52.957 1.00 26.66 93 LEU C C 1
ATOM 2739 O O . LEU C 1 93 ? 41.745 27.970 52.331 1.00 27.61 93 LEU C O 1
ATOM 2744 N N . GLU C 1 94 ? 40.345 26.202 52.578 1.00 26.79 94 GLU C N 1
ATOM 2745 C CA . GLU C 1 94 ? 40.741 25.544 51.327 1.00 27.53 94 GLU C CA 1
ATOM 2746 C C . GLU C 1 94 ? 40.771 26.523 50.121 1.00 27.81 94 GLU C C 1
ATOM 2747 O O . GLU C 1 94 ? 41.634 26.435 49.249 1.00 27.90 94 GLU C O 1
ATOM 2753 N N . ALA C 1 95 ? 39.853 27.476 50.077 1.00 27.65 95 ALA C N 1
ATOM 2754 C CA . ALA C 1 95 ? 39.890 28.425 48.978 1.00 28.21 95 ALA C CA 1
ATOM 2755 C C . ALA C 1 95 ? 41.114 29.304 49.091 1.00 28.20 95 ALA C C 1
ATOM 2756 O O . ALA C 1 95 ? 41.828 29.477 48.120 1.00 28.87 95 ALA C O 1
ATOM 2758 N N . ILE C 1 96 ? 41.357 29.855 50.277 1.00 28.53 96 ILE C N 1
ATOM 2759 C CA . ILE C 1 96 ? 42.532 30.698 50.511 1.00 28.00 96 ILE C CA 1
ATOM 2760 C C . ILE C 1 96 ? 43.810 29.924 50.162 1.00 27.72 96 ILE C C 1
ATOM 2761 O O . ILE C 1 96 ? 44.614 30.404 49.366 1.00 27.68 96 ILE C O 1
ATOM 2766 N N . LYS C 1 97 ? 43.978 28.732 50.737 1.00 27.28 97 LYS C N 1
ATOM 2767 C CA . LYS C 1 97 ? 45.127 27.878 50.436 1.00 27.38 97 LYS C CA 1
ATOM 2768 C C . LYS C 1 97 ? 45.355 27.733 48.925 1.00 27.69 97 LYS C C 1
ATOM 2769 O O . LYS C 1 97 ? 46.477 27.918 48.449 1.00 27.44 97 LYS C O 1
ATOM 2775 N N . LYS C 1 98 ? 44.297 27.433 48.174 1.00 28.03 98 LYS C N 1
ATOM 2776 C CA . LYS C 1 98 ? 44.418 27.299 46.725 1.00 29.23 98 LYS C CA 1
ATOM 2777 C C . LYS C 1 98 ? 44.785 28.585 45.979 1.00 29.95 98 LYS C C 1
ATOM 2778 O O . LYS C 1 98 ? 45.492 28.539 44.971 1.00 29.72 98 LYS C O 1
ATOM 2792 N N . ASP C 1 100 ? 46.716 31.075 47.484 1.00 33.32 100 ASP C N 1
ATOM 2793 C CA . ASP C 1 100 ? 48.091 31.382 47.853 1.00 34.05 100 ASP C CA 1
ATOM 2794 C C . ASP C 1 100 ? 49.108 30.384 47.298 1.00 34.44 100 ASP C C 1
ATOM 2795 O O . ASP C 1 100 ? 50.251 30.754 47.024 1.00 34.74 100 ASP C O 1
ATOM 2800 N N . ILE C 1 101 ? 48.715 29.123 47.161 1.00 34.82 101 ILE C N 1
ATOM 2801 C CA . ILE C 1 101 ? 49.576 28.173 46.477 1.00 34.96 101 ILE C CA 1
ATOM 2802 C C . ILE C 1 101 ? 49.767 28.790 45.105 1.00 35.06 101 ILE C C 1
ATOM 2803 O O . ILE C 1 101 ? 48.814 28.863 44.302 1.00 35.07 101 ILE C O 1
ATOM 2808 N N . SER C 1 102 ? 50.996 29.277 44.875 1.00 35.00 102 SER C N 1
ATOM 2809 C CA . SER C 1 102 ? 51.330 30.103 43.682 1.00 34.97 102 SER C CA 1
ATOM 2810 C C . SER C 1 102 ? 50.201 31.015 43.130 1.00 34.93 102 SER C C 1
ATOM 2811 O O . SER C 1 102 ? 49.143 31.209 43.760 1.00 34.87 102 SER C O 1
ATOM 2814 N N . GLY C 1 103 ? 50.452 31.576 41.945 1.00 34.87 103 GLY C N 1
ATOM 2815 C CA . GLY C 1 103 ? 49.578 32.598 41.365 1.00 34.69 103 GLY C CA 1
ATOM 2816 C C . GLY C 1 103 ? 50.361 33.766 40.755 1.00 34.61 103 GLY C C 1
ATOM 2817 O O . GLY C 1 103 ? 51.616 33.791 40.887 1.00 34.54 103 GLY C O 1
ATOM 2818 N N . ILE C 1 109 ? 46.739 34.367 42.347 1.00 20.84 109 ILE C N 1
ATOM 2819 C CA . ILE C 1 109 ? 45.446 34.355 41.654 1.00 21.32 109 ILE C CA 1
ATOM 2820 C C . ILE C 1 109 ? 44.325 34.910 42.518 1.00 20.49 109 ILE C C 1
ATOM 2821 O O . ILE C 1 109 ? 44.241 34.604 43.700 1.00 20.70 109 ILE C O 1
ATOM 2826 N N . ASN C 1 110 ? 43.454 35.705 41.908 1.00 19.84 110 ASN C N 1
ATOM 2827 C CA . ASN C 1 110 ? 42.410 36.409 42.647 1.00 19.25 110 ASN C CA 1
ATOM 2828 C C . ASN C 1 110 ? 41.025 35.794 42.618 1.00 19.03 110 ASN C C 1
ATOM 2829 O O . ASN C 1 110 ? 40.185 36.187 43.422 1.00 18.86 110 ASN C O 1
ATOM 2834 N N . GLN C 1 111 ? 40.800 34.850 41.692 1.00 18.76 111 GLN C N 1
ATOM 2835 C CA . GLN C 1 111 ? 39.488 34.225 41.451 1.00 18.80 111 GLN C CA 1
ATOM 2836 C C . GLN C 1 111 ? 39.666 32.726 41.316 1.00 18.60 111 GLN C C 1
ATOM 2837 O O . GLN C 1 111 ? 40.627 32.281 40.712 1.00 18.55 111 GLN C O 1
ATOM 2843 N N . LEU C 1 112 ? 38.750 31.940 41.871 1.00 18.38 112 LEU C N 1
ATOM 2844 C CA . LEU C 1 112 ? 38.729 30.498 41.583 1.00 17.99 112 LEU C CA 1
ATOM 2845 C C . LEU C 1 112 ? 37.396 30.143 40.998 1.00 17.80 112 LEU C C 1
ATOM 2846 O O . LEU C 1 112 ? 36.378 30.386 41.642 1.00 18.51 112 LEU C O 1
ATOM 2851 N N . PRO C 1 113 ? 37.375 29.581 39.784 1.00 17.34 113 PRO C N 1
ATOM 2852 C CA . PRO C 1 113 ? 36.107 29.033 39.319 1.00 17.15 113 PRO C CA 1
ATOM 2853 C C . PRO C 1 113 ? 35.692 27.883 40.229 1.00 17.05 113 PRO C C 1
ATOM 2854 O O . PRO C 1 113 ? 36.521 27.046 40.596 1.00 17.34 113 PRO C O 1
ATOM 2858 N N . VAL C 1 114 ? 34.419 27.840 40.590 1.00 16.93 114 VAL C N 1
ATOM 2859 C CA . VAL C 1 114 ? 33.895 26.792 41.456 1.00 16.78 114 VAL C CA 1
ATOM 2860 C C . VAL C 1 114 ? 33.131 25.738 40.647 1.00 17.08 114 VAL C C 1
ATOM 2861 O O . VAL C 1 114 ? 32.294 26.080 39.805 1.00 17.50 114 VAL C O 1
ATOM 2865 N N . VAL C 1 115 ? 33.398 24.462 40.919 1.00 17.09 115 VAL C N 1
ATOM 2866 C CA . VAL C 1 115 ? 32.744 23.369 40.186 1.00 16.96 115 VAL C CA 1
ATOM 2867 C C . VAL C 1 115 ? 31.913 22.461 41.098 1.00 17.34 115 VAL C C 1
ATOM 2868 O O . VAL C 1 115 ? 32.268 22.257 42.247 1.00 17.99 115 VAL C O 1
ATOM 2872 N N . ASP C 1 116 ? 30.804 21.917 40.609 1.00 17.54 116 ASP C N 1
ATOM 2873 C CA . ASP C 1 116 ? 30.052 20.927 41.414 1.00 17.50 116 ASP C CA 1
ATOM 2874 C C . ASP C 1 116 ? 30.715 19.545 41.419 1.00 17.52 116 ASP C C 1
ATOM 2875 O O . ASP C 1 116 ? 31.857 19.399 40.978 1.00 17.41 116 ASP C O 1
ATOM 2880 N N . LYS C 1 117 ? 29.997 18.542 41.925 1.00 17.70 117 LYS C N 1
ATOM 2881 C CA . LYS C 1 117 ? 30.528 17.17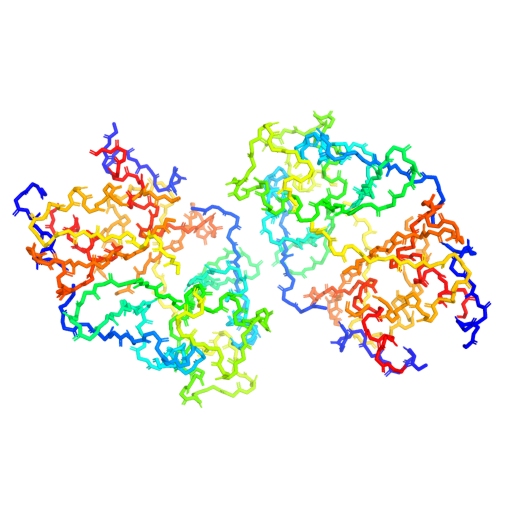5 42.079 1.00 17.96 117 LYS C CA 1
ATOM 2882 C C . LYS C 1 117 ? 30.856 16.468 40.758 1.00 18.06 117 LYS C C 1
ATOM 2883 O O . LYS C 1 117 ? 31.422 15.369 40.757 1.00 18.05 117 LYS C O 1
ATOM 2889 N N . ASN C 1 118 ? 30.490 17.108 39.647 1.00 18.14 118 ASN C N 1
ATOM 2890 C CA . ASN C 1 118 ? 30.719 16.589 38.304 1.00 18.13 118 ASN C CA 1
ATOM 2891 C C . ASN C 1 118 ? 31.634 17.516 37.492 1.00 18.14 118 ASN C C 1
ATOM 2892 O O . ASN C 1 118 ? 31.725 17.400 36.278 1.00 18.18 118 ASN C O 1
ATOM 2897 N N . ASN C 1 119 ? 32.295 18.449 38.162 1.00 18.16 119 ASN C N 1
ATOM 2898 C CA . ASN C 1 119 ? 33.208 19.380 37.486 1.00 18.44 119 ASN C CA 1
ATOM 2899 C C . ASN C 1 119 ? 32.535 20.455 36.620 1.00 18.75 119 ASN C C 1
ATOM 2900 O O . ASN C 1 119 ? 33.202 21.167 35.865 1.00 19.41 119 ASN C O 1
ATOM 2905 N N . LYS C 1 120 ? 31.221 20.591 36.742 1.00 18.95 120 LYS C N 1
ATOM 2906 C CA . LYS C 1 120 ? 30.507 21.616 35.995 1.00 19.19 120 LYS C CA 1
ATOM 2907 C C . LYS C 1 120 ? 30.669 22.925 36.737 1.00 18.97 120 LYS C C 1
ATOM 2908 O O . LYS C 1 120 ? 30.691 22.925 37.967 1.00 20.00 120 LYS C O 1
ATOM 2914 N N . LEU C 1 121 ? 30.797 24.028 36.006 1.00 18.26 121 LEU C N 1
ATOM 2915 C CA . LEU C 1 121 ? 30.920 25.350 36.605 1.00 17.69 121 LEU C CA 1
ATOM 2916 C C . LEU C 1 121 ? 29.665 25.718 37.358 1.00 18.06 121 LEU C C 1
ATOM 2917 O O . LEU C 1 121 ? 28.596 25.717 36.776 1.00 18.44 121 LEU C O 1
ATOM 2922 N N . VAL C 1 122 ? 29.776 26.041 38.640 1.00 18.51 122 VAL C N 1
ATOM 2923 C CA . VAL C 1 122 ? 28.603 26.545 39.379 1.00 18.85 122 VAL C CA 1
ATOM 2924 C C . VAL C 1 122 ? 28.746 27.997 39.836 1.00 19.08 122 VAL C C 1
ATOM 2925 O O . VAL C 1 122 ? 27.760 28.612 40.217 1.00 18.67 122 VAL C O 1
ATOM 2929 N N . GLY C 1 123 ? 29.976 28.521 39.822 1.00 19.80 123 GLY C N 1
ATOM 2930 C CA . GLY C 1 123 ? 30.234 29.942 40.126 1.00 20.51 123 GLY C CA 1
ATOM 2931 C C . GLY C 1 123 ? 31.709 30.298 40.319 1.00 21.19 123 GLY C C 1
ATOM 2932 O O . GLY C 1 123 ? 32.603 29.532 39.946 1.00 21.95 123 GLY C O 1
ATOM 2933 N N . ILE C 1 124 ? 31.970 31.478 40.875 1.00 21.25 124 ILE C N 1
ATOM 2934 C CA . ILE C 1 124 ? 33.331 31.922 41.131 1.00 21.15 124 ILE C CA 1
ATOM 2935 C C . ILE C 1 124 ? 33.446 32.457 42.536 1.00 20.70 124 ILE C C 1
ATOM 2936 O O . ILE C 1 124 ? 32.495 32.989 43.097 1.00 20.25 124 ILE C O 1
ATOM 2941 N N . ILE C 1 125 ? 34.643 32.340 43.087 1.00 20.56 125 ILE C N 1
ATOM 2942 C CA . ILE C 1 125 ? 34.946 32.931 44.365 1.00 20.34 125 ILE C CA 1
ATOM 2943 C C . ILE C 1 125 ? 36.241 33.715 44.244 1.00 20.10 125 ILE C C 1
ATOM 2944 O O . ILE C 1 125 ? 37.224 33.250 43.654 1.00 20.12 125 ILE C O 1
ATOM 2949 N N . SER C 1 126 ? 36.229 34.920 44.786 1.00 20.22 126 SER C N 1
ATOM 2950 C CA . SER C 1 126 ? 37.379 35.797 44.697 1.00 20.40 126 SER C CA 1
ATOM 2951 C C . SER C 1 126 ? 37.832 36.265 46.076 1.00 20.66 126 SER C C 1
ATOM 2952 O O . SER C 1 126 ? 37.131 36.061 47.089 1.00 20.87 126 SER C O 1
ATOM 2955 N N . ASP C 1 127 ? 38.996 36.915 46.090 1.00 20.38 127 ASP C N 1
ATOM 2956 C CA . ASP C 1 127 ? 39.499 37.673 47.230 1.00 20.32 127 ASP C CA 1
ATOM 2957 C C . ASP C 1 127 ? 38.445 38.529 47.913 1.00 20.20 127 ASP C C 1
ATOM 2958 O O . ASP C 1 127 ? 38.270 38.453 49.132 1.00 19.96 127 ASP C O 1
ATOM 2963 N N . GLY C 1 128 ? 37.785 39.372 47.113 1.00 20.30 128 GLY C N 1
ATOM 2964 C CA . GLY C 1 128 ? 36.724 40.273 47.563 1.00 20.21 128 GLY C CA 1
ATOM 2965 C C . GLY C 1 128 ? 35.636 39.533 48.300 1.00 20.13 128 GLY C C 1
ATOM 2966 O O . GLY C 1 128 ? 35.392 39.812 49.456 1.00 20.23 128 GLY C O 1
ATOM 2967 N N . ASP C 1 129 ? 35.011 38.570 47.631 1.00 20.40 129 ASP C N 1
ATOM 2968 C CA . ASP C 1 129 ? 34.071 37.641 48.258 1.00 20.52 129 ASP C CA 1
ATOM 2969 C C . ASP C 1 129 ? 34.506 37.224 49.652 1.00 20.14 129 ASP C C 1
ATOM 2970 O O . ASP C 1 129 ? 33.714 37.265 50.599 1.00 20.20 129 ASP C O 1
ATOM 2975 N N . ILE C 1 130 ? 35.771 36.836 49.780 1.00 19.82 130 ILE C N 1
ATOM 2976 C CA . ILE C 1 130 ? 36.297 36.330 51.051 1.00 19.45 130 ILE C CA 1
ATOM 2977 C C . ILE C 1 130 ? 36.484 37.440 52.099 1.00 20.05 130 ILE C C 1
ATOM 2978 O O . ILE C 1 130 ? 36.058 37.283 53.255 1.00 20.66 130 ILE C O 1
ATOM 2983 N N . ILE C 1 131 ? 37.096 38.552 51.703 1.00 20.15 131 ILE C N 1
ATOM 2984 C CA . ILE C 1 131 ? 37.209 39.721 52.576 1.00 20.52 131 ILE C CA 1
ATOM 2985 C C . ILE C 1 131 ? 35.841 40.293 53.023 1.00 21.16 131 ILE C C 1
ATOM 2986 O O . ILE C 1 131 ? 35.683 40.656 54.192 1.00 21.34 131 ILE C O 1
ATOM 2991 N N . ARG C 1 132 ? 34.858 40.383 52.121 1.00 21.33 132 ARG C N 1
ATOM 2992 C CA . ARG C 1 132 ? 33.499 40.801 52.545 1.00 21.58 132 ARG C CA 1
ATOM 2993 C C . ARG C 1 132 ? 32.972 39.860 53.633 1.00 21.80 132 ARG C C 1
ATOM 2994 O O . ARG C 1 132 ? 32.409 40.314 54.623 1.00 22.96 132 ARG C O 1
ATOM 3002 N N . THR C 1 133 ? 33.174 38.558 53.464 1.00 21.86 133 THR C N 1
ATOM 3003 C CA . THR C 1 133 ? 32.786 37.585 54.482 1.00 21.71 133 THR C CA 1
ATOM 3004 C C . THR C 1 133 ? 33.553 37.757 55.800 1.00 21.70 133 THR C C 1
ATOM 3005 O O . THR C 1 133 ? 32.929 37.828 56.868 1.00 21.87 133 THR C O 1
ATOM 3009 N N . ILE C 1 134 ? 34.884 37.847 55.736 1.00 21.17 134 ILE C N 1
ATOM 3010 C CA . ILE C 1 134 ? 35.682 37.984 56.957 1.00 20.89 134 ILE C CA 1
ATOM 3011 C C . ILE C 1 134 ? 35.290 39.269 57.656 1.00 20.70 134 ILE C C 1
ATOM 3012 O O . ILE C 1 134 ? 35.301 39.350 58.875 1.00 21.03 134 ILE C O 1
ATOM 3017 N N . SER C 1 135 ? 34.875 40.243 56.862 1.00 20.89 135 SER C N 1
ATOM 3018 C CA . SER C 1 135 ? 34.620 41.598 57.317 1.00 21.02 135 SER C CA 1
ATOM 3019 C C . SER C 1 135 ? 33.419 41.706 58.231 1.00 21.40 135 SER C C 1
ATOM 3020 O O . SER C 1 135 ? 33.304 42.655 59.015 1.00 21.50 135 SER C O 1
ATOM 3023 N N . LYS C 1 136 ? 32.515 40.742 58.120 1.00 21.86 136 LYS C N 1
ATOM 3024 C CA . LYS C 1 136 ? 31.313 40.715 58.951 1.00 22.00 136 LYS C CA 1
ATOM 3025 C C . LYS C 1 136 ? 31.506 39.993 60.286 1.00 22.33 136 LYS C C 1
ATOM 3026 O O . LYS C 1 136 ? 30.901 40.377 61.286 1.00 23.06 136 LYS C O 1
ATOM 3032 N N . ILE C 1 137 ? 32.359 38.970 60.306 1.00 22.86 137 ILE C N 1
ATOM 3033 C CA . ILE C 1 137 ? 32.546 38.104 61.481 1.00 23.27 137 ILE C CA 1
ATOM 3034 C C . ILE C 1 137 ? 33.235 38.798 62.666 1.00 23.41 137 ILE C C 1
ATOM 3035 O O . ILE C 1 137 ? 34.283 39.434 62.511 1.00 23.87 137 ILE C O 1
ATOM 3040 N N . ASP D 1 3 ? 44.049 35.491 64.884 1.00 66.06 3 ASP D N 1
ATOM 3041 C CA . ASP D 1 3 ? 44.017 36.830 65.600 1.00 65.77 3 ASP D CA 1
ATOM 3042 C C . ASP D 1 3 ? 45.387 37.573 65.692 1.00 64.15 3 ASP D C 1
ATOM 3043 O O . ASP D 1 3 ? 45.607 38.439 66.562 1.00 64.13 3 ASP D O 1
ATOM 3048 N N . THR D 1 4 ? 46.289 37.251 64.766 1.00 61.75 4 THR D N 1
ATOM 3049 C CA . THR D 1 4 ? 47.492 38.052 64.583 1.00 59.03 4 THR D CA 1
ATOM 3050 C C . THR D 1 4 ? 47.097 39.306 63.775 1.00 57.32 4 THR D C 1
ATOM 3051 O O . THR D 1 4 ? 47.844 40.279 63.745 1.00 57.59 4 THR D O 1
ATOM 3055 N N . LEU D 1 5 ? 45.909 39.290 63.158 1.00 54.60 5 LEU D N 1
ATOM 3056 C CA . LEU D 1 5 ? 45.408 40.415 62.341 1.00 52.09 5 LEU D CA 1
ATOM 3057 C C . LEU D 1 5 ? 45.331 41.766 63.039 1.00 50.47 5 LEU D C 1
ATOM 3058 O O . LEU D 1 5 ? 45.371 42.796 62.379 1.00 50.21 5 LEU D O 1
ATOM 3063 N N . LYS D 1 6 ? 45.204 41.773 64.358 1.00 48.75 6 LYS D N 1
ATOM 3064 C CA . LYS D 1 6 ? 45.144 43.029 65.088 1.00 46.92 6 LYS D CA 1
ATOM 3065 C C . LYS D 1 6 ? 46.537 43.603 65.297 1.00 45.61 6 LYS D C 1
ATOM 3066 O O . LYS D 1 6 ? 46.692 44.810 65.433 1.00 45.52 6 LYS D O 1
ATOM 3072 N N . ASN D 1 7 ? 47.547 42.736 65.300 1.00 43.83 7 ASN D N 1
ATOM 3073 C CA . ASN D 1 7 ? 48.938 43.169 65.500 1.00 42.15 7 ASN D CA 1
ATOM 3074 C C . ASN D 1 7 ? 49.835 43.274 64.239 1.00 40.88 7 ASN D C 1
ATOM 3075 O O . ASN D 1 7 ? 50.911 43.879 64.301 1.00 41.07 7 ASN D O 1
ATOM 3080 N N . ILE D 1 8 ? 49.405 42.680 63.121 1.00 39.03 8 ILE D N 1
ATOM 3081 C CA . ILE D 1 8 ? 50.064 42.854 61.819 1.00 36.93 8 ILE D CA 1
ATOM 3082 C C . ILE D 1 8 ? 49.665 44.222 61.296 1.00 36.29 8 ILE D C 1
ATOM 3083 O O . ILE D 1 8 ? 48.477 44.556 61.276 1.00 36.03 8 ILE D O 1
ATOM 3088 N N . LYS D 1 9 ? 50.648 45.008 60.874 1.00 35.26 9 LYS D N 1
ATOM 3089 C CA . LYS D 1 9 ? 50.395 46.384 60.467 1.00 35.08 9 LYS D CA 1
ATOM 3090 C C . LYS D 1 9 ? 50.430 46.551 58.942 1.00 34.78 9 LYS D C 1
ATOM 3091 O O . LYS D 1 9 ? 51.237 45.940 58.252 1.00 34.91 9 LYS D O 1
ATOM 3097 N N . VAL D 1 10 ? 49.542 47.387 58.428 1.00 34.39 10 VAL D N 1
ATOM 3098 C CA . VAL D 1 10 ? 49.422 47.648 56.991 1.00 33.83 10 VAL D CA 1
ATOM 3099 C C . VAL D 1 10 ? 50.770 47.765 56.258 1.00 34.10 10 VAL D C 1
ATOM 3100 O O . VAL D 1 10 ? 50.984 47.093 55.241 1.00 34.50 10 VAL D O 1
ATOM 3104 N N . LYS D 1 11 ? 51.671 48.598 56.781 1.00 33.72 11 LYS D N 1
ATOM 3105 C CA . LYS D 1 11 ? 53.011 48.759 56.222 1.00 33.96 11 LYS D CA 1
ATOM 3106 C C . LYS D 1 11 ? 53.728 47.417 55.936 1.00 34.02 11 LYS D C 1
ATOM 3107 O O . LYS D 1 11 ? 54.477 47.317 54.950 1.00 34.32 11 LYS D O 1
ATOM 3113 N N . ASP D 1 12 ? 53.498 46.409 56.790 1.00 33.23 12 ASP D N 1
ATOM 3114 C CA . ASP D 1 12 ? 54.130 45.083 56.667 1.00 32.43 12 ASP D CA 1
ATOM 3115 C C . ASP D 1 12 ? 53.765 44.316 55.412 1.00 31.62 12 ASP D C 1
ATOM 3116 O O . ASP D 1 12 ? 54.556 43.481 54.969 1.00 31.72 12 ASP D O 1
ATOM 3121 N N . VAL D 1 13 ? 52.569 44.565 54.863 1.00 30.34 13 VAL D N 1
ATOM 3122 C CA . VAL D 1 13 ? 52.055 43.771 53.730 1.00 29.13 13 VAL D CA 1
ATOM 3123 C C . VAL D 1 13 ? 51.673 44.544 52.463 1.00 28.05 13 VAL D C 1
ATOM 3124 O O . VAL D 1 13 ? 51.357 43.939 51.435 1.00 28.03 13 VAL D O 1
ATOM 3136 N N . THR D 1 15 ? 51.926 47.008 49.068 1.00 25.16 15 THR D N 1
ATOM 3137 C CA . THR D 1 15 ? 52.744 47.111 47.876 1.00 25.55 15 THR D CA 1
ATOM 3138 C C . THR D 1 15 ? 53.374 48.511 47.852 1.00 25.94 15 THR D C 1
ATOM 3139 O O . THR D 1 15 ? 52.677 49.513 47.968 1.00 25.82 15 THR D O 1
ATOM 3143 N N . LYS D 1 16 ? 54.689 48.578 47.682 1.00 26.91 16 LYS D N 1
ATOM 3144 C CA . LYS D 1 16 ? 55.427 49.817 47.946 1.00 27.77 16 LYS D CA 1
ATOM 3145 C C . LYS D 1 16 ? 55.703 50.729 46.733 1.00 28.35 16 LYS D C 1
ATOM 3146 O O . LYS D 1 16 ? 55.395 51.928 46.791 1.00 29.49 16 LYS D O 1
ATOM 3152 N N . ASN D 1 17 ? 56.250 50.207 45.640 1.00 28.30 17 ASN D N 1
ATOM 3153 C CA . ASN D 1 17 ? 56.600 51.104 44.528 1.00 28.63 17 ASN D CA 1
ATOM 3154 C C . ASN D 1 17 ? 55.482 51.331 43.513 1.00 28.76 17 ASN D C 1
ATOM 3155 O O . ASN D 1 17 ? 55.545 50.874 42.376 1.00 28.89 17 ASN D O 1
ATOM 3160 N N . VAL D 1 18 ? 54.459 52.054 43.948 1.00 29.07 18 VAL D N 1
ATOM 3161 C CA . VAL D 1 18 ? 53.217 52.225 43.175 1.00 29.30 18 VAL D CA 1
ATOM 3162 C C . VAL D 1 18 ? 53.348 53.255 42.046 1.00 28.70 18 VAL D C 1
ATOM 3163 O O . VAL D 1 18 ? 53.938 54.318 42.233 1.00 29.10 18 VAL D O 1
ATOM 3167 N N . ILE D 1 19 ? 52.807 52.933 40.877 1.00 27.89 19 ILE D N 1
ATOM 3168 C CA . ILE D 1 19 ? 52.745 53.897 39.782 1.00 26.91 19 ILE D CA 1
ATOM 3169 C C . ILE D 1 19 ? 51.574 54.845 40.051 1.00 26.26 19 ILE D C 1
ATOM 3170 O O . ILE D 1 19 ? 50.536 54.416 40.531 1.00 26.19 19 ILE D O 1
ATOM 3175 N N . THR D 1 20 ? 51.743 56.124 39.732 1.00 25.59 20 THR D N 1
ATOM 3176 C CA . THR D 1 20 ? 50.753 57.144 40.073 1.00 24.79 20 THR D CA 1
ATOM 3177 C C . THR D 1 20 ? 50.310 57.953 38.862 1.00 24.77 20 THR D C 1
ATOM 3178 O O . THR D 1 20 ? 50.883 57.846 37.776 1.00 24.97 20 THR D O 1
ATOM 3182 N N . ALA D 1 21 ? 49.288 58.774 39.072 1.00 24.69 21 ALA D N 1
ATOM 3183 C CA . ALA D 1 21 ? 48.739 59.641 38.042 1.00 24.09 21 ALA D CA 1
ATOM 3184 C C . ALA D 1 21 ? 48.603 61.060 38.567 1.00 24.14 21 ALA D C 1
ATOM 3185 O O . ALA D 1 21 ? 48.668 61.289 39.779 1.00 23.56 21 ALA D O 1
ATOM 3187 N N . LYS D 1 22 ? 48.413 62.007 37.643 1.00 24.34 22 LYS D N 1
ATOM 3188 C CA . LYS D 1 22 ? 48.170 63.428 37.976 1.00 24.05 22 LYS D CA 1
ATOM 3189 C C . LYS D 1 22 ? 46.810 63.896 37.426 1.00 23.90 22 LYS D C 1
ATOM 3190 O O . LYS D 1 22 ? 46.361 63.384 36.419 1.00 24.07 22 LYS D O 1
ATOM 3196 N N . ARG D 1 23 ? 46.171 64.862 38.084 1.00 23.95 23 ARG D N 1
ATOM 3197 C CA . ARG D 1 23 ? 44.868 65.423 37.660 1.00 24.25 23 ARG D CA 1
ATOM 3198 C C . ARG D 1 23 ? 44.652 65.708 36.143 1.00 24.56 23 ARG D C 1
ATOM 3199 O O . ARG D 1 23 ? 43.566 65.457 35.604 1.00 24.04 23 ARG D O 1
ATOM 3207 N N . HIS D 1 24 ? 45.669 66.251 35.472 1.00 24.90 24 HIS D N 1
ATOM 3208 C CA . HIS D 1 24 ? 45.517 66.668 34.076 1.00 25.29 24 HIS D CA 1
ATOM 3209 C C . HIS D 1 24 ? 45.898 65.566 33.077 1.00 25.52 24 HIS D C 1
ATOM 3210 O O . HIS D 1 24 ? 45.877 65.782 31.861 1.00 25.73 24 HIS D O 1
ATOM 3217 N N . GLU D 1 25 ? 46.237 64.389 33.593 1.00 25.10 25 GLU D N 1
ATOM 3218 C CA . GLU D 1 25 ? 46.502 63.247 32.747 1.00 25.41 25 GLU D CA 1
ATOM 3219 C C . GLU D 1 25 ? 45.208 62.839 32.036 1.00 25.01 25 GLU D C 1
ATOM 3220 O O . GLU D 1 25 ? 44.136 62.838 32.645 1.00 25.33 25 GLU D O 1
ATOM 3226 N N . GLY D 1 26 ? 45.309 62.534 30.742 1.00 24.41 26 GLY D N 1
ATOM 3227 C CA . GLY D 1 26 ? 44.200 61.958 29.989 1.00 23.97 26 GLY D CA 1
ATOM 3228 C C . GLY D 1 26 ? 43.693 60.646 30.584 1.00 24.01 26 GLY D C 1
ATOM 3229 O O . GLY D 1 26 ? 44.471 59.769 31.002 1.00 23.98 26 GLY D O 1
ATOM 3230 N N . VAL D 1 27 ? 42.376 60.516 30.618 1.00 23.65 27 VAL D N 1
ATOM 3231 C CA . VAL D 1 27 ? 41.743 59.379 31.229 1.00 23.30 27 VAL D CA 1
ATOM 3232 C C . VAL D 1 27 ? 41.999 58.148 30.375 1.00 23.64 27 VAL D C 1
ATOM 3233 O O . VAL D 1 27 ? 42.347 57.068 30.910 1.00 24.51 27 VAL D O 1
ATOM 3237 N N . VAL D 1 28 ? 41.854 58.315 29.060 1.00 23.27 28 VAL D N 1
ATOM 3238 C CA . VAL D 1 28 ? 42.103 57.259 28.092 1.00 23.05 28 VAL D CA 1
ATOM 3239 C C . VAL D 1 28 ? 43.568 56.855 28.156 1.00 23.46 28 VAL D C 1
ATOM 3240 O O . VAL D 1 28 ? 43.884 55.645 28.244 1.00 24.38 28 VAL D O 1
ATOM 3244 N N . GLU D 1 29 ? 44.468 57.840 28.161 1.00 23.27 29 GLU D N 1
ATOM 3245 C CA . GLU D 1 29 ? 45.904 57.527 28.230 1.00 23.41 29 GLU D CA 1
ATOM 3246 C C . GLU D 1 29 ? 46.311 56.866 29.581 1.00 23.50 29 GLU D C 1
ATOM 3247 O O . GLU D 1 29 ? 47.230 56.022 29.626 1.00 22.69 29 GLU D O 1
ATOM 3253 N N . ALA D 1 30 ? 45.599 57.230 30.659 1.00 23.52 30 ALA D N 1
ATOM 3254 C CA . ALA D 1 30 ? 45.787 56.578 31.957 1.00 23.28 30 ALA D CA 1
ATOM 3255 C C . ALA D 1 30 ? 45.272 55.145 31.912 1.00 23.21 30 ALA D C 1
ATOM 3256 O O . ALA D 1 30 ? 45.921 54.211 32.431 1.00 23.20 30 ALA D O 1
ATOM 3258 N N . PHE D 1 31 ? 44.126 54.959 31.267 1.00 22.81 31 PHE D N 1
ATOM 3259 C CA . PHE D 1 31 ? 43.629 53.614 31.045 1.00 22.43 31 PHE D CA 1
ATOM 3260 C C . PHE D 1 31 ? 44.702 52.774 30.360 1.00 23.04 31 PHE D C 1
ATOM 3261 O O . PHE D 1 31 ? 45.127 51.717 30.893 1.00 23.31 31 PHE D O 1
ATOM 3269 N N . GLU D 1 32 ? 45.170 53.260 29.201 1.00 22.54 32 GLU D N 1
ATOM 3270 C CA . GLU D 1 32 ? 46.182 52.530 28.430 1.00 21.95 32 GLU D CA 1
ATOM 3271 C C . GLU D 1 32 ? 47.486 52.268 29.213 1.00 21.48 32 GLU D C 1
ATOM 3272 O O . GLU D 1 32 ? 48.139 51.229 29.027 1.00 22.61 32 GLU D O 1
ATOM 3278 N N . LYS D 1 33 ? 47.857 53.190 30.097 1.00 20.61 33 LYS D N 1
ATOM 3279 C CA . LYS D 1 33 ? 49.031 53.011 30.943 1.00 19.58 33 LYS D CA 1
ATOM 3280 C C . LYS D 1 33 ? 48.753 51.871 31.929 1.00 19.61 33 LYS D C 1
ATOM 3281 O O . LYS D 1 33 ? 49.590 51.006 32.141 1.00 19.79 33 LYS D O 1
ATOM 3295 N N . LEU D 1 35 ? 46.845 49.369 31.565 1.00 20.46 35 LEU D N 1
ATOM 3296 C CA . LEU D 1 35 ? 46.950 48.110 30.844 1.00 20.86 35 LEU D CA 1
ATOM 3297 C C . LEU D 1 35 ? 48.397 47.756 30.567 1.00 21.09 35 LEU D C 1
ATOM 3298 O O . LEU D 1 35 ? 48.785 46.594 30.682 1.00 21.04 35 LEU D O 1
ATOM 3303 N N . LYS D 1 36 ? 49.194 48.757 30.191 1.00 21.31 36 LYS D N 1
ATOM 3304 C CA . LYS D 1 36 ? 50.575 48.492 29.778 1.00 21.60 36 LYS D CA 1
ATOM 3305 C C . LYS D 1 36 ? 51.397 47.855 30.886 1.00 21.20 36 LYS D C 1
ATOM 3306 O O . LYS D 1 36 ? 52.285 47.053 30.622 1.00 21.68 36 LYS D O 1
ATOM 3312 N N . TYR D 1 37 ? 51.094 48.209 32.123 1.00 21.23 37 TYR D N 1
ATOM 3313 C CA . TYR D 1 37 ? 51.902 47.753 33.249 1.00 21.75 37 TYR D CA 1
ATOM 3314 C C . TYR D 1 37 ? 51.185 46.788 34.176 1.00 22.17 37 TYR D C 1
ATOM 3315 O O . TYR D 1 37 ? 51.666 46.516 35.269 1.00 22.58 37 TYR D O 1
ATOM 3324 N N . LYS D 1 38 ? 50.044 46.261 33.728 1.00 23.45 38 LYS D N 1
ATOM 3325 C CA . LYS D 1 38 ? 49.232 45.277 34.484 1.00 24.23 38 LYS D CA 1
ATOM 3326 C C . LYS D 1 38 ? 48.868 45.775 35.879 1.00 24.76 38 LYS D C 1
ATOM 3327 O O . LYS D 1 38 ? 49.108 45.105 36.879 1.00 25.14 38 LYS D O 1
ATOM 3333 N N . ILE D 1 39 ? 48.298 46.966 35.930 1.00 25.50 39 ILE D N 1
ATOM 3334 C CA . ILE D 1 39 ? 47.808 47.500 37.172 1.00 26.25 39 ILE D CA 1
ATOM 3335 C C . ILE D 1 39 ? 46.326 47.814 37.003 1.00 27.46 39 ILE D C 1
ATOM 3336 O O . ILE D 1 39 ? 45.864 48.126 35.899 1.00 27.49 39 ILE D O 1
ATOM 3341 N N . SER D 1 40 ? 45.583 47.707 38.102 1.00 28.37 40 SER D N 1
ATOM 3342 C CA . SER D 1 40 ? 44.125 47.810 38.068 1.00 28.67 40 SER D CA 1
ATOM 3343 C C . SER D 1 40 ? 43.629 49.077 38.754 1.00 29.08 40 SER D C 1
ATOM 3344 O O . SER D 1 40 ? 42.417 49.329 38.803 1.00 29.53 40 SER D O 1
ATOM 3347 N N . SER D 1 41 ? 44.568 49.858 39.287 1.00 28.76 41 SER D N 1
ATOM 3348 C CA . SER D 1 41 ? 44.258 51.156 39.844 1.00 28.95 41 SER D CA 1
ATOM 3349 C C . SER D 1 41 ? 45.459 52.096 39.851 1.00 28.35 41 SER D C 1
ATOM 3350 O O . SER D 1 41 ? 46.621 51.689 39.666 1.00 28.43 41 SER D O 1
ATOM 3353 N N . LEU D 1 42 ? 45.175 53.359 40.132 1.00 27.09 42 LEU D N 1
ATOM 3354 C CA . LEU D 1 42 ? 46.143 54.390 39.898 1.00 26.04 42 LEU D CA 1
ATOM 3355 C C . LEU D 1 42 ? 45.882 55.563 40.828 1.00 25.84 42 LEU D C 1
ATOM 3356 O O . LEU D 1 42 ? 45.033 56.410 40.531 1.00 26.66 42 LEU D O 1
ATOM 3361 N N . PRO D 1 43 ? 46.573 55.603 41.981 1.00 25.34 43 PRO D N 1
ATOM 3362 C CA . PRO D 1 43 ? 46.424 56.749 42.886 1.00 24.97 43 PRO D CA 1
ATOM 3363 C C . PRO D 1 43 ? 46.698 58.077 42.174 1.00 24.89 43 PRO D C 1
ATOM 3364 O O . PRO D 1 43 ? 47.629 58.169 41.367 1.00 24.95 43 PRO D O 1
ATOM 3368 N N . VAL D 1 44 ? 45.877 59.085 42.457 1.00 24.62 44 VAL D N 1
ATOM 3369 C CA . VAL D 1 44 ? 46.050 60.409 41.878 1.00 24.40 44 VAL D CA 1
ATOM 3370 C C . VAL D 1 44 ? 46.692 61.293 42.929 1.00 24.66 44 VAL D C 1
ATOM 3371 O O . VAL D 1 44 ? 46.227 61.327 44.057 1.00 25.09 44 VAL D O 1
ATOM 3375 N N . ILE D 1 45 ? 47.769 61.988 42.567 1.00 24.97 45 ILE D N 1
ATOM 3376 C CA . ILE D 1 45 ? 48.550 62.754 43.535 1.00 25.31 45 ILE D CA 1
ATOM 3377 C C . ILE D 1 45 ? 48.721 64.200 43.112 1.00 25.55 45 ILE D C 1
ATOM 3378 O O . ILE D 1 45 ? 48.731 64.517 41.932 1.00 25.32 45 ILE D O 1
ATOM 3383 N N . ASP D 1 46 ? 48.835 65.079 44.099 1.00 26.30 46 ASP D N 1
ATOM 3384 C CA . ASP D 1 46 ? 49.176 66.459 43.827 1.00 27.21 46 ASP D CA 1
ATOM 3385 C C . ASP D 1 46 ? 50.696 66.618 43.740 1.00 27.77 46 ASP D C 1
ATOM 3386 O O . ASP D 1 46 ? 51.439 65.631 43.834 1.00 27.96 46 ASP D O 1
ATOM 3391 N N . ASP D 1 47 ? 51.135 67.862 43.553 1.00 28.15 47 ASP D N 1
ATOM 3392 C CA . ASP D 1 47 ? 52.544 68.201 43.412 1.00 28.48 47 ASP D CA 1
ATOM 3393 C C . ASP D 1 47 ? 53.338 67.916 44.692 1.00 28.59 47 ASP D C 1
ATOM 3394 O O . ASP D 1 47 ? 54.560 67.743 44.646 1.00 28.60 47 ASP D O 1
ATOM 3399 N N . GLU D 1 48 ? 52.633 67.858 45.823 1.00 28.74 48 GLU D N 1
ATOM 3400 C CA . GLU D 1 48 ? 53.249 67.606 47.129 1.00 28.99 48 GLU D CA 1
ATOM 3401 C C . GLU D 1 48 ? 53.053 66.152 47.595 1.00 29.01 48 GLU D C 1
ATOM 3402 O O . GLU D 1 48 ? 53.029 65.861 48.797 1.00 29.29 48 GLU D O 1
ATOM 3408 N N . ASN D 1 49 ? 52.912 65.246 46.630 1.00 28.91 49 ASN D N 1
ATOM 3409 C CA . ASN D 1 49 ? 52.816 63.808 46.899 1.00 28.75 49 ASN D CA 1
ATOM 3410 C C . ASN D 1 49 ? 51.592 63.373 47.730 1.00 28.07 49 ASN D C 1
ATOM 3411 O O . ASN D 1 49 ? 51.568 62.260 48.254 1.00 28.06 49 ASN D O 1
ATOM 3416 N N . LYS D 1 50 ? 50.585 64.236 47.851 1.00 27.25 50 LYS D N 1
ATOM 3417 C CA . LYS D 1 50 ? 49.378 63.890 48.608 1.00 26.71 50 LYS D CA 1
ATOM 3418 C C . LYS D 1 50 ? 48.339 63.207 47.707 1.00 26.34 50 LYS D C 1
ATOM 3419 O O . LYS D 1 50 ? 48.260 63.497 46.517 1.00 26.41 50 LYS D O 1
ATOM 3425 N N . VAL D 1 51 ? 47.558 62.289 48.274 1.00 25.78 51 VAL D N 1
ATOM 3426 C CA . VAL D 1 51 ? 46.597 61.504 47.497 1.00 25.51 51 VAL D CA 1
ATOM 3427 C C . VAL D 1 51 ? 45.301 62.289 47.314 1.00 25.58 51 VAL D C 1
ATOM 3428 O O . VAL D 1 51 ? 44.631 62.620 48.292 1.00 25.42 51 VAL D O 1
ATOM 3432 N N . ILE D 1 52 ? 44.952 62.569 46.060 1.00 25.74 52 ILE D N 1
ATOM 3433 C CA . ILE D 1 52 ? 43.807 63.437 45.723 1.00 26.27 52 ILE D CA 1
ATOM 3434 C C . ILE D 1 52 ? 42.597 62.642 45.241 1.00 26.16 52 ILE D C 1
ATOM 3435 O O . ILE D 1 52 ? 41.454 63.113 45.302 1.00 26.49 52 ILE D O 1
ATOM 3440 N N . GLY D 1 53 ? 42.866 61.439 44.753 1.00 26.01 53 GLY D N 1
ATOM 3441 C CA . GLY D 1 53 ? 41.842 60.522 44.292 1.00 25.34 53 GLY D CA 1
ATOM 3442 C C . GLY D 1 53 ? 42.506 59.233 43.854 1.00 25.11 53 GLY D C 1
ATOM 3443 O O . GLY D 1 53 ? 43.698 59.017 44.069 1.00 24.78 53 GLY D O 1
ATOM 3444 N N . ILE D 1 54 ? 41.715 58.375 43.235 1.00 25.02 54 ILE D N 1
ATOM 3445 C CA . ILE D 1 54 ? 42.177 57.089 42.768 1.00 25.02 54 ILE D CA 1
ATOM 3446 C C . ILE D 1 54 ? 41.330 56.724 41.565 1.00 25.24 54 ILE D C 1
ATOM 3447 O O . ILE D 1 54 ? 40.147 57.062 41.507 1.00 25.21 54 ILE D O 1
ATOM 3452 N N . VAL D 1 55 ? 41.936 56.054 40.596 1.00 25.32 55 VAL D N 1
ATOM 3453 C CA . VAL D 1 55 ? 41.188 55.603 39.431 1.00 25.41 55 VAL D CA 1
ATOM 3454 C C . VAL D 1 55 ? 41.436 54.112 39.261 1.00 25.57 55 VAL D C 1
ATOM 3455 O O . VAL D 1 55 ? 42.434 53.617 39.777 1.00 25.84 55 VAL D O 1
ATOM 3459 N N . THR D 1 56 ? 40.537 53.408 38.563 1.00 25.74 56 THR D N 1
ATOM 3460 C CA . THR D 1 56 ? 40.644 51.952 38.354 1.00 25.96 56 THR D CA 1
ATOM 3461 C C . THR D 1 56 ? 40.361 51.538 36.900 1.00 26.19 56 THR D C 1
ATOM 3462 O O . THR D 1 56 ? 39.623 52.226 36.204 1.00 26.52 56 THR D O 1
ATOM 3466 N N . THR D 1 57 ? 40.922 50.415 36.432 1.00 26.78 57 THR D N 1
ATOM 3467 C CA . THR D 1 57 ? 40.640 49.975 35.048 1.00 27.00 57 THR D CA 1
ATOM 3468 C C . THR D 1 57 ? 39.164 49.631 34.899 1.00 26.98 57 THR D C 1
ATOM 3469 O O . THR D 1 57 ? 38.563 49.898 33.848 1.00 26.94 57 THR D O 1
ATOM 3473 N N . THR D 1 58 ? 38.593 49.058 35.965 1.00 27.07 58 THR D N 1
ATOM 3474 C CA . THR D 1 58 ? 37.182 48.638 36.006 1.00 27.34 58 THR D CA 1
ATOM 3475 C C . THR D 1 58 ? 36.200 49.787 35.737 1.00 27.68 58 THR D C 1
ATOM 3476 O O . THR D 1 58 ? 35.297 49.648 34.897 1.00 27.67 58 THR D O 1
ATOM 3480 N N . ASP D 1 59 ? 36.378 50.899 36.463 1.00 27.66 59 ASP D N 1
ATOM 3481 C CA . ASP D 1 59 ? 35.529 52.073 36.307 1.00 27.78 59 ASP D CA 1
ATOM 3482 C C . ASP D 1 59 ? 35.840 52.812 35.009 1.00 27.78 59 ASP D C 1
ATOM 3483 O O . ASP D 1 59 ? 34.918 53.145 34.258 1.00 28.04 59 ASP D O 1
ATOM 3488 N N . ILE D 1 60 ? 37.110 53.083 34.719 1.00 27.67 60 ILE D N 1
ATOM 3489 C CA . ILE D 1 60 ? 37.379 53.800 33.462 1.00 27.73 60 ILE D CA 1
ATOM 3490 C C . ILE D 1 60 ? 36.909 52.914 32.294 1.00 27.98 60 ILE D C 1
ATOM 3491 O O . ILE D 1 60 ? 36.220 53.402 31.383 1.00 27.28 60 ILE D O 1
ATOM 3496 N N . GLY D 1 61 ? 37.242 51.616 32.360 1.00 27.50 61 GLY D N 1
ATOM 3497 C CA . GLY D 1 61 ? 36.856 50.669 31.327 1.00 28.12 61 GLY D CA 1
ATOM 3498 C C . GLY D 1 61 ? 35.363 50.694 31.046 1.00 28.80 61 GLY D C 1
ATOM 3499 O O . GLY D 1 61 ? 34.928 50.750 29.892 1.00 28.46 61 GLY D O 1
ATOM 3500 N N . TYR D 1 62 ? 34.585 50.675 32.117 1.00 29.48 62 TYR D N 1
ATOM 3501 C CA . TYR D 1 62 ? 33.147 50.719 32.029 1.00 30.80 62 TYR D CA 1
ATOM 3502 C C . TYR D 1 62 ? 32.664 51.989 31.316 1.00 31.57 62 TYR D C 1
ATOM 3503 O O . TYR D 1 62 ? 31.870 51.902 30.375 1.00 31.99 62 TYR D O 1
ATOM 3512 N N . ASN D 1 63 ? 33.140 53.157 31.737 1.00 31.96 63 ASN D N 1
ATOM 3513 C CA . ASN D 1 63 ? 32.696 54.403 31.114 1.00 32.63 63 ASN D CA 1
ATOM 3514 C C . ASN D 1 63 ? 33.234 54.568 29.698 1.00 33.63 63 ASN D C 1
ATOM 3515 O O . ASN D 1 63 ? 32.640 55.271 28.874 1.00 33.63 63 ASN D O 1
ATOM 3520 N N . LEU D 1 64 ? 34.356 53.904 29.425 1.00 34.90 64 LEU D N 1
ATOM 3521 C CA . LEU D 1 64 ? 35.068 54.041 28.150 1.00 35.74 64 LEU D CA 1
ATOM 3522 C C . LEU D 1 64 ? 34.367 53.293 27.038 1.00 36.06 64 LEU D C 1
ATOM 3523 O O . LEU D 1 64 ? 34.036 53.881 26.023 1.00 36.39 64 LEU D O 1
ATOM 3528 N N . ILE D 1 65 ? 34.139 52.003 27.243 1.00 36.77 65 ILE D N 1
ATOM 3529 C CA . ILE D 1 65 ? 33.429 51.162 26.280 1.00 37.84 65 ILE D CA 1
ATOM 3530 C C . ILE D 1 65 ? 31.972 51.612 26.036 1.00 38.33 65 ILE D C 1
ATOM 3531 O O . ILE D 1 65 ? 31.412 51.363 24.969 1.00 38.73 65 ILE D O 1
ATOM 3536 N N . ARG D 1 66 ? 31.371 52.294 27.005 1.00 39.02 66 ARG D N 1
ATOM 3537 C CA . ARG D 1 66 ? 30.011 52.807 26.852 1.00 39.64 66 ARG D CA 1
ATOM 3538 C C . ARG D 1 66 ? 29.995 54.150 26.124 1.00 40.16 66 ARG D C 1
ATOM 3539 O O . ARG D 1 66 ? 28.949 54.789 26.000 1.00 40.35 66 ARG D O 1
ATOM 3547 N N . ASP D 1 67 ? 31.161 54.554 25.631 1.00 40.88 67 ASP D N 1
ATOM 3548 C CA . ASP D 1 67 ? 31.360 55.833 24.951 1.00 41.87 67 ASP D CA 1
ATOM 3549 C C . ASP D 1 67 ? 30.849 57.009 25.780 1.00 42.62 67 ASP D C 1
ATOM 3550 O O . ASP D 1 67 ? 29.722 57.466 25.596 1.00 42.79 67 ASP D O 1
ATOM 3555 N N . LYS D 1 68 ? 31.688 57.481 26.700 1.00 43.59 68 LYS D N 1
ATOM 3556 C CA . LYS D 1 68 ? 31.383 58.647 27.541 1.00 44.62 68 LYS D CA 1
ATOM 3557 C C . LYS D 1 68 ? 32.643 59.461 27.859 1.00 45.38 68 LYS D C 1
ATOM 3558 O O . LYS D 1 68 ? 32.625 60.328 28.728 1.00 45.30 68 LYS D O 1
ATOM 3564 N N . TYR D 1 69 ? 33.732 59.170 27.149 1.00 46.57 69 TYR D N 1
ATOM 3565 C CA . TYR D 1 69 ? 34.995 59.899 27.289 1.00 47.68 69 TYR D CA 1
ATOM 3566 C C . TYR D 1 69 ? 35.504 60.359 25.933 1.00 48.40 69 TYR D C 1
ATOM 3567 O O . TYR D 1 69 ? 35.365 59.639 24.943 1.00 48.71 69 TYR D O 1
ATOM 3576 N N . THR D 1 70 ? 36.087 61.557 25.888 1.00 49.33 70 THR D N 1
ATOM 3577 C CA . THR D 1 70 ? 36.852 61.997 24.712 1.00 50.26 70 THR D CA 1
ATOM 3578 C C . THR D 1 70 ? 38.350 61.914 25.012 1.00 50.79 70 THR D C 1
ATOM 3579 O O . THR D 1 70 ? 38.748 61.637 26.149 1.00 51.18 70 THR D O 1
ATOM 3583 N N . LEU D 1 71 ? 39.180 62.146 23.997 1.00 51.36 71 LEU D N 1
ATOM 3584 C CA . LEU D 1 71 ? 40.628 62.164 24.187 1.00 51.64 71 LEU D CA 1
ATOM 3585 C C . LEU D 1 71 ? 40.983 63.377 25.055 1.00 51.83 71 LEU D C 1
ATOM 3586 O O . LEU D 1 71 ? 42.066 63.443 25.651 1.00 51.65 71 LEU D O 1
ATOM 3591 N N . GLU D 1 72 ? 40.036 64.318 25.129 1.00 52.11 72 GLU D N 1
ATOM 3592 C CA . GLU D 1 72 ? 40.156 65.497 25.972 1.00 52.53 72 GLU D CA 1
ATOM 3593 C C . GLU D 1 72 ? 40.064 65.143 27.459 1.00 52.82 72 GLU D C 1
ATOM 3594 O O . GLU D 1 72 ? 41.009 65.400 28.204 1.00 53.34 72 GLU D O 1
ATOM 3600 N N . THR D 1 73 ? 38.951 64.531 27.881 1.00 52.65 73 THR D N 1
ATOM 3601 C CA . THR D 1 73 ? 38.609 64.446 29.321 1.00 52.57 73 THR D CA 1
ATOM 3602 C C . THR D 1 73 ? 39.724 63.917 30.218 1.00 52.25 73 THR D C 1
ATOM 3603 O O . THR D 1 73 ? 40.269 62.840 29.985 1.00 52.52 73 THR D O 1
ATOM 3607 N N . THR D 1 74 ? 40.063 64.706 31.235 1.00 51.87 74 THR D N 1
ATOM 3608 C CA . THR D 1 74 ? 41.188 64.407 32.129 1.00 51.29 74 THR D CA 1
ATOM 3609 C C . THR D 1 74 ? 40.764 63.562 33.343 1.00 50.88 74 THR D C 1
ATOM 3610 O O . THR D 1 74 ? 39.573 63.286 33.536 1.00 50.66 74 THR D O 1
ATOM 3614 N N . ILE D 1 75 ? 41.747 63.153 34.148 1.00 50.33 75 ILE D N 1
ATOM 3615 C CA . ILE D 1 75 ? 41.493 62.514 35.447 1.00 49.70 75 ILE D CA 1
ATOM 3616 C C . ILE D 1 75 ? 40.616 63.404 36.342 1.00 49.22 75 ILE D C 1
ATOM 3617 O O . ILE D 1 75 ? 39.622 62.936 36.911 1.00 49.26 75 ILE D O 1
ATOM 3622 N N . GLY D 1 76 ? 40.999 64.675 36.466 1.00 48.68 76 GLY D N 1
ATOM 3623 C CA . GLY D 1 76 ? 40.274 65.647 37.285 1.00 48.36 76 GLY D CA 1
ATOM 3624 C C . GLY D 1 76 ? 38.769 65.605 37.073 1.00 47.97 76 GLY D C 1
ATOM 3625 O O . GLY D 1 76 ? 38.007 65.527 38.030 1.00 48.21 76 GLY D O 1
ATOM 3626 N N . ASP D 1 77 ? 38.360 65.625 35.808 1.00 47.42 77 ASP D N 1
ATOM 3627 C CA . ASP D 1 77 ? 36.957 65.610 35.403 1.00 46.90 77 ASP D CA 1
ATOM 3628 C C . ASP D 1 77 ? 36.147 64.354 35.755 1.00 46.53 77 ASP D C 1
ATOM 3629 O O . ASP D 1 77 ? 34.915 64.403 35.746 1.00 46.78 77 ASP D O 1
ATOM 3634 N N . VAL D 1 78 ? 36.811 63.241 36.057 1.00 45.80 78 VAL D N 1
ATOM 3635 C CA . VAL D 1 78 ? 36.090 61.986 36.294 1.00 45.43 78 VAL D CA 1
ATOM 3636 C C . VAL D 1 78 ? 36.171 61.482 37.730 1.00 45.10 78 VAL D C 1
ATOM 3637 O O . VAL D 1 78 ? 35.214 60.870 38.220 1.00 45.33 78 VAL D O 1
ATOM 3649 N N . THR D 1 80 ? 36.280 60.883 41.734 1.00 44.05 80 THR D N 1
ATOM 3650 C CA . THR D 1 80 ? 35.462 61.321 42.852 1.00 44.19 80 THR D CA 1
ATOM 3651 C C . THR D 1 80 ? 36.334 62.065 43.864 1.00 44.21 80 THR D C 1
ATOM 3652 O O . THR D 1 80 ? 37.489 61.698 44.089 1.00 44.11 80 THR D O 1
ATOM 3656 N N . LYS D 1 81 ? 35.786 63.109 44.478 1.00 44.30 81 LYS D N 1
ATOM 3657 C CA . LYS D 1 81 ? 36.580 63.985 45.343 1.00 44.44 81 LYS D CA 1
ATOM 3658 C C . LYS D 1 81 ? 36.705 63.498 46.797 1.00 44.47 81 LYS D C 1
ATOM 3659 O O . LYS D 1 81 ? 37.337 64.149 47.626 1.00 44.38 81 LYS D O 1
ATOM 3665 N N . ASP D 1 82 ? 36.126 62.337 47.077 1.00 44.56 82 ASP D N 1
ATOM 3666 C CA . ASP D 1 82 ? 35.901 61.849 48.440 1.00 44.81 82 ASP D CA 1
ATOM 3667 C C . ASP D 1 82 ? 36.835 60.704 48.841 1.00 45.01 82 ASP D C 1
ATOM 3668 O O . ASP D 1 82 ? 36.512 59.933 49.754 1.00 45.29 82 ASP D O 1
ATOM 3673 N N . VAL D 1 83 ? 37.990 60.607 48.178 1.00 44.79 83 VAL D N 1
ATOM 3674 C CA . VAL D 1 83 ? 38.893 59.448 48.285 1.00 44.50 83 VAL D CA 1
ATOM 3675 C C . VAL D 1 83 ? 39.177 58.966 49.716 1.00 44.39 83 VAL D C 1
ATOM 3676 O O . VAL D 1 83 ? 39.262 59.777 50.644 1.00 44.34 83 VAL D O 1
ATOM 3680 N N . ILE D 1 84 ? 39.337 57.652 49.867 1.00 43.93 84 ILE D N 1
ATOM 3681 C CA . ILE D 1 84 ? 39.505 57.030 51.168 1.00 43.55 84 ILE D CA 1
ATOM 3682 C C . ILE D 1 84 ? 40.833 56.329 51.274 1.00 43.33 84 ILE D C 1
ATOM 3683 O O . ILE D 1 84 ? 41.127 55.459 50.472 1.00 43.99 84 ILE D O 1
ATOM 3688 N N . THR D 1 85 ? 41.623 56.684 52.284 1.00 42.62 85 THR D N 1
ATOM 3689 C CA . THR D 1 85 ? 42.933 56.061 52.508 1.00 41.38 85 THR D CA 1
ATOM 3690 C C . THR D 1 85 ? 43.082 55.395 53.878 1.00 40.54 85 THR D C 1
ATOM 3691 O O . THR D 1 85 ? 42.190 55.435 54.717 1.00 40.66 85 THR D O 1
ATOM 3695 N N . ILE D 1 86 ? 44.236 54.780 54.087 1.00 39.87 86 ILE D N 1
ATOM 3696 C CA . ILE D 1 86 ? 44.599 54.227 55.378 1.00 39.00 86 ILE D CA 1
ATOM 3697 C C . ILE D 1 86 ? 46.065 54.575 55.730 1.00 38.78 86 ILE D C 1
ATOM 3698 O O . ILE D 1 86 ? 46.905 54.792 54.846 1.00 38.17 86 ILE D O 1
ATOM 3703 N N . HIS D 1 87 ? 46.324 54.681 57.031 1.00 38.70 87 HIS D N 1
ATOM 3704 C CA . HIS D 1 87 ? 47.609 55.052 57.595 1.00 38.65 87 HIS D CA 1
ATOM 3705 C C . HIS D 1 87 ? 48.472 53.805 57.597 1.00 38.36 87 HIS D C 1
ATOM 3706 O O . HIS D 1 87 ? 47.961 52.705 57.771 1.00 38.59 87 HIS D O 1
ATOM 3713 N N . GLU D 1 88 ? 49.771 53.965 57.378 1.00 38.02 88 GLU D N 1
ATOM 3714 C CA . GLU D 1 88 ? 50.664 52.812 57.262 1.00 37.85 88 GLU D CA 1
ATOM 3715 C C . GLU D 1 88 ? 50.797 52.052 58.581 1.00 37.60 88 GLU D C 1
ATOM 3716 O O . GLU D 1 88 ? 51.105 50.861 58.588 1.00 37.62 88 GLU D O 1
ATOM 3722 N N . ASP D 1 89 ? 50.543 52.748 59.686 1.00 37.49 89 ASP D N 1
ATOM 3723 C CA . ASP D 1 89 ? 50.642 52.169 61.031 1.00 37.27 89 ASP D CA 1
ATOM 3724 C C . ASP D 1 89 ? 49.386 51.411 61.463 1.00 37.11 89 ASP D C 1
ATOM 3725 O O . ASP D 1 89 ? 49.419 50.673 62.435 1.00 37.17 89 ASP D O 1
ATOM 3730 N N . ALA D 1 90 ? 48.283 51.588 60.744 1.00 37.03 90 ALA D N 1
ATOM 3731 C CA . ALA D 1 90 ? 47.052 50.868 61.043 1.00 36.95 90 ALA D CA 1
ATOM 3732 C C . ALA D 1 90 ? 47.240 49.349 60.936 1.00 37.08 90 ALA D C 1
ATOM 3733 O O . ALA D 1 90 ? 48.231 48.871 60.380 1.00 37.40 90 ALA D O 1
ATOM 3735 N N . SER D 1 91 ? 46.287 48.596 61.471 1.00 36.94 91 SER D N 1
ATOM 3736 C CA . SER D 1 91 ? 46.333 47.150 61.417 1.00 37.16 91 SER D CA 1
ATOM 3737 C C . SER D 1 91 ? 45.548 46.607 60.211 1.00 37.83 91 SER D C 1
ATOM 3738 O O . SER D 1 91 ? 44.700 47.300 59.623 1.00 38.02 91 SER D O 1
ATOM 3741 N N . ILE D 1 92 ? 45.807 45.349 59.875 1.00 38.01 92 ILE D N 1
ATOM 3742 C CA . ILE D 1 92 ? 45.067 44.667 58.816 1.00 38.71 92 ILE D CA 1
ATOM 3743 C C . ILE D 1 92 ? 43.567 44.697 59.100 1.00 38.58 92 ILE D C 1
ATOM 3744 O O . ILE D 1 92 ? 42.760 44.888 58.192 1.00 38.28 92 ILE D O 1
ATOM 3749 N N . LEU D 1 93 ? 43.205 44.516 60.369 1.00 39.10 93 LEU D N 1
ATOM 3750 C CA . LEU D 1 93 ? 41.804 44.597 60.789 1.00 39.05 93 LEU D CA 1
ATOM 3751 C C . LEU D 1 93 ? 41.148 45.908 60.386 1.00 38.95 93 LEU D C 1
ATOM 3752 O O . LEU D 1 93 ? 40.030 45.908 59.874 1.00 38.56 93 LEU D O 1
ATOM 3757 N N . GLU D 1 94 ? 41.853 47.014 60.615 1.00 39.03 94 GLU D N 1
ATOM 3758 C CA . GLU D 1 94 ? 41.354 48.327 60.229 1.00 39.59 94 GLU D CA 1
ATOM 3759 C C . GLU D 1 94 ? 41.310 48.453 58.715 1.00 39.00 94 GLU D C 1
ATOM 3760 O O . GLU D 1 94 ? 40.428 49.121 58.182 1.00 39.07 94 GLU D O 1
ATOM 3766 N N . ALA D 1 95 ? 42.254 47.821 58.024 1.00 38.52 95 ALA D N 1
ATOM 3767 C CA . ALA D 1 95 ? 42.211 47.814 56.565 1.00 38.68 95 ALA D CA 1
ATOM 3768 C C . ALA D 1 95 ? 40.963 47.096 56.050 1.00 38.62 95 ALA D C 1
ATOM 3769 O O . ALA D 1 95 ? 40.231 47.654 55.228 1.00 39.49 95 ALA D O 1
ATOM 3771 N N . ILE D 1 96 ? 40.708 45.884 56.543 1.00 37.94 96 ILE D N 1
ATOM 3772 C CA . ILE D 1 96 ? 39.543 45.104 56.117 1.00 37.18 96 ILE D CA 1
ATOM 3773 C C . ILE D 1 96 ? 38.228 45.875 56.320 1.00 37.44 96 ILE D C 1
ATOM 3774 O O . ILE D 1 96 ? 37.351 45.854 55.451 1.00 37.57 96 ILE D O 1
ATOM 3779 N N . LYS D 1 97 ? 38.100 46.558 57.455 1.00 37.31 97 LYS D N 1
ATOM 3780 C CA . LYS D 1 97 ? 36.869 47.278 57.772 1.00 37.49 97 LYS D CA 1
ATOM 3781 C C . LYS D 1 97 ? 36.721 48.552 56.940 1.00 37.54 97 LYS D C 1
ATOM 3782 O O . LYS D 1 97 ? 35.625 48.865 56.472 1.00 37.47 97 LYS D O 1
ATOM 3788 N N . LYS D 1 98 ? 37.826 49.264 56.731 1.00 37.66 98 LYS D N 1
ATOM 3789 C CA . LYS D 1 98 ? 37.803 50.494 55.947 1.00 37.82 98 LYS D CA 1
ATOM 3790 C C . LYS D 1 98 ? 37.453 50.238 54.486 1.00 38.26 98 LYS D C 1
ATOM 3791 O O . LYS D 1 98 ? 36.872 51.102 53.827 1.00 38.27 98 LYS D O 1
ATOM 3805 N N . ASP D 1 100 ? 35.496 47.436 53.227 1.00 40.83 100 ASP D N 1
ATOM 3806 C CA . ASP D 1 100 ? 34.079 47.061 53.234 1.00 41.12 100 ASP D CA 1
ATOM 3807 C C . ASP D 1 100 ? 33.113 48.246 53.448 1.00 41.08 100 ASP D C 1
ATOM 3808 O O . ASP D 1 100 ? 31.979 48.219 52.960 1.00 41.30 100 ASP D O 1
ATOM 3813 N N . ILE D 1 101 ? 33.556 49.287 54.148 1.00 41.04 101 ILE D N 1
ATOM 3814 C CA . ILE D 1 101 ? 32.756 50.523 54.262 1.00 40.79 101 ILE D CA 1
ATOM 3815 C C . ILE D 1 101 ? 32.275 51.022 52.879 1.00 40.70 101 ILE D C 1
ATOM 3816 O O . ILE D 1 101 ? 33.242 51.395 52.073 1.00 40.57 101 ILE D O 1
ATOM 3821 N N . ILE D 1 109 ? 35.783 49.191 46.891 1.00 21.06 109 ILE D N 1
ATOM 3822 C CA . ILE D 1 109 ? 37.248 49.208 47.023 1.00 21.81 109 ILE D CA 1
ATOM 3823 C C . ILE D 1 109 ? 37.879 47.805 47.100 1.00 21.53 109 ILE D C 1
ATOM 3824 O O . ILE D 1 109 ? 37.627 47.063 48.039 1.00 21.19 109 ILE D O 1
ATOM 3829 N N . ASN D 1 110 ? 38.691 47.453 46.107 1.00 21.55 110 ASN D N 1
ATOM 3830 C CA . ASN D 1 110 ? 39.578 46.296 46.216 1.00 21.91 110 ASN D CA 1
ATOM 3831 C C . ASN D 1 110 ? 41.007 46.698 46.609 1.00 22.00 110 ASN D C 1
ATOM 3832 O O . ASN D 1 110 ? 41.845 45.834 46.900 1.00 21.82 110 ASN D O 1
ATOM 3837 N N . GLN D 1 111 ? 41.269 48.007 46.594 1.00 21.96 111 GLN D N 1
ATOM 3838 C CA A GLN D 1 111 ? 42.593 48.566 46.900 0.50 22.34 111 GLN D CA 1
ATOM 3839 C CA B GLN D 1 111 ? 42.583 48.547 46.930 0.50 22.28 111 GLN D CA 1
ATOM 3840 C C . GLN D 1 111 ? 42.471 49.772 47.850 1.00 22.67 111 GLN D C 1
ATOM 3841 O O . GLN D 1 111 ? 41.540 50.577 47.747 1.00 23.13 111 GLN D O 1
ATOM 3852 N N . LEU D 1 112 ? 43.393 49.900 48.785 1.00 22.49 112 LEU D N 1
ATOM 3853 C CA . LEU D 1 112 ? 43.407 51.094 49.605 1.00 22.49 112 LEU D CA 1
ATOM 3854 C C . LEU D 1 112 ? 44.748 51.800 49.437 1.00 22.13 112 LEU D C 1
ATOM 3855 O O . LEU D 1 112 ? 45.795 51.170 49.622 1.00 22.40 112 LEU D O 1
ATOM 3860 N N . PRO D 1 113 ? 44.738 53.092 49.063 1.00 21.52 113 PRO D N 1
ATOM 3861 C CA . PRO D 1 113 ? 46.010 53.791 49.061 1.00 21.45 113 PRO D CA 1
ATOM 3862 C C . PRO D 1 113 ? 46.432 53.986 50.491 1.00 21.53 113 PRO D C 1
ATOM 3863 O O . PRO D 1 113 ? 45.612 54.341 51.336 1.00 21.54 113 PRO D O 1
ATOM 3867 N N . VAL D 1 114 ? 47.703 53.728 50.752 1.00 22.02 114 VAL D N 1
ATOM 3868 C CA . VAL D 1 114 ? 48.294 53.879 52.075 1.00 22.27 114 VAL D CA 1
ATOM 3869 C C . VAL D 1 114 ? 49.071 55.189 52.120 1.00 22.50 114 VAL D C 1
ATOM 3870 O O . VAL D 1 114 ? 49.888 55.449 51.226 1.00 22.68 114 VAL D O 1
ATOM 3874 N N . VAL D 1 115 ? 48.831 55.988 53.162 1.00 22.71 115 VAL D N 1
ATOM 3875 C CA . VAL D 1 115 ? 49.567 57.236 53.407 1.00 23.01 115 VAL D CA 1
ATOM 3876 C C . VAL D 1 115 ? 50.338 57.195 54.721 1.00 23.79 115 VAL D C 1
ATOM 3877 O O . VAL D 1 115 ? 49.940 56.480 55.640 1.00 24.33 115 VAL D O 1
ATOM 3881 N N . ASP D 1 116 ? 51.412 57.978 54.842 1.00 24.46 116 ASP D N 1
ATOM 3882 C CA . ASP D 1 116 ? 52.165 57.995 56.098 1.00 25.18 116 ASP D CA 1
ATOM 3883 C C . ASP D 1 116 ? 51.569 58.974 57.110 1.00 25.63 116 ASP D C 1
ATOM 3884 O O . ASP D 1 116 ? 50.405 59.370 56.976 1.00 26.09 116 ASP D O 1
ATOM 3889 N N . LYS D 1 117 ? 52.351 59.355 58.119 1.00 25.57 117 LYS D N 1
ATOM 3890 C CA . LYS D 1 117 ? 51.879 60.287 59.142 1.00 25.67 117 LYS D CA 1
ATOM 3891 C C . LYS D 1 117 ? 51.710 61.711 58.614 1.00 25.59 117 LYS D C 1
ATOM 3892 O O . LYS D 1 117 ? 50.976 62.515 59.202 1.00 25.76 117 LYS D O 1
ATOM 3898 N N . ASN D 1 118 ? 52.397 62.019 57.518 1.00 25.22 118 ASN D N 1
ATOM 3899 C CA . ASN D 1 118 ? 52.359 63.357 56.937 1.00 25.00 118 ASN D CA 1
ATOM 3900 C C . ASN D 1 118 ? 51.490 63.421 55.680 1.00 24.63 118 ASN D C 1
ATOM 3901 O O . ASN D 1 118 ? 51.695 64.281 54.818 1.00 24.76 118 ASN D O 1
ATOM 3906 N N . ASN D 1 119 ? 50.517 62.509 55.598 1.00 24.06 119 ASN D N 1
ATOM 3907 C CA . ASN D 1 119 ? 49.564 62.398 54.467 1.00 23.68 119 ASN D CA 1
ATOM 3908 C C . ASN D 1 119 ? 50.107 62.042 53.065 1.00 23.09 119 ASN D C 1
ATOM 3909 O O . ASN D 1 119 ? 49.350 62.056 52.091 1.00 23.08 119 ASN D O 1
ATOM 3914 N N . LYS D 1 120 ? 51.397 61.715 52.980 1.00 22.52 120 LYS D N 1
ATOM 3915 C CA . LYS D 1 120 ? 52.060 61.357 51.718 1.00 21.91 120 LYS D CA 1
ATOM 3916 C C . LYS D 1 120 ? 51.905 59.866 51.346 1.00 21.44 120 LYS D C 1
ATOM 3917 O O . LYS D 1 120 ? 51.929 58.986 52.207 1.00 21.11 120 LYS D O 1
ATOM 3923 N N . LEU D 1 121 ? 51.746 59.589 50.054 1.00 21.12 121 LEU D N 1
ATOM 3924 C CA . LEU D 1 121 ? 51.454 58.226 49.588 1.00 20.48 121 LEU D CA 1
ATOM 3925 C C . LEU D 1 121 ? 52.673 57.343 49.692 1.00 20.40 121 LEU D C 1
ATOM 3926 O O . LEU D 1 121 ? 53.766 57.723 49.272 1.00 20.47 121 LEU D O 1
ATOM 3931 N N . VAL D 1 122 ? 52.484 56.151 50.235 1.00 20.14 122 VAL D N 1
ATOM 3932 C CA . VAL D 1 122 ? 53.621 55.311 50.526 1.00 19.94 122 VAL D CA 1
ATOM 3933 C C . VAL D 1 122 ? 53.469 53.901 49.950 1.00 20.17 122 VAL D C 1
ATOM 3934 O O . VAL D 1 122 ? 54.466 53.207 49.734 1.00 20.19 122 VAL D O 1
ATOM 3938 N N . GLY D 1 123 ? 52.224 53.502 49.680 1.00 20.42 123 GLY D N 1
ATOM 3939 C CA . GLY D 1 123 ? 51.920 52.249 48.991 1.00 20.71 123 GLY D CA 1
ATOM 3940 C C . GLY D 1 123 ? 50.438 51.976 48.831 1.00 21.02 123 GLY D C 1
ATOM 3941 O O . GLY D 1 123 ? 49.605 52.843 49.072 1.00 21.53 123 GLY D O 1
ATOM 3942 N N . ILE D 1 124 ? 50.104 50.759 48.433 1.00 20.89 124 ILE D N 1
ATOM 3943 C CA . ILE D 1 124 ? 48.718 50.364 48.258 1.00 20.91 124 ILE D CA 1
ATOM 3944 C C . ILE D 1 124 ? 48.519 49.013 48.933 1.00 20.78 124 ILE D C 1
ATOM 3945 O O . ILE D 1 124 ? 49.331 48.097 48.762 1.00 20.92 124 ILE D O 1
ATOM 3950 N N . ILE D 1 125 ? 47.457 48.869 49.708 1.00 20.66 125 ILE D N 1
ATOM 3951 C CA . ILE D 1 125 ? 47.122 47.543 50.222 1.00 20.29 125 ILE D CA 1
ATOM 3952 C C . ILE D 1 125 ? 45.963 47.003 49.428 1.00 20.06 125 ILE D C 1
ATOM 3953 O O . ILE D 1 125 ? 44.941 47.671 49.280 1.00 19.89 125 ILE D O 1
ATOM 3958 N N . SER D 1 126 ? 46.132 45.812 48.877 1.00 20.09 126 SER D N 1
ATOM 3959 C CA . SER D 1 126 ? 45.058 45.215 48.096 1.00 21.07 126 SER D CA 1
ATOM 3960 C C . SER D 1 126 ? 44.414 44.036 48.814 1.00 21.32 126 SER D C 1
ATOM 3961 O O . SER D 1 126 ? 44.942 43.518 49.801 1.00 22.00 126 SER D O 1
ATOM 3964 N N . ASP D 1 127 ? 43.279 43.609 48.275 1.00 21.88 127 ASP D N 1
ATOM 3965 C CA . ASP D 1 127 ? 42.600 42.395 48.681 1.00 22.27 127 ASP D CA 1
ATOM 3966 C C . ASP D 1 127 ? 43.560 41.197 48.638 1.00 22.64 127 ASP D C 1
ATOM 3967 O O . ASP D 1 127 ? 43.616 40.396 49.572 1.00 22.77 127 ASP D O 1
ATOM 3972 N N . GLY D 1 128 ? 44.332 41.100 47.561 1.00 22.72 128 GLY D N 1
ATOM 3973 C CA . GLY D 1 128 ? 45.302 40.032 47.407 1.00 23.02 128 GLY D CA 1
ATOM 3974 C C . GLY D 1 128 ? 46.307 40.007 48.531 1.00 23.41 128 GLY D C 1
ATOM 3975 O O . GLY D 1 128 ? 46.582 38.929 49.087 1.00 23.37 128 GLY D O 1
ATOM 3976 N N . ASP D 1 129 ? 46.840 41.184 48.889 1.00 23.61 129 ASP D N 1
ATOM 3977 C CA . ASP D 1 129 ? 47.796 41.274 50.001 1.00 23.66 129 ASP D CA 1
ATOM 3978 C C . ASP D 1 129 ? 47.170 40.678 51.240 1.00 23.29 129 ASP D C 1
ATOM 3979 O O . ASP D 1 129 ? 47.806 39.910 51.966 1.00 23.80 129 ASP D O 1
ATOM 3984 N N . ILE D 1 130 ? 45.911 41.024 51.481 1.00 22.85 130 ILE D N 1
ATOM 3985 C CA . ILE D 1 130 ? 45.261 40.616 52.719 1.00 22.49 130 ILE D CA 1
ATOM 3986 C C . ILE D 1 130 ? 45.039 39.116 52.774 1.00 22.63 130 ILE D C 1
ATOM 3987 O O . ILE D 1 130 ? 45.310 38.492 53.786 1.00 22.71 130 ILE D O 1
ATOM 3992 N N . ILE D 1 131 ? 44.595 38.533 51.671 1.00 22.94 131 ILE D N 1
ATOM 3993 C CA . ILE D 1 131 ? 44.480 37.091 51.578 1.00 23.62 131 ILE D CA 1
ATOM 3994 C C . ILE D 1 131 ? 45.826 36.426 51.842 1.00 24.46 131 ILE D C 1
ATOM 3995 O O . ILE D 1 131 ? 45.926 35.528 52.672 1.00 25.00 131 ILE D O 1
ATOM 4000 N N . ARG D 1 132 ? 46.859 36.869 51.141 1.00 25.23 132 ARG D N 1
ATOM 4001 C CA . ARG D 1 132 ? 48.209 36.352 51.367 1.00 26.19 132 ARG D CA 1
ATOM 4002 C C . ARG D 1 132 ? 48.486 36.296 52.884 1.00 25.66 132 ARG D C 1
ATOM 4003 O O . ARG D 1 132 ? 49.061 35.322 53.399 1.00 25.36 132 ARG D O 1
ATOM 4011 N N . THR D 1 133 ? 48.022 37.330 53.585 1.00 25.34 133 THR D N 1
ATOM 4012 C CA . THR D 1 133 ? 48.313 37.508 55.003 1.00 25.35 133 THR D CA 1
ATOM 4013 C C . THR D 1 133 ? 47.551 36.553 55.899 1.00 25.11 133 THR D C 1
ATOM 4014 O O . THR D 1 133 ? 48.076 36.088 56.912 1.00 25.46 133 THR D O 1
ATOM 4018 N N . ILE D 1 134 ? 46.320 36.246 55.535 1.00 24.79 134 ILE D N 1
ATOM 4019 C CA . ILE D 1 134 ? 45.567 35.289 56.308 1.00 24.74 134 ILE D CA 1
ATOM 4020 C C . ILE D 1 134 ? 46.126 33.894 56.038 1.00 24.92 134 ILE D C 1
ATOM 4021 O O . ILE D 1 134 ? 46.201 33.043 56.930 1.00 25.08 134 ILE D O 1
ATOM 4026 N N . SER D 1 135 ? 46.563 33.696 54.805 1.00 25.00 135 SER D N 1
ATOM 4027 C CA . SER D 1 135 ? 47.149 32.449 54.377 1.00 25.63 135 SER D CA 1
ATOM 4028 C C . SER D 1 135 ? 48.386 32.113 55.231 1.00 26.16 135 SER D C 1
ATOM 4029 O O . SER D 1 135 ? 48.628 30.949 55.536 1.00 25.89 135 SER D O 1
ATOM 4032 N N . LYS D 1 136 ? 49.139 33.148 55.621 1.00 26.98 136 LYS D N 1
ATOM 4033 C CA . LYS D 1 136 ? 50.288 33.023 56.530 1.00 27.61 136 LYS D CA 1
ATOM 4034 C C . LYS D 1 136 ? 49.896 32.729 57.993 1.00 28.12 136 LYS D C 1
ATOM 4035 O O . LYS D 1 136 ? 50.776 32.455 58.830 1.00 28.29 136 LYS D O 1
ATOM 4041 N N . ILE D 1 137 ? 48.595 32.763 58.302 1.00 28.25 137 ILE D N 1
ATOM 4042 C CA . ILE D 1 137 ? 48.123 32.325 59.627 1.00 28.51 137 ILE D CA 1
ATOM 4043 C C . ILE D 1 137 ? 47.526 30.900 59.631 1.00 28.58 137 ILE D C 1
ATOM 4044 O O . ILE D 1 137 ? 46.737 30.519 58.753 1.00 28.59 137 ILE D O 1
#

CATH classification: 3.10.580.10

Radius of gyration: 25.29 Å; Cα contacts (8 Å, |Δi|>4): 936; chains: 4; bounding box: 61×58×64 Å